Protein AF-A0A812DST3-F1 (afdb_monomer_lite)

pLDDT: mean 74.35, std 17.87, range [22.67, 97.5]

Foldseek 3Di:
DDPDDPPPPPPPPQPFKKKWWAAPVRHTLDMDTAGNPDPDDLVVVVVVQVLSQQAGQDDHRDQTQEIEILDPVVLVNNVVVCPVVVVSNHDYYYDVDPPDPPPPPLFFWAAQPQRRHIHGPVQWDADPQQRWHTHSDPVSLVCLQQQVGPPRPCRRCVNCRVVSSVQSVVQPVQLDAPAPCSCQQLDPSNGLVVQQVLCVVLVNRCAFLNVVVRCPVVPPPVDLDDDDLDPGDQGDPLLVVLVDPDDQAFQPDQDDAPVSVCVSSVHHSHNQCLQLCLVLVLVLCCVPPVCVVVPFDDDDLAFEEEEALDDSVVNSVSSNQWDHRYHYHYHVHGVLPDPDDDGLEYEYEQNLQLVDVSCLSSLVVCLVVQHKYKYWHQGPVSVVSNVVVVVVSVGLKDKDDKDFRSSWRSGFDDDRYTPDRRTSTTMIIIGRDDPDDDDDDDDDDRSRRTD

Sequence (451 aa):
MGMESFSNTADFEVNTQLVTLRDDRGVQLGNFVLDSSTSLQPSQIYELVWESIQKPFKGKSRRPRCLTFDNQRLFECVKSNSELFSEMKITIFYGEKITDFEDMKDLLTYQCNSCSMRGTWNCFNLCPMCKAIRYCSEECREADWKGLLFGGIYHSHQVGCPKIKSYMEAVEPLKDFPFTFTEETSSIDFTLAKYKEFLIQHDVYNFGAWRYEHCSAVNIISEFGDLSMLNFPLVLAEEKELQSTEPIAAPVYPLINWEAYYEWRGFSLNCPLAILLTYPLTLYYIITSCLSVHYSSNFPQSLVIHILGAEKEADMLVYFLIQGNLTFYLHRKLWHKVTTSNPHLAIGFNAGLAAYKSWTQTLKKLEEKEIPAYFTDYCHYSHDWSADHLQLLQLNARLVQPSINPFRSPAAKASLSLFFLSLSSLLFFLFFLSLSSSFLLSFFLLILLFI

Organism: Acanthosepion pharaonis (NCBI:txid158019)

InterPro domains:
  IPR002893 Zinc finger, MYND-type [PS50865] (112-161)
  IPR042989 Zinc finger MYND domain-containing protein 15 [PTHR47085] (35-320)
  IPR046824 Mitochondrial splicing suppressor 51-like, C-terminal domain [PF20179] (326-412)

Structure (mmCIF, N/CA/C/O backbone):
data_AF-A0A812DST3-F1
#
_entry.id   AF-A0A812DST3-F1
#
loop_
_atom_site.group_PDB
_atom_site.id
_atom_site.type_symbol
_atom_site.label_atom_id
_atom_site.label_alt_id
_atom_site.label_comp_id
_atom_site.label_asym_id
_atom_site.label_entity_id
_atom_site.label_seq_id
_atom_site.pdbx_PDB_ins_code
_atom_site.Cartn_x
_atom_site.Cartn_y
_atom_site.Cartn_z
_atom_site.occupancy
_atom_site.B_iso_or_equiv
_atom_site.auth_seq_id
_atom_site.auth_comp_id
_atom_site.auth_asym_id
_atom_site.auth_atom_id
_atom_site.pdbx_PDB_model_num
ATOM 1 N N . MET A 1 1 ? -35.661 37.138 -14.282 1.00 34.31 1 MET A N 1
ATOM 2 C CA . MET A 1 1 ? -34.242 37.542 -14.195 1.00 34.31 1 MET A CA 1
ATOM 3 C C . MET A 1 1 ? -33.644 36.691 -13.085 1.00 34.31 1 MET A C 1
ATOM 5 O O . MET A 1 1 ? -33.818 37.026 -11.930 1.00 34.31 1 MET A O 1
ATOM 9 N N . GLY A 1 2 ? -33.260 35.441 -13.325 1.00 26.73 2 GLY A N 1
ATOM 10 C CA . GLY A 1 2 ? -32.140 35.052 -14.180 1.00 26.73 2 GLY A CA 1
ATOM 11 C C . GLY A 1 2 ? -30.884 34.982 -13.306 1.00 26.73 2 GLY A C 1
ATOM 12 O O . GLY A 1 2 ? -30.043 35.861 -13.414 1.00 26.73 2 GLY A O 1
ATOM 13 N N . MET A 1 3 ? -30.830 34.024 -12.368 1.00 22.75 3 MET A N 1
ATOM 14 C CA . MET A 1 3 ? -29.614 33.731 -11.600 1.00 22.75 3 MET A CA 1
ATOM 15 C C . MET A 1 3 ? -28.698 32.904 -12.497 1.00 22.75 3 MET A C 1
ATOM 17 O O . MET A 1 3 ? -28.994 31.748 -12.789 1.00 22.75 3 MET A O 1
ATOM 21 N N . GLU A 1 4 ? -27.631 33.534 -12.973 1.00 23.14 4 GLU A N 1
ATOM 22 C CA . GLU A 1 4 ? -26.567 32.880 -13.721 1.00 23.14 4 GLU A CA 1
ATOM 23 C C . GLU A 1 4 ? -25.836 31.885 -12.813 1.00 23.14 4 GLU A C 1
ATOM 25 O O . GLU A 1 4 ? -25.282 32.226 -11.767 1.00 23.14 4 GLU A O 1
ATOM 30 N N . SER A 1 5 ? -25.877 30.625 -13.230 1.00 22.67 5 SER A N 1
ATOM 31 C CA . SER A 1 5 ? -25.038 29.542 -12.749 1.00 22.67 5 SER A CA 1
ATOM 32 C C . SER A 1 5 ? -23.575 29.861 -13.050 1.00 22.67 5 SER A C 1
ATOM 34 O O . SER A 1 5 ? -23.177 29.887 -14.214 1.00 22.67 5 SER A O 1
ATOM 36 N N . PHE A 1 6 ? -22.749 30.042 -12.021 1.00 24.00 6 PHE A N 1
ATOM 37 C CA . PHE A 1 6 ? -21.295 29.986 -12.172 1.00 24.00 6 PHE A CA 1
ATOM 38 C C . PHE A 1 6 ? -20.861 28.524 -12.349 1.00 24.00 6 PHE A C 1
ATOM 40 O O . PHE A 1 6 ? -20.332 27.892 -11.439 1.00 24.00 6 PHE A O 1
ATOM 47 N N . SER A 1 7 ? -21.095 27.979 -13.542 1.00 26.08 7 SER A N 1
ATOM 48 C CA . SER A 1 7 ? -20.383 26.811 -14.052 1.00 26.08 7 SER A CA 1
ATOM 49 C C . SER A 1 7 ? -19.006 27.268 -14.538 1.00 26.08 7 SER A C 1
ATOM 51 O O . SER A 1 7 ? -18.794 27.477 -15.728 1.00 26.08 7 SER A O 1
ATOM 53 N N . ASN A 1 8 ? -18.069 27.469 -13.612 1.00 24.36 8 ASN A N 1
ATOM 54 C CA . ASN A 1 8 ? -16.645 27.529 -13.945 1.00 24.36 8 AS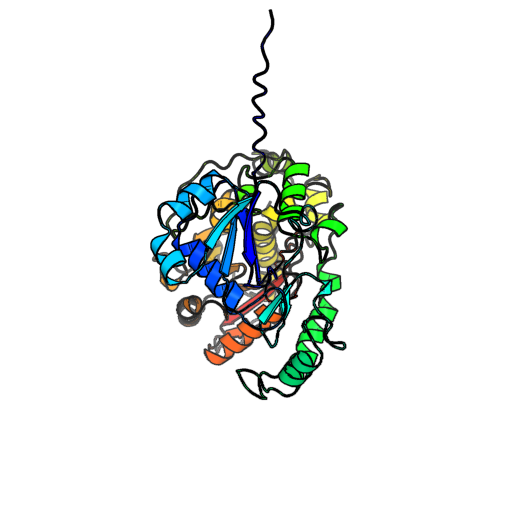N A CA 1
ATOM 55 C C . ASN A 1 8 ? -16.026 26.153 -13.676 1.00 24.36 8 ASN A C 1
ATOM 57 O O . ASN A 1 8 ? -15.123 25.996 -12.859 1.00 24.36 8 ASN A O 1
ATOM 61 N N . THR A 1 9 ? -16.520 25.142 -14.388 1.00 26.62 9 THR A N 1
ATOM 62 C CA . THR A 1 9 ? -15.706 23.984 -14.758 1.00 26.62 9 THR A CA 1
ATOM 63 C C . THR A 1 9 ? -14.748 24.470 -15.840 1.00 26.62 9 THR A C 1
ATOM 65 O O . THR A 1 9 ? -14.985 24.302 -17.032 1.00 26.62 9 THR A O 1
ATOM 68 N N . ALA A 1 10 ? -13.691 25.177 -15.433 1.00 26.09 10 ALA A N 1
ATOM 69 C CA . ALA A 1 10 ? -12.508 25.212 -16.269 1.00 26.09 10 ALA A CA 1
ATOM 70 C C . ALA A 1 10 ? -11.999 23.773 -16.271 1.00 26.09 10 ALA A C 1
ATOM 72 O O . ALA A 1 10 ? -11.509 23.303 -15.243 1.00 26.09 10 ALA A O 1
ATOM 73 N N . ASP A 1 11 ? -12.208 23.073 -17.385 1.00 27.75 11 ASP A N 1
ATOM 74 C CA . ASP A 1 11 ? -11.555 21.810 -17.688 1.00 27.75 11 ASP A CA 1
ATOM 75 C C . ASP A 1 11 ? -10.050 22.014 -17.495 1.00 27.75 11 ASP A C 1
ATOM 77 O O . ASP A 1 11 ? -9.331 22.482 -18.377 1.00 27.75 11 ASP A O 1
ATOM 81 N N . PHE A 1 12 ? -9.553 21.703 -16.300 1.00 31.42 12 PHE A N 1
ATOM 82 C CA . PHE A 1 12 ? -8.143 21.437 -16.101 1.00 31.42 12 PHE A CA 1
ATOM 83 C C . PHE A 1 12 ? -7.901 20.050 -16.688 1.00 31.42 12 PHE A C 1
ATOM 85 O O . PHE A 1 12 ? -7.700 19.074 -15.964 1.00 31.42 12 PHE A O 1
ATOM 92 N N . GLU A 1 13 ? -7.925 19.962 -18.022 1.00 34.75 13 GLU A N 1
ATOM 93 C CA . GLU A 1 13 ? -7.147 18.951 -18.718 1.00 34.75 13 GLU A CA 1
ATOM 94 C C . GLU A 1 13 ? -5.726 19.086 -18.175 1.00 34.75 13 GLU A C 1
ATOM 96 O O . GLU A 1 13 ? -4.994 20.040 -18.457 1.00 34.75 13 GLU A O 1
ATOM 101 N N . VAL A 1 14 ? -5.359 18.158 -17.294 1.00 43.72 14 VAL A N 1
ATOM 102 C CA . VAL A 1 14 ? -3.980 17.979 -16.869 1.00 43.72 14 VAL A CA 1
ATOM 103 C C . VAL A 1 14 ? -3.231 17.579 -18.134 1.00 43.72 14 VAL A C 1
ATOM 105 O O . VAL A 1 14 ? -3.242 16.414 -18.523 1.00 43.72 14 VAL A O 1
ATOM 108 N N . ASN A 1 15 ? -2.647 18.566 -18.809 1.00 51.41 15 ASN A N 1
ATOM 109 C CA . ASN A 1 15 ? -1.826 18.405 -19.997 1.00 51.41 15 ASN A CA 1
ATOM 110 C C . ASN A 1 15 ? -0.577 17.590 -19.635 1.00 51.41 15 ASN A C 1
ATOM 112 O O . ASN A 1 15 ? 0.489 18.131 -19.356 1.00 51.41 15 ASN A O 1
ATOM 116 N N . THR A 1 16 ? -0.691 16.265 -19.609 1.00 52.34 16 THR A N 1
ATOM 117 C CA . THR A 1 16 ? 0.462 15.371 -19.472 1.00 52.34 16 THR A CA 1
ATOM 118 C C . THR A 1 16 ? 1.492 15.731 -20.541 1.00 52.34 16 THR A C 1
ATOM 120 O O . THR A 1 16 ? 1.166 15.708 -21.727 1.00 52.34 16 THR A O 1
ATOM 123 N N . GLN A 1 17 ? 2.703 16.071 -20.123 1.00 63.88 17 GLN A N 1
ATOM 124 C CA . GLN A 1 17 ? 3.819 16.424 -20.991 1.00 63.88 17 GLN A CA 1
ATOM 125 C C . GLN A 1 17 ? 4.695 15.186 -21.195 1.00 63.88 17 GLN A C 1
ATOM 127 O O . GLN A 1 17 ? 4.986 14.465 -20.243 1.00 63.88 17 GLN A O 1
ATOM 132 N N . LEU A 1 18 ? 5.139 14.930 -22.416 1.00 68.06 18 LEU A N 1
ATOM 133 C CA . LEU A 1 18 ? 6.009 13.823 -22.775 1.00 68.06 18 LEU A CA 1
ATOM 134 C C . LEU A 1 18 ? 7.400 14.331 -23.148 1.00 68.06 18 LEU A C 1
ATOM 136 O O . LEU A 1 18 ? 7.596 15.149 -24.050 1.00 68.06 18 LEU A O 1
ATOM 140 N N . VAL A 1 19 ? 8.401 13.741 -22.505 1.00 72.12 19 VAL A N 1
ATOM 141 C CA . VAL A 1 19 ? 9.801 13.900 -22.884 1.00 72.12 19 VAL A CA 1
ATOM 142 C C . VAL A 1 19 ? 10.306 12.579 -23.434 1.00 72.12 19 VAL A C 1
ATOM 144 O O . VAL A 1 19 ? 10.278 11.565 -22.741 1.00 72.12 19 VAL A O 1
ATOM 147 N N . THR A 1 20 ? 10.782 12.575 -24.677 1.00 74.31 20 THR A N 1
ATOM 148 C CA . THR A 1 20 ? 11.317 11.375 -25.336 1.00 74.31 20 THR A CA 1
ATOM 149 C C . THR A 1 20 ? 12.809 11.504 -25.568 1.00 74.31 20 THR A C 1
ATOM 151 O O . THR A 1 20 ? 13.295 12.537 -26.029 1.00 74.31 20 THR A O 1
ATOM 154 N N . LEU A 1 21 ? 13.540 10.423 -25.311 1.00 75.44 21 LEU A N 1
ATOM 155 C CA . LEU A 1 21 ? 14.976 10.360 -25.515 1.00 75.44 21 LEU A CA 1
ATOM 156 C C . LEU A 1 21 ? 15.342 9.371 -26.616 1.00 75.44 21 LEU A C 1
ATOM 158 O O . LEU A 1 21 ? 14.884 8.228 -26.598 1.00 75.44 21 LEU A O 1
ATOM 162 N N . ARG A 1 22 ? 16.198 9.790 -27.553 1.00 74.50 22 ARG A N 1
ATOM 163 C CA . ARG A 1 22 ? 16.612 8.979 -28.708 1.00 74.50 22 ARG A CA 1
ATOM 164 C C . ARG A 1 22 ? 18.133 8.951 -28.893 1.00 74.50 22 ARG A C 1
ATOM 166 O O . ARG A 1 22 ? 18.844 9.893 -28.522 1.00 74.50 22 ARG A O 1
ATOM 173 N N . ASP A 1 23 ? 18.628 7.852 -29.460 1.00 73.56 23 ASP A N 1
ATOM 174 C CA . ASP A 1 23 ? 20.020 7.714 -29.903 1.00 73.56 23 ASP A CA 1
ATOM 175 C C . ASP A 1 23 ? 20.268 8.364 -31.281 1.00 73.56 23 ASP A C 1
ATOM 177 O O . ASP A 1 23 ? 19.385 8.981 -31.877 1.00 73.56 23 ASP A O 1
ATOM 181 N N . ASP A 1 24 ? 21.499 8.241 -31.779 1.00 66.69 24 ASP A N 1
ATOM 182 C CA . ASP A 1 24 ? 21.958 8.747 -33.081 1.00 66.69 24 ASP A CA 1
ATOM 183 C C . ASP A 1 24 ? 21.234 8.142 -34.292 1.00 66.69 24 ASP A C 1
ATOM 185 O O . ASP A 1 24 ? 21.259 8.715 -35.378 1.00 66.69 24 ASP A O 1
ATOM 189 N N . ARG A 1 25 ? 20.572 6.999 -34.111 1.00 67.62 25 ARG A N 1
ATOM 190 C CA . ARG A 1 25 ? 19.817 6.286 -35.148 1.00 67.62 25 ARG A CA 1
ATOM 191 C C . ARG A 1 25 ? 18.315 6.546 -35.031 1.00 67.62 25 ARG A C 1
ATOM 193 O O . ARG A 1 25 ? 17.531 5.905 -35.724 1.00 67.62 25 ARG A O 1
ATOM 200 N N . GLY A 1 26 ? 17.909 7.449 -34.135 1.00 66.56 26 GLY A N 1
ATOM 201 C CA . GLY A 1 26 ? 16.510 7.756 -33.853 1.00 66.56 26 GLY A CA 1
ATOM 202 C C . GLY A 1 26 ? 15.797 6.695 -33.010 1.00 66.56 26 GLY A C 1
ATOM 203 O O . GLY A 1 26 ? 14.580 6.786 -32.847 1.00 66.56 26 GLY A O 1
ATOM 204 N N . VAL A 1 27 ? 16.520 5.712 -32.456 1.00 69.69 27 VAL A N 1
ATOM 205 C CA . VAL A 1 27 ? 15.941 4.667 -31.603 1.00 69.69 27 VAL A CA 1
ATOM 206 C C . VAL A 1 27 ? 15.647 5.249 -30.228 1.00 69.69 27 VAL A C 1
ATOM 208 O O . VAL A 1 27 ? 16.521 5.842 -29.596 1.00 69.69 27 VAL A O 1
ATOM 211 N N . GLN A 1 28 ? 14.423 5.049 -29.747 1.00 71.88 28 GLN A N 1
ATOM 212 C CA . GLN A 1 28 ? 14.004 5.501 -28.426 1.00 71.88 28 GLN A CA 1
ATOM 213 C C . GLN A 1 28 ? 14.729 4.734 -27.313 1.00 71.88 28 GLN A C 1
ATOM 215 O O . GLN A 1 28 ? 14.711 3.504 -27.260 1.00 71.88 28 GLN A O 1
ATOM 220 N N . LEU A 1 29 ? 15.357 5.490 -26.416 1.00 69.19 29 LEU A N 1
ATOM 221 C CA . LEU A 1 29 ? 16.033 5.005 -25.215 1.00 69.19 29 LEU A CA 1
ATOM 222 C C . LEU A 1 29 ? 15.131 5.099 -23.982 1.00 69.19 29 LEU A C 1
ATOM 224 O O . LEU A 1 29 ? 15.311 4.335 -23.040 1.00 69.19 29 LEU A O 1
ATOM 228 N N . GLY A 1 30 ? 14.145 5.993 -23.991 1.00 69.50 30 GLY A N 1
ATOM 229 C CA . GLY A 1 30 ? 13.142 6.102 -22.939 1.00 69.50 30 GLY A CA 1
ATOM 230 C C . GLY A 1 30 ? 12.175 7.250 -23.177 1.00 69.50 30 GLY A C 1
ATOM 231 O O . GLY A 1 30 ? 12.383 8.074 -24.070 1.00 69.50 30 GLY A O 1
ATOM 232 N N . ASN A 1 31 ? 11.120 7.281 -22.375 1.00 67.06 31 ASN A N 1
ATOM 233 C CA . ASN A 1 31 ? 10.146 8.358 -22.334 1.00 67.06 31 ASN A CA 1
ATOM 234 C C . ASN A 1 31 ? 9.732 8.642 -20.892 1.00 67.06 31 ASN A C 1
ATOM 236 O O . ASN A 1 31 ? 9.761 7.753 -20.041 1.00 67.06 31 ASN A O 1
ATOM 240 N N . PHE A 1 32 ? 9.339 9.885 -20.648 1.00 66.50 32 PHE A N 1
ATOM 241 C CA . PHE A 1 32 ? 8.922 10.376 -19.345 1.00 66.50 32 PHE A CA 1
ATOM 242 C C . PHE A 1 32 ? 7.615 11.125 -19.516 1.00 66.50 32 PHE A C 1
ATOM 244 O O . PHE A 1 32 ? 7.565 12.091 -20.275 1.00 66.50 32 PHE A O 1
ATOM 251 N N . VAL A 1 33 ? 6.573 10.653 -18.837 1.00 60.16 33 VAL A N 1
ATOM 252 C CA . VAL A 1 33 ? 5.310 11.379 -18.725 1.00 60.16 33 VAL A CA 1
ATOM 253 C C . VAL A 1 33 ? 5.401 12.243 -17.479 1.00 60.16 33 VAL A C 1
ATOM 255 O O . VAL A 1 33 ? 5.703 11.759 -16.390 1.00 60.16 33 VAL A O 1
ATOM 258 N N . LEU A 1 34 ? 5.185 13.532 -17.665 1.00 59.41 34 LEU A N 1
ATOM 259 C CA . LEU A 1 34 ? 5.315 14.566 -16.662 1.00 59.41 34 LEU A CA 1
ATOM 260 C C . LEU A 1 34 ? 3.958 15.243 -16.505 1.00 59.41 34 LEU A C 1
ATOM 262 O O . LEU A 1 34 ? 3.276 15.535 -17.483 1.00 59.41 34 LEU A O 1
ATOM 266 N N . ASP A 1 35 ? 3.537 15.477 -15.271 1.00 52.91 35 ASP A N 1
ATOM 267 C CA . ASP A 1 35 ? 2.312 16.228 -15.008 1.00 52.91 35 ASP A CA 1
ATOM 268 C C . ASP A 1 35 ? 2.514 17.699 -15.421 1.00 52.91 35 ASP A C 1
ATOM 270 O O . ASP A 1 35 ? 3.509 18.313 -15.044 1.00 52.91 35 ASP A O 1
ATOM 274 N N . SER A 1 36 ? 1.579 18.292 -16.176 1.00 50.97 36 SER A N 1
ATOM 275 C CA . SER A 1 36 ? 1.633 19.716 -16.557 1.00 50.97 36 SER A CA 1
ATOM 276 C C . SER A 1 36 ? 1.819 20.690 -15.402 1.00 50.97 36 SER A C 1
ATOM 278 O O . SER A 1 36 ? 2.241 21.825 -15.629 1.00 50.97 36 SER A O 1
ATOM 280 N N . SER A 1 37 ? 1.409 20.289 -14.202 1.00 45.94 37 SER A N 1
ATOM 281 C CA . SER A 1 37 ? 1.359 21.149 -13.028 1.00 45.94 37 SER A CA 1
ATOM 282 C C . SER A 1 37 ? 2.705 21.291 -12.309 1.00 45.94 37 SER A C 1
ATOM 284 O O . SER A 1 37 ? 2.828 22.152 -11.437 1.00 45.94 37 SER A O 1
ATOM 286 N N . THR A 1 38 ? 3.734 20.516 -12.676 1.00 49.62 38 THR A N 1
ATOM 287 C CA . THR A 1 38 ? 5.074 20.633 -12.085 1.00 49.62 38 THR A CA 1
ATOM 288 C C . THR A 1 38 ? 5.981 21.592 -12.848 1.00 49.62 38 THR A C 1
ATOM 290 O O . THR A 1 38 ? 6.236 21.448 -14.043 1.00 49.62 38 THR A O 1
ATOM 293 N N . SER A 1 39 ? 6.562 22.556 -12.128 1.00 52.41 39 SER A N 1
ATOM 294 C CA . SER A 1 39 ? 7.724 23.309 -12.605 1.00 52.41 39 SER A CA 1
ATOM 295 C C . SER A 1 39 ? 8.969 22.420 -12.535 1.00 52.41 39 SER A C 1
ATOM 297 O O . SER A 1 39 ? 9.745 22.456 -11.577 1.00 52.41 39 SER A O 1
ATOM 299 N N . LEU A 1 40 ? 9.148 21.572 -13.547 1.00 56.41 40 LEU A N 1
ATOM 300 C CA . LEU A 1 40 ? 10.314 20.699 -13.631 1.00 56.41 40 LEU A CA 1
ATOM 301 C C . LEU A 1 40 ? 11.610 21.495 -13.616 1.00 56.41 40 LEU A C 1
ATOM 303 O O . LEU A 1 40 ? 11.841 22.370 -14.451 1.00 56.41 40 LEU A O 1
ATOM 307 N N . GLN A 1 41 ? 12.473 21.143 -12.671 1.00 61.22 41 GLN A N 1
ATOM 308 C CA . GLN A 1 41 ? 13.817 21.686 -12.614 1.00 61.22 41 GLN A CA 1
ATOM 309 C C . GLN A 1 41 ? 14.708 20.940 -13.621 1.00 61.22 41 GLN A C 1
ATOM 311 O O . GLN A 1 41 ? 14.577 19.720 -13.765 1.00 61.22 41 GLN A O 1
ATOM 316 N N . PRO A 1 42 ? 15.663 21.615 -14.287 1.00 62.03 42 PRO A N 1
ATOM 317 C CA . PRO A 1 42 ? 16.604 20.970 -15.210 1.00 62.03 42 PRO A CA 1
ATOM 318 C C . PRO A 1 42 ? 17.339 19.749 -14.623 1.00 62.03 42 PRO A C 1
ATOM 320 O O . PRO A 1 42 ? 17.649 18.806 -15.352 1.00 62.03 42 PRO A O 1
ATOM 323 N N . SER A 1 43 ? 17.567 19.726 -13.304 1.00 65.81 43 SER A N 1
ATOM 324 C CA . SER A 1 43 ? 18.167 18.594 -12.582 1.00 65.81 43 SER A CA 1
ATOM 325 C C . SER A 1 43 ? 17.345 17.305 -12.679 1.00 65.81 43 SER A C 1
ATOM 327 O O . SER A 1 43 ? 17.917 16.232 -12.846 1.00 65.81 43 SER A O 1
ATOM 329 N N . GLN A 1 44 ? 16.014 17.395 -12.650 1.00 69.69 44 GLN A N 1
ATOM 330 C CA . GLN A 1 44 ? 15.135 16.228 -12.768 1.00 69.69 44 GLN A CA 1
ATOM 331 C C . GLN A 1 44 ? 15.239 15.619 -14.168 1.00 69.69 44 GLN A C 1
ATOM 333 O O . GLN A 1 44 ? 15.325 14.408 -14.324 1.00 69.69 44 GLN A O 1
ATOM 338 N N . ILE A 1 45 ? 15.333 16.448 -15.207 1.00 72.25 45 ILE A N 1
ATOM 339 C CA . ILE A 1 45 ? 15.500 15.971 -16.587 1.00 72.25 45 ILE A CA 1
ATOM 340 C C . ILE A 1 45 ? 16.856 15.293 -16.775 1.00 72.25 45 ILE A C 1
ATOM 342 O O . ILE A 1 45 ? 16.956 14.307 -17.503 1.00 72.25 45 ILE A O 1
ATOM 346 N N . TYR A 1 46 ? 17.894 15.767 -16.086 1.00 74.44 46 TYR A N 1
ATOM 347 C CA . TYR A 1 46 ? 19.186 15.091 -16.069 1.00 74.44 46 TYR A CA 1
ATOM 348 C C . TYR A 1 46 ? 19.099 13.687 -15.453 1.00 74.44 46 TYR A C 1
ATOM 350 O O . TYR A 1 46 ? 19.622 12.738 -16.040 1.00 74.44 46 TYR A O 1
ATOM 358 N N . GLU A 1 47 ? 18.412 13.530 -14.318 1.00 74.50 47 GLU A N 1
ATOM 359 C CA . GLU A 1 47 ? 18.178 12.212 -13.712 1.00 74.50 47 GLU A CA 1
ATOM 360 C C . GLU A 1 47 ? 17.446 11.283 -14.682 1.00 74.50 47 GLU A C 1
ATOM 362 O O . GLU A 1 47 ? 17.869 10.148 -14.885 1.00 74.50 47 GLU A O 1
ATOM 367 N N . LEU A 1 48 ? 16.422 11.789 -15.370 1.00 72.56 48 LEU A N 1
ATOM 368 C CA . LEU A 1 48 ? 15.681 11.036 -16.380 1.00 72.56 48 LEU A CA 1
ATOM 369 C C . LEU A 1 48 ? 16.598 10.587 -17.538 1.00 72.56 48 LEU A C 1
ATOM 371 O O . LEU A 1 48 ? 16.630 9.407 -17.908 1.00 72.56 48 LEU A O 1
ATOM 375 N N . VAL A 1 49 ? 17.427 11.492 -18.070 1.00 78.31 49 VAL A N 1
ATOM 376 C CA . VAL A 1 49 ? 18.443 11.165 -19.086 1.00 78.31 49 VAL A CA 1
ATOM 377 C C . VAL A 1 49 ? 19.406 10.095 -18.567 1.00 78.31 49 VAL A C 1
ATOM 379 O O . VAL A 1 49 ? 19.663 9.112 -19.263 1.00 78.31 49 VAL A O 1
ATOM 382 N N . TRP A 1 50 ? 19.908 10.225 -17.344 1.00 79.12 50 TRP A N 1
ATOM 383 C CA . TRP A 1 50 ? 20.798 9.242 -16.733 1.00 79.12 50 TRP A CA 1
ATOM 384 C C . TRP A 1 50 ? 20.137 7.866 -16.585 1.00 79.12 50 TRP A C 1
ATOM 386 O O . TRP A 1 50 ? 20.706 6.848 -16.992 1.00 79.12 50 TRP A O 1
ATOM 396 N N . GLU A 1 51 ? 18.905 7.823 -16.080 1.00 74.69 51 GLU A N 1
ATOM 397 C CA . GLU A 1 51 ? 18.161 6.581 -15.919 1.00 74.69 51 GLU A CA 1
ATOM 398 C C . GLU A 1 51 ? 17.931 5.874 -17.249 1.00 74.69 51 GLU A C 1
ATOM 400 O O . GLU A 1 51 ? 18.028 4.656 -17.320 1.00 74.69 51 GLU A O 1
ATOM 405 N N . SER A 1 52 ? 17.619 6.599 -18.322 1.00 73.69 52 SER A N 1
ATOM 406 C CA . SER A 1 52 ? 17.420 5.982 -19.641 1.00 73.69 52 SER A CA 1
ATOM 407 C C . SER A 1 52 ? 18.696 5.352 -20.217 1.00 73.69 52 SER A C 1
ATOM 409 O O . SER A 1 52 ? 18.617 4.393 -20.980 1.00 73.69 52 SER A O 1
ATOM 411 N N . ILE A 1 53 ? 19.877 5.853 -19.831 1.00 78.38 53 ILE A N 1
ATOM 412 C CA . ILE A 1 53 ? 21.166 5.273 -20.220 1.00 78.38 53 ILE A CA 1
ATOM 413 C C . ILE A 1 53 ? 21.370 3.960 -19.470 1.00 78.38 53 ILE A C 1
ATOM 415 O O . ILE A 1 53 ? 21.713 2.941 -20.074 1.00 78.38 53 ILE A O 1
ATOM 419 N N . GLN A 1 54 ? 21.161 3.979 -18.153 1.00 76.00 54 GLN A N 1
ATOM 420 C CA . GLN A 1 54 ? 21.335 2.797 -17.308 1.00 76.00 54 GLN A CA 1
ATOM 421 C C . GLN A 1 54 ? 20.256 1.735 -17.555 1.00 76.00 54 GLN A C 1
ATOM 423 O O . GLN A 1 54 ? 20.533 0.542 -17.475 1.00 76.00 54 GLN A O 1
ATOM 428 N N . LYS A 1 55 ? 19.034 2.175 -17.862 1.00 76.56 55 LYS A N 1
ATOM 429 C CA . LYS A 1 55 ? 17.801 1.381 -17.922 1.00 76.56 55 LYS A CA 1
ATOM 430 C C . LYS A 1 55 ? 17.013 1.719 -19.198 1.00 76.56 55 LYS A C 1
ATOM 432 O O . LYS A 1 55 ? 15.931 2.321 -19.109 1.00 76.56 55 LYS A O 1
ATOM 437 N N . PRO A 1 56 ? 17.552 1.396 -20.387 1.00 73.19 56 PRO A N 1
ATOM 438 C CA . PRO A 1 56 ? 16.932 1.767 -21.654 1.00 73.19 56 PRO A CA 1
ATOM 439 C C . PRO A 1 56 ? 15.619 1.013 -21.878 1.00 73.19 56 PRO A C 1
ATOM 441 O O . PRO A 1 56 ? 15.458 -0.110 -21.407 1.00 73.19 56 PRO A O 1
ATOM 444 N N . PHE A 1 57 ? 14.706 1.613 -22.642 1.00 68.75 57 PHE A N 1
ATOM 445 C CA . PHE A 1 57 ? 13.443 0.997 -23.070 1.00 68.75 57 PHE A CA 1
ATOM 446 C C . PHE A 1 57 ? 13.637 -0.145 -24.080 1.00 68.75 57 PHE A C 1
ATOM 448 O O . PHE A 1 57 ? 12.780 -1.010 -24.245 1.00 68.75 57 PHE A O 1
ATOM 455 N N . LYS A 1 58 ? 14.754 -0.132 -24.816 1.00 68.31 58 LYS A N 1
ATOM 456 C CA . LYS A 1 58 ? 15.067 -1.164 -25.803 1.00 68.31 58 LYS A CA 1
ATOM 457 C C . LYS A 1 58 ? 16.569 -1.333 -25.983 1.00 68.31 58 LYS A C 1
ATOM 459 O O . LYS A 1 58 ? 17.292 -0.384 -26.284 1.00 68.31 58 LYS A O 1
ATOM 464 N N . GLY A 1 59 ? 17.022 -2.582 -25.912 1.00 68.00 59 GLY A N 1
ATOM 465 C CA . GLY A 1 59 ? 18.402 -2.958 -26.212 1.00 68.00 59 GLY A CA 1
ATOM 466 C C . GLY A 1 59 ? 19.401 -2.568 -25.119 1.00 68.00 59 GLY A C 1
ATOM 467 O O . GLY A 1 59 ? 19.043 -2.339 -23.972 1.00 68.00 59 GLY A O 1
ATOM 468 N N . LYS A 1 60 ? 20.690 -2.555 -25.475 1.00 69.50 60 LYS A N 1
ATOM 469 C CA . LYS A 1 60 ? 21.788 -2.231 -24.549 1.00 69.50 60 LYS A CA 1
ATOM 470 C C . LYS A 1 60 ? 21.840 -0.734 -24.239 1.00 69.50 60 LYS A C 1
ATOM 472 O O . LYS A 1 60 ? 21.443 0.069 -25.082 1.00 69.50 60 LYS A O 1
ATOM 477 N N . SER A 1 61 ? 22.416 -0.386 -23.087 1.00 73.50 61 SER A N 1
ATOM 478 C CA . SER A 1 61 ? 22.747 0.990 -22.702 1.00 73.50 61 SER A CA 1
ATOM 479 C C . SER A 1 61 ? 23.493 1.722 -23.816 1.00 73.50 61 SER A C 1
ATOM 481 O O . SER A 1 61 ? 24.469 1.211 -24.373 1.00 73.50 61 SER A O 1
ATOM 483 N N . ARG A 1 62 ? 23.024 2.925 -24.150 1.00 76.25 62 ARG A N 1
ATOM 484 C CA . ARG A 1 62 ? 23.569 3.784 -25.210 1.00 76.25 62 ARG A CA 1
ATOM 485 C C . ARG A 1 62 ? 23.531 5.235 -24.759 1.00 76.25 62 ARG A C 1
ATOM 487 O O . ARG A 1 62 ? 22.725 5.604 -23.911 1.00 76.25 62 ARG A O 1
ATOM 494 N N . ARG A 1 63 ? 24.394 6.062 -25.353 1.00 79.06 63 ARG A N 1
ATOM 495 C CA . ARG A 1 63 ? 24.409 7.502 -25.092 1.00 79.06 63 ARG A CA 1
ATOM 496 C C . ARG A 1 63 ? 23.286 8.185 -25.885 1.00 79.06 63 ARG A C 1
ATOM 498 O O . ARG A 1 63 ? 23.287 8.070 -27.112 1.00 79.06 63 ARG A O 1
ATOM 505 N N . PRO A 1 64 ? 22.380 8.918 -25.229 1.00 81.06 64 PRO A N 1
ATOM 506 C CA . PRO A 1 64 ? 21.378 9.718 -25.907 1.00 81.06 64 PRO A CA 1
ATOM 507 C C . PRO A 1 64 ? 22.016 10.858 -26.684 1.00 81.06 64 PRO A C 1
ATOM 509 O O . PRO A 1 64 ? 23.057 11.391 -26.296 1.00 81.06 64 PRO A O 1
ATOM 512 N N . ARG A 1 65 ? 21.374 11.221 -27.791 1.00 84.12 65 ARG A N 1
ATOM 513 C CA . ARG A 1 65 ? 21.795 12.322 -28.666 1.00 84.12 65 ARG A CA 1
ATOM 514 C C . ARG A 1 65 ? 20.683 13.319 -28.931 1.00 84.12 65 ARG A C 1
ATOM 516 O O . ARG A 1 65 ? 20.980 14.442 -29.317 1.00 84.12 65 ARG A O 1
ATOM 523 N N . CYS A 1 66 ? 19.436 12.923 -28.710 1.00 83.56 66 CYS A N 1
ATOM 524 C CA . CYS A 1 66 ? 18.265 13.739 -28.967 1.00 83.56 66 CYS A CA 1
ATOM 525 C C . CYS A 1 66 ? 17.301 13.665 -27.778 1.00 83.56 66 CYS A C 1
ATOM 527 O O . CYS A 1 66 ? 16.986 12.569 -27.309 1.00 83.56 66 CYS A O 1
ATOM 529 N N . LEU A 1 67 ? 16.842 14.828 -27.318 1.00 83.81 67 LEU A N 1
ATOM 530 C CA . LEU A 1 67 ? 15.787 15.001 -26.323 1.00 83.81 67 LEU A CA 1
ATOM 531 C C . LEU A 1 67 ? 14.641 15.775 -26.979 1.00 83.81 67 LEU A C 1
ATOM 533 O O . LEU A 1 67 ? 14.842 16.897 -27.432 1.00 83.81 67 LEU A O 1
ATOM 537 N N . THR A 1 68 ? 13.462 15.170 -27.083 1.00 82.69 68 THR A N 1
ATOM 538 C CA . THR A 1 68 ? 12.287 15.780 -27.724 1.00 82.69 68 THR A CA 1
ATOM 539 C C . THR A 1 68 ? 11.213 16.074 -26.688 1.00 82.69 68 THR A C 1
ATOM 541 O O . THR A 1 68 ? 10.899 15.205 -25.876 1.00 82.69 68 THR A O 1
ATOM 544 N N . PHE A 1 69 ? 10.653 17.278 -26.751 1.00 79.88 69 PHE A N 1
ATOM 545 C CA . PHE A 1 69 ? 9.573 17.767 -25.901 1.00 79.88 69 PHE A CA 1
ATOM 546 C C . PHE A 1 69 ? 8.306 17.969 -26.731 1.00 79.88 69 PHE A C 1
ATOM 548 O O . PHE A 1 69 ? 8.373 18.577 -27.801 1.00 79.88 69 PHE A O 1
ATOM 555 N N . ASP A 1 70 ? 7.166 17.512 -26.221 1.00 75.19 70 ASP A N 1
ATOM 556 C CA . ASP A 1 70 ? 5.843 17.824 -26.782 1.00 75.19 70 ASP A CA 1
ATOM 557 C C . ASP A 1 70 ? 5.207 19.084 -26.160 1.00 75.19 70 ASP A C 1
ATOM 559 O O . ASP A 1 70 ? 4.214 19.596 -26.667 1.00 75.19 70 ASP A O 1
ATOM 563 N N . ASN A 1 71 ? 5.799 19.621 -25.086 1.00 76.25 71 ASN A N 1
ATOM 564 C CA . ASN A 1 71 ? 5.336 20.820 -24.398 1.00 76.25 71 ASN A CA 1
ATOM 565 C C . ASN A 1 71 ? 6.283 22.004 -24.627 1.00 76.25 71 ASN A C 1
ATOM 567 O O . ASN A 1 71 ? 7.456 21.972 -24.243 1.00 76.25 71 ASN A O 1
ATOM 571 N N . GLN A 1 72 ? 5.751 23.083 -25.205 1.00 80.25 72 GLN A N 1
ATOM 572 C CA . GLN A 1 72 ? 6.544 24.257 -25.564 1.00 80.25 72 GLN A CA 1
ATOM 573 C C . GLN A 1 72 ? 7.128 24.980 -24.342 1.00 80.25 72 GLN A C 1
ATOM 575 O O . GLN A 1 72 ? 8.290 25.383 -24.367 1.00 80.25 72 GLN A O 1
ATOM 580 N N . ARG A 1 73 ? 6.361 25.115 -23.252 1.00 76.50 73 ARG A N 1
ATOM 581 C CA . ARG A 1 73 ? 6.822 25.820 -22.043 1.00 76.50 73 ARG A CA 1
ATOM 582 C C . ARG A 1 73 ? 7.992 25.090 -21.392 1.00 76.50 73 ARG A C 1
ATOM 584 O O . ARG A 1 73 ? 8.976 25.721 -21.009 1.00 76.50 73 ARG A O 1
ATOM 591 N N . LEU A 1 74 ? 7.904 23.763 -21.294 1.00 74.69 74 LEU A N 1
ATOM 592 C CA . LEU A 1 74 ? 8.987 22.945 -20.756 1.00 74.69 74 LEU A CA 1
ATOM 593 C C . LEU A 1 74 ? 10.215 22.992 -21.666 1.00 74.69 74 LEU A C 1
ATOM 595 O O . LEU A 1 74 ? 11.321 23.212 -21.180 1.00 74.69 74 LEU A O 1
ATOM 599 N N . PHE A 1 75 ? 10.026 22.869 -22.982 1.00 83.25 75 PHE A N 1
ATOM 600 C CA . PHE A 1 75 ? 11.114 23.025 -23.944 1.00 83.25 75 PHE A CA 1
ATOM 601 C C . PHE A 1 75 ? 11.860 24.352 -23.754 1.00 83.25 75 PHE A C 1
ATOM 603 O O . PHE A 1 75 ? 13.087 24.358 -23.682 1.00 83.25 75 PHE A O 1
ATOM 610 N N . GLU A 1 76 ? 11.140 25.467 -23.630 1.00 82.62 76 GLU A N 1
ATOM 611 C CA . GLU A 1 76 ? 11.733 26.792 -23.426 1.00 82.62 76 GLU A CA 1
ATOM 612 C C . GLU A 1 76 ? 12.486 26.898 -22.089 1.00 82.62 76 GLU A C 1
ATOM 614 O O . GLU A 1 76 ? 13.604 27.418 -22.059 1.00 82.62 76 GLU A O 1
ATOM 619 N N . CYS A 1 77 ? 11.928 26.344 -21.006 1.00 78.31 77 CYS A N 1
ATOM 620 C CA . CYS A 1 77 ? 12.558 26.301 -19.680 1.00 78.31 77 CYS A CA 1
ATOM 621 C C . CYS A 1 77 ? 13.876 25.505 -19.666 1.00 78.31 77 CYS A C 1
ATOM 623 O O . CYS A 1 77 ? 14.857 25.890 -19.027 1.00 78.31 77 CYS A O 1
ATOM 625 N N . VAL A 1 78 ? 13.921 24.395 -20.401 1.00 78.25 78 VAL A N 1
ATOM 626 C CA . VAL A 1 78 ? 15.112 23.542 -20.497 1.00 78.25 78 VAL A CA 1
ATOM 627 C C . VAL A 1 78 ? 16.132 24.139 -21.455 1.00 78.25 78 VAL A C 1
ATOM 629 O O . VAL A 1 78 ? 17.333 24.118 -21.188 1.00 78.25 78 VAL A O 1
ATOM 632 N N . LYS A 1 79 ? 15.667 24.721 -22.565 1.00 82.94 79 LYS A N 1
ATOM 633 C CA . LYS A 1 79 ? 16.518 25.384 -23.554 1.00 82.94 79 LYS A CA 1
ATOM 634 C C . LYS A 1 79 ? 17.289 26.553 -22.944 1.00 82.94 79 LYS A C 1
ATOM 636 O O . LYS A 1 79 ? 18.463 26.723 -23.274 1.00 82.94 79 LYS A O 1
ATOM 641 N N . SER A 1 80 ? 16.669 27.322 -22.047 1.00 77.69 80 SER A N 1
ATOM 642 C CA . SER A 1 80 ? 17.335 28.423 -21.338 1.00 77.69 80 SER A CA 1
ATOM 643 C C . SER A 1 80 ? 18.421 27.958 -20.355 1.00 77.69 80 SER A C 1
ATOM 645 O O . SER A 1 80 ? 19.270 28.761 -19.991 1.00 77.69 80 SER A O 1
ATOM 647 N N . ASN A 1 81 ? 18.461 26.665 -20.007 1.00 74.44 81 ASN A N 1
ATOM 648 C CA . ASN A 1 81 ? 19.461 26.032 -19.137 1.00 74.44 81 ASN A CA 1
ATOM 649 C C . ASN A 1 81 ? 20.189 24.870 -19.853 1.00 74.44 81 ASN A C 1
ATOM 651 O O . ASN A 1 81 ? 20.393 23.794 -19.289 1.00 74.44 81 ASN A O 1
ATOM 655 N N . SER A 1 82 ? 20.548 25.055 -21.131 1.00 73.38 82 SER A N 1
ATOM 656 C CA . SER A 1 82 ? 20.998 23.966 -22.018 1.00 73.38 82 SER A CA 1
ATOM 657 C C . SER A 1 82 ? 22.508 23.693 -22.064 1.00 73.38 82 SER A C 1
ATOM 659 O O . SER A 1 82 ? 22.948 22.828 -22.829 1.00 73.38 82 SER A O 1
ATOM 661 N N . GLU A 1 83 ? 23.311 24.379 -21.246 1.00 79.25 83 GLU A N 1
ATOM 662 C CA . GLU A 1 83 ? 24.777 24.231 -21.226 1.00 79.25 83 GLU A CA 1
ATOM 663 C C . GLU A 1 83 ? 25.198 22.777 -20.959 1.00 79.25 83 GLU A C 1
ATOM 665 O O . GLU A 1 83 ? 25.945 22.190 -21.743 1.00 79.25 83 GLU A O 1
ATOM 670 N N . LEU A 1 84 ? 24.603 22.138 -19.949 1.00 74.25 84 LEU A N 1
ATOM 671 C CA . LEU A 1 84 ? 24.856 20.734 -19.601 1.00 74.25 84 LEU A CA 1
ATOM 672 C C . LEU A 1 84 ? 24.472 19.758 -20.725 1.00 74.25 84 LEU A C 1
ATOM 674 O O . LEU A 1 84 ? 25.221 18.831 -21.035 1.00 74.25 84 LEU A O 1
ATOM 678 N N . PHE A 1 85 ? 23.329 19.962 -21.390 1.00 81.00 85 PHE A N 1
ATOM 679 C CA . PHE A 1 85 ? 22.934 19.112 -22.523 1.00 81.00 85 PHE A CA 1
ATOM 680 C C . PHE A 1 85 ? 23.898 19.272 -23.704 1.00 81.00 85 PHE A C 1
ATOM 682 O O . PHE A 1 85 ? 24.230 18.289 -24.373 1.00 81.00 85 PHE A O 1
ATOM 689 N N . SER A 1 86 ? 24.418 20.484 -23.909 1.00 81.50 86 SER A N 1
ATOM 690 C CA . SER A 1 86 ? 25.429 20.782 -24.925 1.00 81.50 86 SER A CA 1
ATOM 691 C C . SER A 1 86 ? 26.766 20.094 -24.617 1.00 81.50 86 SER A C 1
ATOM 693 O O . SER A 1 86 ? 27.329 19.444 -25.501 1.00 81.50 86 SER A O 1
ATOM 695 N N . GLU A 1 87 ? 27.234 20.118 -23.363 1.00 82.69 87 GLU A N 1
ATOM 696 C CA . GLU A 1 87 ? 28.409 19.353 -22.902 1.00 82.69 87 GLU A CA 1
ATOM 697 C C . GLU A 1 87 ? 28.221 17.840 -23.100 1.00 82.69 87 GLU A C 1
ATOM 699 O O . GLU A 1 87 ? 29.106 17.118 -23.580 1.00 82.69 87 GLU A O 1
ATOM 704 N N . MET A 1 88 ? 27.014 17.349 -22.813 1.00 78.88 88 MET A N 1
ATOM 705 C CA . MET A 1 88 ? 26.620 15.964 -23.053 1.00 78.88 88 MET A CA 1
ATOM 706 C C . MET A 1 88 ? 26.408 15.644 -24.539 1.00 78.88 88 MET A C 1
ATOM 708 O O . MET A 1 88 ? 26.239 14.463 -24.874 1.00 78.88 88 MET A O 1
ATOM 712 N N . LYS A 1 89 ? 26.514 16.623 -25.445 1.00 86.69 89 LYS A N 1
ATOM 713 C CA . LYS A 1 89 ? 26.268 16.474 -26.888 1.00 86.69 89 LYS A CA 1
ATOM 714 C C . LYS A 1 89 ? 24.886 15.863 -27.162 1.00 86.69 89 LYS A C 1
ATOM 716 O O . LYS A 1 89 ? 24.777 14.915 -27.947 1.00 86.69 89 LYS A O 1
ATOM 721 N N . ILE A 1 90 ? 23.878 16.366 -26.450 1.00 85.88 90 ILE A N 1
ATOM 722 C CA . ILE A 1 90 ? 22.458 16.053 -26.608 1.00 85.88 90 ILE A CA 1
ATOM 723 C C . ILE A 1 90 ? 21.790 17.276 -27.231 1.00 85.88 90 ILE A C 1
ATOM 725 O O . ILE A 1 90 ? 21.813 18.366 -26.668 1.00 85.88 90 ILE A O 1
ATOM 729 N N . THR A 1 91 ? 21.190 17.093 -28.400 1.00 86.56 91 THR A N 1
ATOM 730 C CA . THR A 1 91 ? 20.402 18.125 -29.069 1.00 86.56 91 THR A CA 1
ATOM 731 C C . THR A 1 91 ? 18.963 18.078 -28.574 1.00 86.56 91 THR A C 1
ATOM 733 O O . THR A 1 91 ? 18.394 17.000 -28.400 1.00 86.56 91 THR A O 1
ATOM 736 N N . ILE A 1 9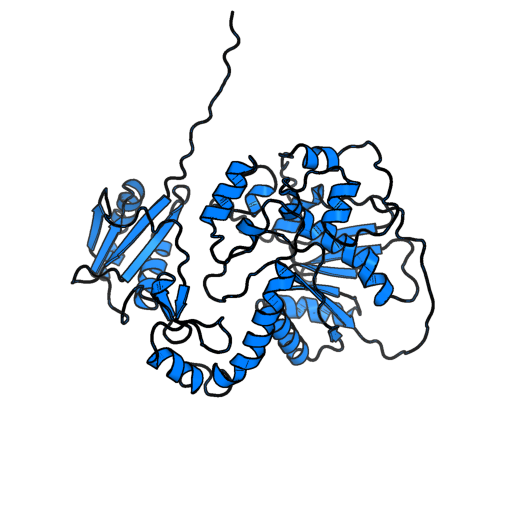2 ? 18.377 19.251 -28.349 1.00 85.94 92 ILE A N 1
ATOM 737 C CA . ILE A 1 92 ? 17.029 19.391 -27.808 1.00 85.94 92 ILE A CA 1
ATOM 738 C C . ILE A 1 92 ? 16.071 19.855 -28.905 1.00 85.94 92 ILE A C 1
ATOM 740 O O . ILE A 1 92 ? 16.384 20.798 -29.631 1.00 85.94 92 ILE A O 1
ATOM 744 N N . PHE A 1 93 ? 14.905 19.225 -29.001 1.00 84.81 93 PHE A N 1
ATOM 745 C CA . PHE A 1 93 ? 13.887 19.504 -30.010 1.00 84.81 93 PHE A CA 1
ATOM 746 C C . PHE A 1 93 ? 12.519 19.727 -29.365 1.00 84.81 93 PHE A C 1
ATOM 748 O O . PHE A 1 93 ? 12.182 19.085 -28.371 1.00 84.81 93 PHE A O 1
ATOM 755 N N . TYR A 1 94 ? 11.723 20.602 -29.973 1.00 83.25 94 TYR A N 1
ATOM 756 C CA . TYR A 1 94 ? 10.284 20.690 -29.744 1.00 83.25 94 TYR A CA 1
ATOM 757 C C . TYR A 1 94 ? 9.558 20.033 -30.921 1.00 83.25 94 TYR A C 1
ATOM 759 O O . TYR A 1 94 ? 9.934 20.273 -32.071 1.00 83.25 94 TYR A O 1
ATOM 767 N N . GLY A 1 95 ? 8.552 19.202 -30.649 1.00 75.06 95 GLY A N 1
ATOM 768 C CA . GLY A 1 95 ? 7.756 18.535 -31.677 1.00 75.06 95 GLY A CA 1
ATOM 769 C C . GLY A 1 95 ? 6.314 18.314 -31.228 1.00 75.06 95 GLY A C 1
ATOM 770 O O . GLY A 1 95 ? 6.068 17.502 -30.346 1.00 75.06 95 GLY A O 1
ATOM 771 N N . GLU A 1 96 ? 5.370 18.996 -31.884 1.00 58.31 96 GLU A N 1
ATOM 772 C CA . GLU A 1 96 ? 3.929 19.016 -31.549 1.00 58.31 96 GLU A CA 1
ATOM 773 C C . GLU A 1 96 ? 3.229 17.654 -31.652 1.00 58.31 96 GLU A C 1
ATOM 775 O O . GLU A 1 96 ? 2.160 17.452 -31.085 1.00 58.31 96 GLU A O 1
ATOM 780 N N . LYS A 1 97 ? 3.829 16.703 -32.370 1.00 56.50 97 LYS A N 1
ATOM 781 C CA . LYS A 1 97 ? 3.397 15.308 -32.404 1.00 56.50 97 LYS A CA 1
ATOM 782 C C . LYS A 1 97 ? 4.623 14.419 -32.331 1.00 56.50 97 LYS A C 1
ATOM 784 O O . LYS A 1 97 ? 5.243 14.113 -33.349 1.00 56.50 97 LYS A O 1
ATOM 789 N N . ILE A 1 98 ? 4.966 13.980 -31.125 1.00 58.59 98 ILE A N 1
ATOM 790 C CA . ILE A 1 98 ? 5.769 12.769 -30.950 1.00 58.59 98 ILE A CA 1
ATOM 791 C C . ILE A 1 98 ? 4.850 11.613 -31.388 1.00 58.59 98 ILE A C 1
ATOM 793 O O . ILE A 1 98 ? 4.143 11.021 -30.581 1.00 58.59 98 ILE A O 1
ATOM 797 N N . THR A 1 99 ? 4.744 11.405 -32.703 1.00 50.47 99 THR A N 1
ATOM 798 C CA . THR A 1 99 ? 3.829 10.440 -33.323 1.00 50.47 99 THR A CA 1
ATOM 799 C C . THR A 1 99 ? 4.150 9.015 -32.868 1.00 50.47 99 THR A C 1
ATOM 801 O O . THR A 1 99 ? 5.327 8.677 -32.731 1.00 50.47 99 THR A O 1
ATOM 804 N N . ASP A 1 100 ? 3.077 8.234 -32.669 1.00 48.19 100 ASP A N 1
ATOM 805 C CA . ASP A 1 100 ? 2.971 6.800 -32.313 1.00 48.19 100 ASP A CA 1
ATOM 806 C C . ASP A 1 100 ? 2.542 6.470 -30.861 1.00 48.19 100 ASP A C 1
ATOM 808 O O . ASP A 1 100 ? 2.623 5.312 -30.463 1.00 48.19 100 ASP A O 1
ATOM 812 N N . PHE A 1 101 ? 2.093 7.441 -30.048 1.00 50.38 101 PHE A N 1
ATOM 813 C CA . PHE A 1 101 ? 2.047 7.265 -28.579 1.00 50.38 101 PHE A CA 1
ATOM 814 C C . PHE A 1 101 ? 0.733 7.579 -27.838 1.00 50.38 101 PHE A C 1
ATOM 816 O O . PHE A 1 101 ? 0.744 7.503 -26.608 1.00 50.38 101 PHE A O 1
ATOM 823 N N . GLU A 1 102 ? -0.389 7.888 -28.502 1.00 44.78 102 GLU A N 1
ATOM 824 C CA . GLU A 1 102 ? -1.673 8.068 -27.781 1.00 44.78 102 GLU A CA 1
ATOM 825 C C . GLU A 1 102 ? -2.039 6.830 -26.926 1.00 44.78 102 GLU A C 1
ATOM 827 O O . GLU A 1 102 ? -2.577 6.998 -25.839 1.00 44.78 102 GLU A O 1
ATOM 832 N N . ASP A 1 103 ? -1.577 5.629 -27.304 1.00 48.59 103 ASP A N 1
ATOM 833 C CA . ASP A 1 103 ? -1.773 4.364 -26.568 1.00 48.59 103 ASP A CA 1
ATOM 834 C C . ASP A 1 103 ? -0.791 4.096 -25.400 1.00 48.59 103 ASP A C 1
ATOM 836 O O . ASP A 1 103 ? -0.939 3.109 -24.683 1.00 48.59 103 ASP A O 1
ATOM 840 N N . MET A 1 104 ? 0.256 4.909 -25.199 1.00 50.69 104 MET A N 1
ATOM 841 C CA . MET A 1 104 ? 1.333 4.625 -24.224 1.00 50.69 104 MET A CA 1
ATOM 842 C C . MET A 1 104 ? 1.268 5.471 -22.945 1.00 50.69 104 MET A C 1
ATOM 844 O O . MET A 1 104 ? 2.035 5.202 -22.016 1.00 50.69 104 MET A O 1
ATOM 848 N N . LYS A 1 105 ? 0.389 6.481 -22.872 1.00 49.62 105 LYS A N 1
ATOM 849 C CA . LYS A 1 105 ? 0.225 7.326 -21.670 1.00 49.62 105 LYS A CA 1
ATOM 850 C C . LYS A 1 105 ? -0.247 6.522 -20.451 1.00 49.62 105 LYS A C 1
ATOM 852 O O . LYS A 1 105 ? 0.129 6.857 -19.329 1.00 49.62 105 LYS A O 1
ATOM 857 N N . ASP A 1 106 ? -0.930 5.407 -20.701 1.00 53.62 106 ASP A N 1
ATOM 858 C CA . ASP A 1 106 ? -1.518 4.548 -19.671 1.00 53.62 106 ASP A CA 1
ATOM 859 C C . ASP A 1 106 ? -0.785 3.215 -19.491 1.00 53.62 106 ASP A C 1
ATOM 861 O O . ASP A 1 106 ? -1.244 2.350 -18.746 1.00 53.62 106 ASP A O 1
ATOM 865 N N . LEU A 1 107 ? 0.362 3.016 -20.152 1.00 59.50 107 LEU A N 1
ATOM 866 C CA . LEU A 1 107 ? 1.082 1.747 -20.083 1.00 59.50 107 LEU A CA 1
ATOM 867 C C . LEU A 1 107 ? 2.063 1.719 -18.911 1.00 59.50 107 LEU A C 1
ATOM 869 O O . LEU A 1 107 ? 3.009 2.506 -18.821 1.00 59.50 107 LEU A O 1
ATOM 873 N N . LEU A 1 108 ? 1.870 0.734 -18.031 1.00 65.50 108 LEU A N 1
ATOM 874 C CA . LEU A 1 108 ? 2.834 0.406 -16.988 1.00 65.50 108 LEU A CA 1
ATOM 875 C C . LEU A 1 108 ? 4.198 0.122 -17.623 1.00 65.50 108 LEU A C 1
ATOM 877 O O . LEU A 1 108 ? 4.341 -0.710 -18.525 1.00 65.50 108 LEU A O 1
ATOM 881 N N . THR A 1 109 ? 5.214 0.820 -17.124 1.00 71.50 109 THR A N 1
ATOM 882 C CA . THR A 1 109 ? 6.601 0.527 -17.465 1.00 71.50 109 THR A CA 1
ATOM 883 C C . THR A 1 109 ? 7.130 -0.502 -16.481 1.00 71.50 109 THR A C 1
ATOM 885 O O . THR A 1 109 ? 7.176 -0.256 -15.278 1.00 71.50 109 THR A O 1
ATOM 888 N N . TYR A 1 110 ? 7.556 -1.647 -16.997 1.00 77.31 110 TYR A N 1
ATOM 889 C CA . TYR A 1 110 ? 8.161 -2.712 -16.207 1.00 77.31 110 TYR A CA 1
ATOM 890 C C . TYR A 1 110 ? 9.670 -2.722 -16.388 1.00 77.31 110 TYR A C 1
ATOM 892 O O . TYR A 1 110 ? 10.211 -2.075 -17.286 1.00 77.31 110 TYR A O 1
ATOM 900 N N . GLN A 1 111 ? 10.343 -3.500 -15.546 1.00 82.06 111 GLN A N 1
ATOM 901 C CA . GLN A 1 111 ? 11.786 -3.641 -15.554 1.00 82.06 111 GLN A CA 1
ATOM 902 C C . GLN A 1 111 ? 12.207 -5.117 -15.606 1.00 82.06 111 GLN A C 1
ATOM 904 O O . GLN A 1 111 ? 11.635 -5.965 -14.920 1.00 82.06 111 GLN A O 1
ATOM 909 N N . CYS A 1 112 ? 13.237 -5.426 -16.399 1.00 86.56 112 CYS A N 1
ATOM 910 C CA . CYS A 1 112 ? 13.918 -6.720 -16.357 1.00 86.56 112 CYS A CA 1
ATOM 911 C C . CYS A 1 112 ? 14.660 -6.873 -15.025 1.00 86.56 112 CYS A C 1
ATOM 913 O O . CYS A 1 112 ? 15.493 -6.026 -14.695 1.00 86.56 112 CYS A O 1
ATOM 915 N N . ASN A 1 113 ? 14.436 -7.983 -14.319 1.00 87.00 113 ASN A N 1
ATOM 916 C CA . ASN A 1 113 ? 15.078 -8.248 -13.029 1.00 87.00 113 ASN A CA 1
ATOM 917 C C . ASN A 1 113 ? 16.611 -8.333 -13.126 1.00 87.00 113 ASN A C 1
ATOM 919 O O . ASN A 1 113 ? 17.313 -7.995 -12.181 1.00 87.00 113 ASN A O 1
ATOM 923 N N . SER A 1 114 ? 17.137 -8.736 -14.287 1.00 89.25 114 SER A N 1
ATOM 924 C CA . SER A 1 114 ? 18.575 -8.967 -14.467 1.00 89.25 114 SER A CA 1
ATOM 925 C C . SER A 1 114 ? 19.332 -7.746 -14.966 1.00 89.25 114 SER A C 1
ATOM 927 O O . SER A 1 114 ? 20.342 -7.352 -14.393 1.00 89.25 114 SER A O 1
ATOM 929 N N . CYS A 1 115 ? 18.874 -7.156 -16.072 1.00 85.44 115 CYS A N 1
ATOM 930 C CA . CYS A 1 115 ? 19.603 -6.089 -16.762 1.00 85.44 115 CYS A CA 1
ATOM 931 C C . CYS A 1 115 ? 18.992 -4.707 -16.549 1.00 85.44 115 CYS A C 1
ATOM 933 O O . CYS A 1 115 ? 19.495 -3.730 -17.096 1.00 85.44 115 CYS A O 1
ATOM 935 N N . SER A 1 116 ? 17.894 -4.616 -15.794 1.00 84.38 116 SER A N 1
ATOM 936 C CA . SER A 1 116 ? 17.217 -3.357 -15.514 1.00 84.38 116 SER A CA 1
ATOM 937 C C . SER A 1 116 ? 16.631 -2.627 -16.738 1.00 84.38 116 SER A C 1
ATOM 939 O O . SER A 1 116 ? 16.153 -1.505 -16.577 1.00 84.38 116 SER A O 1
ATOM 941 N N . MET A 1 117 ? 16.611 -3.249 -17.928 1.00 82.88 117 MET A N 1
ATOM 942 C CA . MET A 1 117 ? 15.942 -2.726 -19.130 1.00 82.88 117 MET A CA 1
ATOM 943 C C . MET A 1 117 ? 14.461 -2.473 -18.839 1.00 82.88 117 MET A C 1
ATOM 945 O O . MET A 1 117 ? 13.807 -3.324 -18.234 1.00 82.88 117 MET A O 1
ATOM 949 N N . ARG A 1 118 ? 13.950 -1.319 -19.272 1.00 79.25 118 ARG A N 1
ATOM 950 C CA . ARG A 1 118 ? 12.547 -0.921 -19.122 1.00 79.25 118 ARG A CA 1
ATOM 951 C C . ARG A 1 118 ? 11.739 -1.257 -20.374 1.00 79.25 118 ARG A C 1
ATOM 953 O O . ARG A 1 118 ? 12.322 -1.502 -21.422 1.00 79.25 118 ARG A O 1
ATOM 960 N N . GLY A 1 119 ? 10.418 -1.303 -20.274 1.00 75.44 119 GLY A N 1
ATOM 961 C CA . GLY A 1 119 ? 9.547 -1.551 -21.424 1.00 75.44 119 GLY A CA 1
ATOM 962 C C . GLY A 1 119 ? 8.089 -1.748 -21.030 1.00 75.44 119 GLY A C 1
ATOM 963 O O . GLY A 1 119 ? 7.758 -1.766 -19.844 1.00 75.44 119 GLY A O 1
ATOM 964 N N . THR A 1 120 ? 7.222 -1.924 -22.022 1.00 76.81 120 THR A N 1
ATOM 965 C CA . THR A 1 120 ? 5.822 -2.315 -21.801 1.00 76.81 120 THR A CA 1
ATOM 966 C C . THR A 1 120 ? 5.714 -3.822 -21.572 1.00 76.81 120 THR A C 1
ATOM 968 O O . THR A 1 120 ? 6.703 -4.550 -21.687 1.00 76.81 120 THR A O 1
ATOM 971 N N . TRP A 1 121 ? 4.514 -4.312 -21.246 1.00 77.25 121 TRP A N 1
ATOM 972 C CA . TRP A 1 121 ? 4.268 -5.726 -20.938 1.00 77.25 121 TRP A CA 1
ATOM 973 C C . TRP A 1 121 ? 4.881 -6.694 -21.963 1.00 77.25 121 TRP A C 1
ATOM 975 O O . TRP A 1 121 ? 5.591 -7.631 -21.600 1.00 77.25 121 TRP A O 1
ATOM 985 N N . ASN A 1 122 ? 4.694 -6.402 -23.253 1.00 81.44 122 ASN A N 1
ATOM 986 C CA . ASN A 1 122 ? 5.140 -7.248 -24.364 1.00 81.44 122 ASN A CA 1
ATOM 987 C C . ASN A 1 122 ? 6.669 -7.328 -24.513 1.00 81.44 122 ASN A C 1
ATOM 989 O O . ASN A 1 122 ? 7.172 -8.143 -25.284 1.00 81.44 122 ASN A O 1
ATOM 993 N N . CYS A 1 123 ? 7.428 -6.491 -23.799 1.00 82.25 123 CYS A N 1
ATOM 994 C CA . CYS A 1 123 ? 8.888 -6.531 -23.806 1.00 82.25 123 CYS A CA 1
ATOM 995 C C . CYS A 1 123 ? 9.472 -7.618 -22.892 1.00 82.25 123 CYS A C 1
ATOM 997 O O . CYS A 1 123 ? 10.691 -7.810 -22.897 1.00 82.25 123 CYS A O 1
ATOM 999 N N . PHE A 1 124 ? 8.649 -8.304 -22.092 1.00 86.94 124 PHE A N 1
ATOM 1000 C CA . PHE A 1 124 ? 9.132 -9.200 -21.049 1.00 86.94 124 PHE A CA 1
ATOM 1001 C C . PHE A 1 124 ? 8.432 -10.553 -21.044 1.00 86.94 124 PHE A C 1
ATOM 1003 O O . PHE A 1 124 ? 7.231 -10.667 -21.261 1.00 86.94 124 PHE A O 1
ATOM 1010 N N . ASN A 1 125 ? 9.196 -11.579 -20.681 1.00 89.62 125 ASN A N 1
ATOM 1011 C CA . ASN A 1 125 ? 8.688 -12.900 -20.352 1.00 89.62 125 ASN A CA 1
ATOM 1012 C C . ASN A 1 125 ? 8.720 -13.099 -18.837 1.00 89.62 125 ASN A C 1
ATOM 1014 O O . ASN A 1 125 ? 9.705 -12.762 -18.174 1.00 89.62 125 ASN A O 1
ATOM 1018 N N . LEU A 1 126 ? 7.652 -13.674 -18.291 1.00 90.62 126 LEU A N 1
ATOM 1019 C CA . LEU A 1 126 ? 7.599 -14.063 -16.886 1.00 90.62 126 LEU A CA 1
ATOM 1020 C C . LEU A 1 126 ? 8.377 -15.358 -16.650 1.00 90.62 126 LEU A C 1
ATOM 1022 O O . LEU A 1 126 ? 8.379 -16.262 -17.488 1.00 90.62 126 LEU A O 1
ATOM 1026 N N . CYS A 1 127 ? 8.967 -15.489 -15.462 1.00 92.38 127 CYS A N 1
ATOM 1027 C CA . CYS A 1 127 ? 9.475 -16.765 -14.983 1.00 92.38 127 CYS A CA 1
ATOM 1028 C C . CYS A 1 127 ? 8.362 -17.822 -15.077 1.00 92.38 127 CYS A C 1
ATOM 1030 O O . CYS A 1 127 ? 7.280 -17.615 -14.515 1.00 92.38 127 CYS A O 1
ATOM 1032 N N . PRO A 1 128 ? 8.603 -18.971 -15.733 1.00 92.31 128 PRO A N 1
ATOM 1033 C CA . PRO A 1 128 ? 7.554 -19.948 -15.986 1.00 92.31 128 PRO A CA 1
ATOM 1034 C C . PRO A 1 128 ? 6.998 -20.583 -14.708 1.00 92.31 128 PRO A C 1
ATOM 1036 O O . PRO A 1 128 ? 5.862 -21.050 -14.749 1.00 92.31 128 PRO A O 1
ATOM 1039 N N . MET A 1 129 ? 7.755 -20.573 -13.605 1.00 92.50 129 MET A N 1
ATOM 1040 C CA . MET A 1 129 ? 7.358 -21.186 -12.334 1.00 92.50 129 MET A CA 1
ATOM 1041 C C . MET A 1 129 ? 6.627 -20.217 -11.409 1.00 92.50 129 MET A C 1
ATOM 1043 O O . MET A 1 129 ? 5.482 -20.476 -11.060 1.00 92.50 129 MET A O 1
ATOM 1047 N N . CYS A 1 130 ? 7.269 -19.114 -11.006 1.00 90.81 130 CYS A N 1
ATOM 1048 C CA . CYS A 1 130 ? 6.655 -18.191 -10.049 1.00 90.81 130 CYS A CA 1
ATOM 1049 C C . CYS A 1 130 ? 5.667 -17.215 -10.690 1.00 90.81 130 CYS A C 1
ATOM 1051 O O . CYS A 1 130 ? 4.867 -16.641 -9.971 1.00 90.81 130 CYS A O 1
ATOM 1053 N N . LYS A 1 131 ? 5.728 -16.988 -12.012 1.00 88.00 131 LYS A N 1
ATOM 1054 C CA . LYS A 1 131 ? 4.881 -16.022 -12.739 1.00 88.00 131 LYS A CA 1
ATOM 1055 C C . LYS A 1 131 ? 4.947 -14.568 -12.231 1.00 88.00 131 LYS A C 1
ATOM 1057 O O . LYS A 1 131 ? 4.101 -13.768 -12.610 1.00 88.00 131 LYS A O 1
ATOM 1062 N N . ALA A 1 132 ? 5.955 -14.208 -11.432 1.00 84.31 132 ALA A N 1
ATOM 1063 C CA . ALA A 1 132 ? 6.126 -12.852 -10.894 1.00 84.31 132 ALA A CA 1
ATOM 1064 C C . ALA A 1 132 ? 7.313 -12.096 -11.513 1.00 84.31 132 ALA A C 1
ATOM 1066 O O . ALA A 1 132 ? 7.185 -10.939 -11.909 1.00 84.31 132 ALA A O 1
ATOM 1067 N N . ILE A 1 133 ? 8.478 -12.746 -11.604 1.00 87.56 133 ILE A N 1
ATOM 1068 C CA . ILE A 1 133 ? 9.718 -12.101 -12.057 1.00 87.56 133 ILE A CA 1
ATOM 1069 C C . ILE A 1 133 ? 9.776 -12.038 -13.584 1.00 87.56 133 ILE A C 1
ATOM 1071 O O . ILE A 1 133 ? 9.437 -13.012 -14.257 1.00 87.56 133 ILE A O 1
ATOM 1075 N N . ARG A 1 134 ? 10.211 -10.892 -14.125 1.00 88.50 134 ARG A N 1
ATOM 1076 C CA . ARG A 1 134 ? 10.249 -10.588 -15.562 1.00 88.50 134 ARG A CA 1
ATOM 1077 C C . ARG A 1 134 ? 11.666 -10.514 -16.108 1.00 88.50 134 ARG A C 1
ATOM 1079 O O . ARG A 1 134 ? 12.557 -9.933 -15.487 1.00 88.50 134 ARG A O 1
ATOM 1086 N N . TYR A 1 135 ? 11.826 -11.004 -17.332 1.00 90.94 135 TYR A N 1
ATOM 1087 C CA . TYR A 1 135 ? 13.082 -10.973 -18.069 1.00 90.94 135 TYR A CA 1
ATOM 1088 C C . TYR A 1 135 ? 12.860 -10.503 -19.500 1.00 90.94 135 TYR A C 1
ATOM 1090 O O . TYR A 1 135 ? 11.920 -10.933 -20.165 1.00 90.94 135 TYR A O 1
ATOM 1098 N N . CYS A 1 136 ? 13.744 -9.639 -19.997 1.00 89.50 136 CYS A N 1
ATOM 1099 C CA . CYS A 1 136 ? 13.703 -9.200 -21.395 1.00 89.50 136 CYS A CA 1
ATOM 1100 C C . CYS A 1 136 ? 14.180 -10.279 -22.376 1.00 89.50 136 CYS A C 1
ATOM 1102 O O . CYS A 1 136 ? 13.952 -10.167 -23.576 1.00 89.50 136 CYS A O 1
ATOM 1104 N N . SER A 1 137 ? 14.893 -11.295 -21.883 1.00 91.50 137 SER A N 1
ATOM 1105 C CA . SER A 1 137 ? 15.439 -12.379 -22.691 1.00 91.50 137 SER A CA 1
ATOM 1106 C C . SER A 1 137 ? 15.744 -13.613 -21.838 1.00 91.50 137 SER A C 1
ATOM 1108 O O . SER A 1 137 ? 15.822 -13.527 -20.607 1.00 91.50 137 SER A O 1
ATOM 1110 N N . GLU A 1 138 ? 15.935 -14.756 -22.494 1.00 94.12 138 GLU A N 1
ATOM 1111 C CA . GLU A 1 138 ? 16.300 -16.007 -21.824 1.00 94.12 138 GLU A CA 1
ATOM 1112 C C . GLU A 1 138 ? 17.689 -15.914 -21.178 1.00 94.12 138 GLU A C 1
ATOM 1114 O O . GLU A 1 138 ? 17.880 -16.374 -20.058 1.00 94.12 138 GLU A O 1
ATOM 1119 N N . GLU A 1 139 ? 18.634 -15.206 -21.801 1.00 93.88 139 GLU A N 1
ATOM 1120 C CA . GLU A 1 139 ? 19.971 -14.992 -21.238 1.00 93.88 139 GLU A CA 1
ATOM 1121 C C . GLU A 1 139 ? 19.906 -14.231 -19.908 1.00 93.88 139 GLU A C 1
ATOM 1123 O O . GLU A 1 139 ? 20.626 -14.558 -18.964 1.00 93.88 139 GLU A O 1
ATOM 1128 N N . CYS A 1 140 ? 19.015 -13.237 -19.802 1.00 92.88 140 CYS A N 1
ATOM 1129 C CA . CYS A 1 140 ? 18.789 -12.526 -18.545 1.00 92.88 140 CYS A CA 1
ATOM 1130 C C . CYS A 1 140 ? 18.208 -13.457 -17.476 1.00 92.88 140 CYS A C 1
ATOM 1132 O O . CYS A 1 140 ? 18.657 -13.409 -16.328 1.00 92.88 140 CYS A O 1
ATOM 1134 N N . ARG A 1 141 ? 17.249 -14.315 -17.846 1.00 93.94 141 ARG A N 1
ATOM 1135 C CA . ARG A 1 141 ? 16.660 -15.298 -16.930 1.00 93.94 141 ARG A CA 1
ATOM 1136 C C . ARG A 1 141 ? 17.706 -16.281 -16.423 1.00 93.94 141 ARG A C 1
ATOM 1138 O O . ARG A 1 141 ? 17.784 -16.504 -15.221 1.00 93.94 141 ARG A O 1
ATOM 1145 N N . GLU A 1 142 ? 18.526 -16.842 -17.307 1.00 94.62 142 GLU A N 1
ATOM 1146 C CA . GLU A 1 142 ? 19.577 -17.782 -16.921 1.00 94.62 142 GLU A CA 1
ATOM 1147 C C . GLU A 1 142 ? 20.651 -17.142 -16.041 1.00 94.62 142 GLU A C 1
ATOM 1149 O O . GLU A 1 142 ? 21.124 -17.779 -15.099 1.00 94.62 142 GLU A O 1
ATOM 1154 N N . ALA A 1 143 ? 21.040 -15.898 -16.333 1.00 93.00 143 ALA A N 1
ATOM 1155 C CA . ALA A 1 143 ? 22.025 -15.179 -15.534 1.00 93.00 143 ALA A CA 1
ATOM 1156 C C . ALA A 1 143 ? 21.537 -14.965 -14.094 1.00 93.00 143 ALA A C 1
ATOM 1158 O O . ALA A 1 143 ? 22.290 -15.199 -13.150 1.00 93.00 143 ALA A O 1
ATOM 1159 N N . ASP A 1 144 ? 20.271 -14.582 -13.924 1.00 93.25 144 ASP A N 1
ATOM 1160 C CA . ASP A 1 144 ? 19.638 -14.443 -12.610 1.00 93.25 144 ASP A CA 1
ATOM 1161 C C . ASP A 1 144 ? 19.462 -15.798 -11.911 1.00 93.25 144 ASP A C 1
ATOM 1163 O O . ASP A 1 144 ? 19.812 -15.968 -10.743 1.00 93.25 144 ASP A O 1
ATOM 1167 N N . TRP A 1 145 ? 19.005 -16.809 -12.656 1.00 94.00 145 TRP A N 1
ATOM 1168 C CA . TRP A 1 145 ? 18.825 -18.170 -12.155 1.00 94.00 145 TRP A CA 1
ATOM 1169 C C . TRP A 1 145 ? 20.123 -18.759 -11.595 1.00 94.00 145 TRP A C 1
ATOM 1171 O O . TRP A 1 145 ? 20.117 -19.348 -10.521 1.00 94.00 145 TRP A O 1
ATOM 1181 N N . LYS A 1 146 ? 21.245 -18.561 -12.297 1.00 92.19 146 LYS A N 1
ATOM 1182 C CA . LYS A 1 146 ? 22.578 -19.046 -11.904 1.00 92.19 146 LYS A CA 1
ATOM 1183 C C . LYS A 1 146 ? 23.268 -18.143 -10.867 1.00 92.19 146 LYS A C 1
ATOM 1185 O O . LYS A 1 146 ? 24.373 -18.464 -10.437 1.00 92.19 146 LYS A O 1
ATOM 1190 N N . GLY A 1 147 ? 22.657 -17.018 -10.479 1.00 89.25 147 GLY A N 1
ATOM 1191 C CA . GLY A 1 147 ? 23.243 -16.065 -9.532 1.00 89.25 147 GLY A CA 1
ATOM 1192 C C . GLY A 1 147 ? 24.477 -15.343 -10.069 1.00 89.25 147 GLY A C 1
ATOM 1193 O O . GLY A 1 147 ? 25.402 -15.062 -9.314 1.00 89.25 147 GLY A O 1
ATOM 1194 N N . LEU A 1 148 ? 24.512 -15.061 -11.374 1.00 88.50 148 LEU A N 1
ATOM 1195 C CA . LEU A 1 148 ? 25.587 -14.297 -12.024 1.00 88.50 148 LEU A CA 1
ATOM 1196 C C . LEU A 1 148 ? 25.423 -12.777 -11.850 1.00 88.50 148 LEU A C 1
ATOM 1198 O O . LEU A 1 148 ? 26.236 -12.002 -12.351 1.00 88.50 148 LEU A O 1
ATOM 1202 N N . LEU A 1 149 ? 24.355 -12.353 -11.174 1.00 84.00 149 LEU A N 1
ATOM 1203 C CA . LEU A 1 149 ? 24.055 -10.960 -10.869 1.00 84.00 149 LEU A CA 1
ATOM 1204 C C . LEU A 1 149 ? 24.684 -10.523 -9.541 1.00 84.00 149 LEU A C 1
ATOM 1206 O O . LEU A 1 149 ? 25.260 -11.313 -8.789 1.00 84.00 149 LEU A O 1
ATOM 1210 N N . PHE A 1 150 ? 24.551 -9.232 -9.243 1.00 70.75 150 PHE A N 1
ATOM 1211 C CA . PHE A 1 150 ? 24.971 -8.669 -7.967 1.00 70.75 150 PHE A CA 1
ATOM 1212 C C . PHE A 1 150 ? 24.258 -9.379 -6.800 1.00 70.75 150 PHE A C 1
ATOM 1214 O O . PHE A 1 150 ? 23.041 -9.533 -6.818 1.00 70.75 150 PHE A O 1
ATOM 1221 N N . GLY A 1 151 ? 25.024 -9.829 -5.801 1.00 70.25 151 GLY A N 1
ATOM 1222 C CA . GLY A 1 151 ? 24.543 -10.685 -4.705 1.00 70.25 151 GLY A CA 1
ATOM 1223 C C . GLY A 1 151 ? 24.921 -12.168 -4.851 1.00 70.25 151 GLY A C 1
ATOM 1224 O O . GLY A 1 151 ? 24.954 -12.895 -3.860 1.00 70.25 151 GLY A O 1
ATOM 1225 N N . GLY A 1 152 ? 25.308 -12.618 -6.047 1.00 81.44 152 GLY A N 1
ATOM 1226 C CA . GLY A 1 152 ? 25.808 -13.977 -6.257 1.00 81.44 152 GLY A CA 1
ATOM 1227 C C . GLY A 1 152 ? 24.745 -15.067 -6.068 1.00 81.44 152 GLY A C 1
ATOM 1228 O O . GLY A 1 152 ? 23.541 -14.816 -6.073 1.00 81.44 152 GLY A O 1
ATOM 1229 N N . ILE A 1 153 ? 25.197 -16.309 -5.875 1.00 81.31 153 ILE A N 1
ATOM 1230 C CA . ILE A 1 153 ? 24.333 -17.503 -5.848 1.00 81.31 153 ILE A CA 1
ATOM 1231 C C . ILE A 1 153 ? 23.249 -17.477 -4.757 1.00 81.31 153 ILE A C 1
ATOM 1233 O O . ILE A 1 153 ? 22.149 -17.981 -4.978 1.00 81.31 153 ILE A O 1
ATOM 1237 N N . TYR A 1 154 ? 23.517 -16.843 -3.612 1.00 80.62 154 TYR A N 1
ATOM 1238 C CA . TYR A 1 154 ? 22.579 -16.764 -2.483 1.00 80.62 154 TYR A CA 1
ATOM 1239 C C . TYR A 1 154 ? 21.381 -15.849 -2.750 1.00 80.62 154 TYR A C 1
ATOM 1241 O O . TYR A 1 154 ? 20.326 -16.033 -2.153 1.00 80.62 154 TYR A O 1
ATOM 1249 N N . HIS A 1 155 ? 21.536 -14.899 -3.672 1.00 80.56 155 HIS A N 1
ATOM 1250 C CA . HIS A 1 155 ? 20.474 -13.999 -4.117 1.00 80.56 155 HIS A CA 1
ATOM 1251 C C . HIS A 1 155 ? 19.943 -14.366 -5.508 1.00 80.56 155 HIS A C 1
ATOM 1253 O O . HIS A 1 155 ? 19.188 -13.599 -6.098 1.00 80.56 155 HIS A O 1
ATOM 1259 N N . SER A 1 156 ? 20.324 -15.536 -6.035 1.00 89.50 156 SER A N 1
ATOM 1260 C CA . SER A 1 156 ? 19.821 -16.019 -7.318 1.00 89.50 156 SER A CA 1
ATOM 1261 C C . SER A 1 156 ? 18.310 -16.230 -7.280 1.00 89.50 156 SER A C 1
ATOM 1263 O O 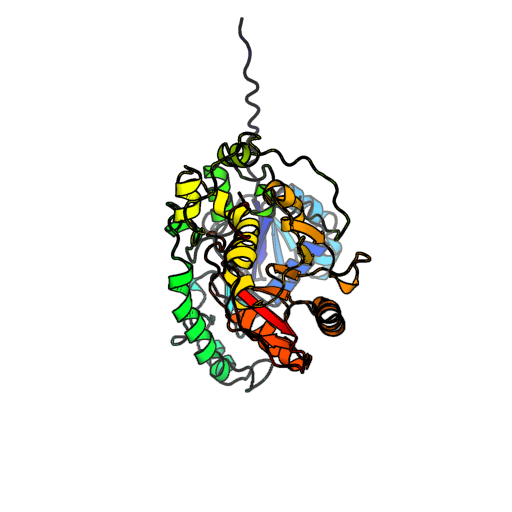. SER A 1 156 ? 17.743 -16.673 -6.271 1.00 89.50 156 SER A O 1
ATOM 1265 N N . HIS A 1 157 ? 17.647 -16.007 -8.417 1.00 91.75 157 HIS A N 1
ATOM 1266 C CA . HIS A 1 157 ? 16.228 -16.331 -8.521 1.00 91.75 157 HIS A CA 1
ATOM 1267 C C . HIS A 1 157 ? 15.953 -17.811 -8.236 1.00 91.75 157 HIS A C 1
ATOM 1269 O O . HIS A 1 157 ? 14.893 -18.123 -7.708 1.00 91.75 157 HIS A O 1
ATOM 1275 N N . GLN A 1 158 ? 16.895 -18.724 -8.497 1.00 93.50 158 GLN A N 1
ATOM 1276 C CA . GLN A 1 158 ? 16.735 -20.142 -8.165 1.00 93.50 158 GLN A CA 1
ATOM 1277 C C . GLN A 1 158 ? 16.411 -20.368 -6.682 1.00 93.50 158 GLN A C 1
ATOM 1279 O O . GLN A 1 158 ? 15.542 -21.181 -6.366 1.00 93.50 158 GLN A O 1
ATOM 1284 N N . VAL A 1 159 ? 17.065 -19.624 -5.787 1.00 90.62 159 VAL A N 1
ATOM 1285 C CA . VAL A 1 159 ? 16.835 -19.707 -4.338 1.00 90.62 159 VAL A CA 1
ATOM 1286 C C . VAL A 1 159 ? 15.505 -19.049 -3.956 1.00 90.62 159 VAL A C 1
ATOM 1288 O O . VAL A 1 159 ? 14.735 -19.615 -3.183 1.00 90.62 159 VAL A O 1
ATOM 1291 N N . GLY A 1 160 ? 15.202 -17.874 -4.517 1.00 88.69 160 GLY A N 1
ATOM 1292 C CA . GLY A 1 160 ? 13.997 -17.108 -4.169 1.00 88.69 160 GLY A CA 1
ATOM 1293 C C . GLY A 1 160 ? 12.697 -17.575 -4.841 1.00 88.69 160 GLY A C 1
ATOM 1294 O O . GLY A 1 160 ? 11.609 -17.289 -4.340 1.00 88.69 160 GLY A O 1
ATOM 1295 N N . CYS A 1 161 ? 12.773 -18.289 -5.969 1.00 92.06 161 CYS A N 1
ATOM 1296 C CA . CYS A 1 161 ? 11.623 -18.622 -6.817 1.00 92.06 161 CYS A CA 1
ATOM 1297 C C . CYS A 1 161 ? 10.504 -19.377 -6.079 1.00 92.06 161 CYS A C 1
ATOM 1299 O O . CYS A 1 161 ? 9.351 -18.966 -6.229 1.00 92.06 161 CYS A O 1
ATOM 1301 N N . PRO A 1 162 ? 10.783 -20.415 -5.258 1.00 93.19 162 PRO A N 1
ATOM 1302 C CA . PRO A 1 162 ? 9.730 -21.135 -4.538 1.00 93.19 162 PRO A CA 1
ATOM 1303 C C . PRO A 1 162 ? 8.934 -20.237 -3.583 1.00 93.19 162 PRO A C 1
ATOM 1305 O O . PRO A 1 162 ? 7.710 -20.308 -3.551 1.00 93.19 162 PRO A O 1
ATOM 1308 N N . LYS A 1 163 ? 9.622 -19.342 -2.863 1.00 87.56 163 LYS A N 1
ATOM 1309 C CA . LYS A 1 163 ? 9.011 -18.400 -1.913 1.00 87.56 163 LYS A CA 1
ATOM 1310 C C . LYS A 1 163 ? 8.161 -17.347 -2.639 1.00 87.56 163 LYS A C 1
ATOM 1312 O O . LYS A 1 163 ? 7.034 -17.061 -2.251 1.00 87.56 163 LYS A O 1
ATOM 1317 N N . ILE A 1 164 ? 8.652 -16.842 -3.772 1.00 87.19 164 ILE A N 1
ATOM 1318 C CA . ILE A 1 164 ? 7.883 -15.929 -4.634 1.00 87.19 164 ILE A CA 1
ATOM 1319 C C . ILE A 1 164 ? 6.637 -16.622 -5.201 1.00 87.19 164 ILE A C 1
ATOM 1321 O O . ILE A 1 164 ? 5.571 -16.014 -5.268 1.00 87.19 164 ILE A O 1
ATOM 1325 N N . LYS A 1 165 ? 6.749 -17.899 -5.584 1.00 90.12 165 LYS A N 1
ATOM 1326 C CA . LYS A 1 165 ? 5.615 -18.687 -6.072 1.00 90.12 165 LYS A CA 1
ATOM 1327 C C . LYS A 1 165 ? 4.516 -18.808 -5.010 1.00 90.12 165 LYS A C 1
ATOM 1329 O O . LYS A 1 165 ? 3.362 -18.565 -5.345 1.00 90.12 165 LYS A O 1
ATOM 1334 N N . SER A 1 166 ? 4.858 -19.094 -3.750 1.00 87.81 166 SER A N 1
ATOM 1335 C CA . SER A 1 166 ? 3.850 -19.165 -2.679 1.00 87.81 166 SER A CA 1
ATOM 1336 C C . SER A 1 166 ? 3.132 -17.835 -2.455 1.00 87.81 166 SER A C 1
ATOM 1338 O O . SER A 1 166 ? 1.941 -17.823 -2.165 1.00 87.81 166 SER A O 1
ATOM 1340 N N . TYR A 1 167 ? 3.812 -16.699 -2.648 1.00 85.00 167 TYR A N 1
ATOM 1341 C CA . TYR A 1 167 ? 3.139 -15.399 -2.582 1.00 85.00 167 TYR A CA 1
ATOM 1342 C C . TYR A 1 167 ? 2.134 -15.216 -3.712 1.00 85.00 167 TYR A C 1
ATOM 1344 O O . TYR A 1 167 ? 1.054 -14.689 -3.473 1.00 85.00 167 TYR A O 1
ATOM 1352 N N . MET A 1 168 ? 2.476 -15.655 -4.927 1.00 82.81 168 MET A N 1
ATOM 1353 C CA . MET A 1 168 ? 1.587 -15.565 -6.087 1.00 82.81 168 MET A CA 1
ATOM 1354 C C . MET A 1 168 ? 0.356 -16.460 -5.947 1.00 82.81 168 MET A C 1
ATOM 1356 O O . MET A 1 168 ? -0.733 -16.057 -6.340 1.00 82.81 168 MET A O 1
ATOM 1360 N N . GLU A 1 169 ? 0.507 -17.634 -5.334 1.00 85.06 169 GLU A N 1
ATOM 1361 C CA . GLU A 1 169 ? -0.613 -18.521 -4.990 1.00 85.06 169 GLU A CA 1
ATOM 1362 C C . GLU A 1 169 ? -1.560 -17.879 -3.954 1.00 85.06 169 GLU A C 1
ATOM 1364 O O . GLU A 1 169 ? -2.755 -18.162 -3.955 1.00 85.06 169 GLU A O 1
ATOM 1369 N N . ALA A 1 170 ? -1.058 -16.955 -3.126 1.00 80.19 170 ALA A N 1
ATOM 1370 C CA . ALA A 1 170 ? -1.839 -16.220 -2.132 1.00 80.19 170 ALA A CA 1
ATOM 1371 C C . ALA A 1 170 ? -2.464 -14.909 -2.651 1.00 80.19 170 ALA A C 1
ATOM 1373 O O . ALA A 1 170 ? -3.114 -14.216 -1.873 1.00 80.19 170 ALA A O 1
ATOM 1374 N N . VAL A 1 171 ? -2.280 -14.534 -3.927 1.00 78.94 171 VAL A N 1
ATOM 1375 C CA . VAL A 1 171 ? -2.796 -13.257 -4.467 1.00 78.94 171 VAL A CA 1
ATOM 1376 C C . VAL A 1 171 ? -4.309 -13.271 -4.652 1.00 78.94 171 VAL A C 1
ATOM 1378 O O . VAL A 1 171 ? -4.952 -12.258 -4.396 1.00 78.94 171 VAL A O 1
ATOM 1381 N N . GLU A 1 172 ? -4.889 -14.383 -5.099 1.00 81.75 172 GLU A N 1
ATOM 1382 C CA . GLU A 1 172 ? -6.305 -14.404 -5.482 1.00 81.75 172 GLU A CA 1
ATOM 1383 C C . GLU A 1 172 ? -7.257 -14.129 -4.305 1.00 81.75 172 GLU A C 1
ATOM 1385 O O . GLU A 1 172 ? -8.101 -13.244 -4.436 1.00 81.75 172 GLU A O 1
ATOM 1390 N N . PRO A 1 173 ? -7.066 -14.727 -3.109 1.00 82.19 173 PRO A N 1
ATOM 1391 C CA . PRO A 1 173 ? -7.856 -14.362 -1.931 1.00 82.19 173 PRO A CA 1
ATOM 1392 C C . PRO A 1 173 ? -7.722 -12.888 -1.523 1.00 82.19 173 PRO A C 1
ATOM 1394 O O . PRO A 1 173 ? -8.596 -12.351 -0.851 1.00 82.19 173 PRO A O 1
ATOM 1397 N N . LEU A 1 174 ? -6.643 -12.198 -1.919 1.00 80.81 174 LEU A N 1
ATOM 1398 C CA . LEU A 1 174 ? -6.479 -10.773 -1.620 1.00 80.81 174 LEU A CA 1
ATOM 1399 C C . LEU A 1 174 ? -7.397 -9.889 -2.464 1.00 80.81 174 LEU A C 1
ATOM 1401 O O . LEU A 1 174 ? -7.632 -8.751 -2.064 1.00 80.81 174 LEU A O 1
ATOM 1405 N N . LYS A 1 175 ? -7.935 -10.386 -3.578 1.00 84.44 175 LYS A N 1
ATOM 1406 C CA . LYS A 1 175 ? -8.878 -9.652 -4.434 1.00 84.44 175 LYS A CA 1
ATOM 1407 C C . LYS A 1 175 ? -10.340 -9.870 -4.052 1.00 84.44 175 LYS A C 1
ATOM 1409 O O . LYS A 1 175 ? -11.213 -9.273 -4.666 1.00 84.44 175 LYS A O 1
ATOM 1414 N N . ASP A 1 176 ? -10.599 -10.700 -3.045 1.00 88.81 176 ASP A N 1
ATOM 1415 C CA . ASP A 1 176 ? -11.951 -10.994 -2.582 1.00 88.81 176 ASP A CA 1
ATOM 1416 C C . ASP A 1 176 ? -12.527 -9.795 -1.811 1.00 88.81 176 ASP A C 1
ATOM 1418 O O . ASP A 1 176 ? -12.201 -9.569 -0.636 1.00 88.81 176 ASP A O 1
ATOM 1422 N N . PHE A 1 177 ? -13.310 -8.979 -2.517 1.00 92.88 177 PHE A N 1
ATOM 1423 C CA . PHE A 1 177 ? -13.996 -7.798 -2.006 1.00 92.88 177 PHE A CA 1
ATOM 1424 C C . PHE A 1 177 ? -15.445 -7.765 -2.512 1.00 92.88 177 PHE A C 1
ATOM 1426 O O . PHE A 1 177 ? -15.709 -8.181 -3.640 1.00 92.88 177 PHE A O 1
ATOM 1433 N N . PRO A 1 178 ? -16.383 -7.203 -1.731 1.00 96.25 178 PRO A N 1
ATOM 1434 C CA . PRO A 1 178 ? -17.797 -7.159 -2.103 1.00 96.25 178 PRO A CA 1
ATOM 1435 C C . PRO A 1 178 ? -18.149 -6.007 -3.062 1.00 96.25 178 PRO A C 1
ATOM 1437 O O . PRO A 1 178 ? -19.316 -5.808 -3.378 1.00 96.25 178 PRO A O 1
ATOM 1440 N N . PHE A 1 179 ? -17.181 -5.194 -3.493 1.00 97.38 179 PHE A N 1
ATOM 1441 C CA . PHE A 1 179 ? -17.467 -3.959 -4.226 1.00 97.38 179 PHE A CA 1
ATOM 1442 C C . PHE A 1 179 ? -17.736 -4.202 -5.710 1.00 97.38 179 PHE A C 1
ATOM 1444 O O . PHE A 1 179 ? -17.108 -5.059 -6.335 1.00 97.38 179 PHE A O 1
ATOM 1451 N N . THR A 1 180 ? -18.599 -3.381 -6.307 1.00 97.00 180 THR A N 1
ATOM 1452 C CA . THR A 1 180 ? -18.887 -3.414 -7.755 1.00 97.00 180 THR A CA 1
ATOM 1453 C C . THR A 1 180 ? -17.666 -3.065 -8.607 1.00 97.00 180 THR A C 1
ATOM 1455 O O . THR A 1 180 ? -17.550 -3.536 -9.733 1.00 97.00 180 THR A O 1
ATOM 1458 N N . PHE A 1 181 ? -16.731 -2.285 -8.061 1.00 95.25 181 PHE A N 1
ATOM 1459 C CA . PHE A 1 181 ? -15.496 -1.868 -8.729 1.00 95.25 181 PHE A CA 1
ATOM 1460 C C . PHE A 1 181 ? -14.315 -2.832 -8.520 1.00 95.25 181 PHE A C 1
ATOM 1462 O O . PHE A 1 181 ? -13.213 -2.573 -9.000 1.00 95.25 181 PHE A O 1
ATOM 1469 N N . THR A 1 182 ? -14.516 -3.951 -7.817 1.00 93.12 182 THR A N 1
ATOM 1470 C CA . THR A 1 182 ? -13.432 -4.871 -7.428 1.00 93.12 182 THR A CA 1
ATOM 1471 C C . THR A 1 182 ? -12.647 -5.408 -8.624 1.00 93.12 182 THR A C 1
ATOM 1473 O O . THR A 1 182 ? -11.418 -5.476 -8.571 1.00 93.12 182 THR A O 1
ATOM 1476 N N . GLU A 1 183 ? -13.329 -5.786 -9.709 1.00 91.69 183 GLU A N 1
ATOM 1477 C CA . GLU A 1 183 ? -12.680 -6.316 -10.915 1.00 91.69 183 GLU A CA 1
ATOM 1478 C C . GLU A 1 183 ? -11.720 -5.291 -11.540 1.00 91.69 183 GLU A C 1
ATOM 1480 O O . GLU A 1 183 ? -10.606 -5.636 -11.937 1.00 91.69 183 GLU A O 1
ATOM 1485 N N . GLU A 1 184 ? -12.118 -4.018 -11.560 1.00 91.56 184 GLU A N 1
ATOM 1486 C CA . GLU A 1 184 ? -11.312 -2.922 -12.089 1.00 91.56 184 GLU A CA 1
ATOM 1487 C C . GLU A 1 184 ? -10.124 -2.608 -11.171 1.00 91.56 184 GLU A C 1
ATOM 1489 O O . GLU A 1 184 ? -8.969 -2.657 -11.604 1.00 91.56 184 GLU A O 1
ATOM 1494 N N . THR A 1 185 ? -10.390 -2.322 -9.892 1.00 88.62 185 THR A N 1
ATOM 1495 C CA . THR A 1 185 ? -9.389 -1.776 -8.962 1.00 88.62 185 THR A CA 1
ATOM 1496 C C . THR A 1 185 ? -8.385 -2.810 -8.462 1.00 88.62 185 THR A C 1
ATOM 1498 O O . THR A 1 185 ? -7.328 -2.443 -7.946 1.00 88.62 185 THR A O 1
ATOM 1501 N N . SER A 1 186 ? -8.687 -4.102 -8.609 1.00 85.25 186 SER A N 1
ATOM 1502 C CA . SER A 1 186 ? -7.771 -5.207 -8.295 1.00 85.25 186 SER A CA 1
ATOM 1503 C C . SER A 1 186 ? -7.079 -5.798 -9.531 1.00 85.25 186 SER A C 1
ATOM 1505 O O . SER A 1 186 ? -6.311 -6.765 -9.426 1.00 85.25 186 SER A O 1
ATOM 1507 N N . SER A 1 187 ? -7.318 -5.216 -10.709 1.00 82.44 187 SER A N 1
ATOM 1508 C CA . SER A 1 187 ? -6.692 -5.656 -11.949 1.00 82.44 187 SER A CA 1
ATOM 1509 C C . SER A 1 187 ? -5.180 -5.423 -11.939 1.00 82.44 187 SER A C 1
ATOM 1511 O O . SER A 1 187 ? -4.664 -4.431 -11.425 1.00 82.44 187 SER A O 1
ATOM 1513 N N . ILE A 1 188 ? -4.454 -6.336 -12.584 1.00 74.75 188 ILE A N 1
ATOM 1514 C CA . ILE A 1 188 ? -3.017 -6.207 -12.862 1.00 74.75 188 ILE A CA 1
ATOM 1515 C C . ILE A 1 188 ? -2.680 -4.940 -13.660 1.00 74.75 188 ILE A C 1
ATOM 1517 O O . ILE A 1 188 ? -1.589 -4.387 -13.513 1.00 74.75 188 ILE A O 1
ATOM 1521 N N . ASP A 1 189 ? -3.633 -4.483 -14.468 1.00 75.31 189 ASP A N 1
ATOM 1522 C CA . ASP A 1 189 ? -3.491 -3.325 -15.338 1.00 75.31 189 ASP A CA 1
ATOM 1523 C C . ASP A 1 189 ? -4.141 -2.075 -14.730 1.00 75.31 189 ASP A C 1
ATOM 1525 O O . ASP A 1 189 ? -4.409 -1.123 -15.464 1.00 75.31 189 ASP A O 1
ATOM 1529 N N . PHE A 1 190 ? -4.438 -2.069 -13.423 1.00 81.00 190 PHE A N 1
ATOM 1530 C CA . PHE A 1 190 ? -4.936 -0.893 -12.710 1.00 81.00 190 PHE A CA 1
ATOM 1531 C C . PHE A 1 190 ? -3.789 0.102 -12.489 1.00 81.00 190 PHE A C 1
ATOM 1533 O O . PHE A 1 190 ? -3.010 0.020 -11.536 1.00 81.00 190 PHE A O 1
ATOM 1540 N N . THR A 1 191 ? -3.614 0.994 -13.462 1.00 77.00 191 THR A N 1
ATOM 1541 C CA . THR A 1 191 ? -2.509 1.957 -13.508 1.00 77.00 191 THR A CA 1
ATOM 1542 C C . THR A 1 191 ? -2.820 3.200 -12.683 1.00 77.00 191 THR A C 1
ATOM 1544 O O . THR A 1 191 ? -3.957 3.424 -12.282 1.00 77.00 191 THR A O 1
ATOM 1547 N N . LEU A 1 192 ? -1.820 4.059 -12.455 1.00 75.75 192 LEU A N 1
ATOM 1548 C CA . LEU A 1 192 ? -2.059 5.354 -11.809 1.00 75.75 192 LEU A CA 1
ATOM 1549 C C . LEU A 1 192 ? -3.061 6.214 -12.607 1.00 75.75 192 LEU A C 1
ATOM 1551 O O . LEU A 1 192 ? -3.879 6.904 -12.005 1.00 75.75 192 LEU A O 1
ATOM 1555 N N . ALA A 1 193 ? -3.036 6.122 -13.941 1.00 75.81 193 ALA A N 1
ATOM 1556 C CA . ALA A 1 193 ? -3.986 6.804 -14.815 1.00 75.81 193 ALA A CA 1
ATOM 1557 C C . ALA A 1 193 ? -5.407 6.240 -14.671 1.00 75.81 193 ALA A C 1
ATOM 1559 O O . ALA A 1 193 ? -6.333 7.009 -14.432 1.00 75.81 193 ALA A O 1
ATOM 1560 N N . LYS A 1 194 ? -5.574 4.910 -14.675 1.00 83.31 194 LYS A N 1
ATOM 1561 C CA . LYS A 1 194 ? -6.882 4.292 -14.393 1.00 83.31 194 LYS A CA 1
ATOM 1562 C C . LYS A 1 194 ? -7.376 4.614 -12.990 1.00 83.31 194 LYS A C 1
ATOM 1564 O O . LYS A 1 194 ? -8.554 4.874 -12.800 1.00 83.31 194 LYS A O 1
ATOM 1569 N N . TYR A 1 195 ? -6.478 4.674 -12.006 1.00 86.00 195 TYR A N 1
ATOM 1570 C CA . TYR A 1 195 ? -6.862 5.070 -10.657 1.00 86.00 195 TYR A CA 1
ATOM 1571 C C . TYR A 1 195 ? -7.345 6.526 -10.612 1.00 86.00 195 TYR A C 1
ATOM 1573 O O . TYR A 1 195 ? -8.331 6.832 -9.949 1.00 86.00 195 TYR A O 1
ATOM 1581 N N . LYS A 1 196 ? -6.713 7.431 -11.369 1.00 84.25 196 LYS A N 1
ATOM 1582 C CA . LYS A 1 196 ? -7.221 8.794 -11.567 1.00 84.25 196 LYS A CA 1
ATOM 1583 C C . LYS A 1 196 ? -8.603 8.803 -12.212 1.00 84.25 196 LYS A C 1
ATOM 1585 O O . LYS A 1 196 ? -9.478 9.494 -11.704 1.00 84.25 196 LYS A O 1
ATOM 1590 N N . GLU A 1 197 ? -8.794 8.075 -13.308 1.00 87.56 197 GLU A N 1
ATOM 1591 C CA . GLU A 1 197 ? -10.085 7.986 -14.002 1.00 87.56 197 GLU A CA 1
ATOM 1592 C C . GLU A 1 197 ? -11.177 7.462 -13.075 1.00 87.56 197 GLU A C 1
ATOM 1594 O O . GLU A 1 197 ? -12.231 8.082 -12.971 1.00 87.56 197 GLU A O 1
ATOM 1599 N N . PHE A 1 198 ? -10.887 6.404 -12.320 1.00 92.75 198 PHE A N 1
ATOM 1600 C CA . PHE A 1 198 ? -11.760 5.862 -11.287 1.00 92.75 198 PHE A CA 1
ATOM 1601 C C . PHE A 1 198 ? -12.178 6.938 -10.271 1.00 92.75 198 PHE A C 1
ATOM 1603 O O . PHE A 1 198 ? -13.366 7.118 -10.003 1.00 92.75 198 PHE A O 1
ATOM 1610 N N . LEU A 1 199 ? -11.224 7.714 -9.744 1.00 91.50 199 LEU A N 1
ATOM 1611 C CA . LEU A 1 199 ? -11.514 8.800 -8.799 1.00 91.50 199 LEU A CA 1
ATOM 1612 C C . LEU A 1 199 ? -12.329 9.941 -9.435 1.00 91.50 199 LEU A C 1
ATOM 1614 O O . LEU A 1 199 ? -13.117 10.579 -8.738 1.00 91.50 199 LEU A O 1
ATOM 1618 N N . ILE A 1 200 ? -12.138 10.222 -10.730 1.00 89.25 200 ILE A N 1
ATOM 1619 C CA . ILE A 1 200 ? -12.929 11.215 -11.476 1.00 89.25 200 ILE A CA 1
ATOM 1620 C C . ILE A 1 200 ? -14.363 10.714 -11.654 1.00 89.25 200 ILE A C 1
ATOM 1622 O O . ILE A 1 200 ? -15.294 11.461 -11.390 1.00 89.25 200 ILE A O 1
ATOM 1626 N N . GLN A 1 201 ? -14.545 9.450 -12.041 1.00 94.19 201 GLN A N 1
ATOM 1627 C CA . GLN A 1 201 ? -15.864 8.831 -12.226 1.00 94.19 201 GLN A CA 1
ATOM 1628 C C . GLN A 1 201 ? -16.700 8.799 -10.940 1.00 94.19 201 GLN A C 1
ATOM 1630 O O . GLN A 1 201 ? -17.923 8.726 -11.009 1.00 94.19 201 GLN A O 1
ATOM 1635 N N . HIS A 1 202 ? -16.043 8.852 -9.780 1.00 94.19 202 HIS A N 1
ATOM 1636 C CA . HIS A 1 202 ? -16.684 8.900 -8.468 1.00 94.19 202 HIS A CA 1
ATOM 1637 C C . HIS A 1 202 ? -16.729 10.318 -7.871 1.00 94.19 202 HIS A C 1
ATOM 1639 O O . HIS A 1 202 ? -17.024 10.461 -6.688 1.00 94.19 202 HIS A O 1
ATOM 1645 N N . ASP A 1 203 ? -16.412 11.359 -8.652 1.00 90.50 203 ASP A N 1
ATOM 1646 C CA . ASP A 1 203 ? -16.448 12.775 -8.251 1.00 90.50 203 ASP A CA 1
ATOM 1647 C C . ASP A 1 203 ? -15.576 13.129 -7.026 1.00 90.50 203 ASP A C 1
ATOM 1649 O O . ASP A 1 203 ? -15.833 14.094 -6.304 1.00 90.50 203 ASP A O 1
ATOM 1653 N N . VAL A 1 204 ? -14.503 12.368 -6.785 1.00 89.12 204 VAL A N 1
ATOM 1654 C CA . VAL A 1 204 ? -13.622 12.532 -5.611 1.00 89.12 204 VAL A CA 1
ATOM 1655 C C . VAL A 1 204 ? -12.199 12.967 -5.957 1.00 89.12 204 VAL A C 1
ATOM 1657 O O . VAL A 1 204 ? -11.425 13.341 -5.072 1.00 89.12 204 VAL A O 1
ATOM 1660 N N . TYR A 1 205 ? -11.826 12.961 -7.238 1.00 86.44 205 TYR A N 1
ATOM 1661 C CA . TYR A 1 205 ? -10.463 13.260 -7.674 1.00 86.44 205 TYR A CA 1
ATOM 1662 C C . TYR A 1 205 ? -9.942 14.617 -7.170 1.00 86.44 205 TYR A C 1
ATOM 1664 O O . TYR A 1 205 ? -10.453 15.674 -7.525 1.00 86.44 205 TYR A O 1
ATOM 1672 N N . ASN A 1 206 ? -8.862 14.583 -6.379 1.00 77.06 206 ASN A N 1
ATOM 1673 C CA . ASN A 1 206 ? -8.180 15.758 -5.817 1.00 77.06 206 ASN A CA 1
ATOM 1674 C C . ASN A 1 206 ? -9.032 16.626 -4.857 1.00 77.06 206 ASN A C 1
ATOM 1676 O O . ASN A 1 206 ? -8.648 17.747 -4.506 1.00 77.06 206 ASN A O 1
ATOM 1680 N N . PHE A 1 207 ? -10.151 16.097 -4.360 1.00 78.81 207 PHE A N 1
ATOM 1681 C CA . PHE A 1 207 ? -10.977 16.730 -3.330 1.00 78.81 207 PHE A CA 1
ATOM 1682 C C . PHE A 1 207 ? -10.714 16.123 -1.947 1.00 78.81 207 PHE A C 1
ATOM 1684 O O . PHE A 1 207 ? -10.244 14.996 -1.836 1.00 78.81 207 PHE A O 1
ATOM 1691 N N . GLY A 1 208 ? -10.980 16.879 -0.874 1.00 80.00 208 GLY A N 1
ATOM 1692 C CA . GLY A 1 208 ? -10.898 16.369 0.504 1.00 80.00 208 GLY A CA 1
ATOM 1693 C C . GLY A 1 208 ? -9.611 15.591 0.807 1.00 80.00 208 GLY A C 1
ATOM 1694 O O . GLY A 1 208 ? -8.525 15.993 0.376 1.00 80.00 208 GLY A O 1
ATOM 1695 N N . ALA A 1 209 ? -9.746 14.462 1.506 1.00 80.62 209 ALA A N 1
ATOM 1696 C CA . ALA A 1 209 ? -8.658 13.514 1.752 1.00 80.62 209 ALA A CA 1
ATOM 1697 C C . ALA A 1 209 ? -8.305 12.635 0.531 1.00 80.62 209 ALA A C 1
ATOM 1699 O O . ALA A 1 209 ? -7.217 12.063 0.474 1.00 80.62 209 ALA A O 1
ATOM 1700 N N . TRP A 1 210 ? -9.165 12.569 -0.488 1.00 84.38 210 TRP A N 1
ATOM 1701 C CA . TRP A 1 210 ? -8.938 11.789 -1.713 1.00 84.38 210 TRP A CA 1
ATOM 1702 C C . TRP A 1 210 ? -7.747 12.274 -2.545 1.00 84.38 210 TRP A C 1
ATOM 1704 O O . TRP A 1 210 ? -7.175 11.514 -3.326 1.00 84.38 210 TRP A O 1
ATOM 1714 N N . ARG A 1 211 ? -7.289 13.513 -2.331 1.00 78.44 211 ARG A N 1
ATOM 1715 C CA . ARG A 1 211 ? -6.043 14.039 -2.922 1.00 78.44 211 ARG A CA 1
ATOM 1716 C C . ARG A 1 211 ? -4.792 13.207 -2.614 1.00 78.44 211 ARG A C 1
ATOM 1718 O O . ARG A 1 211 ? -3.812 13.316 -3.344 1.00 78.44 211 ARG A O 1
ATOM 1725 N N . TYR A 1 212 ? -4.809 12.397 -1.552 1.00 76.81 212 TYR A N 1
ATOM 1726 C CA . TYR A 1 212 ? -3.693 11.514 -1.198 1.00 76.81 212 TYR A CA 1
ATOM 1727 C C . TYR A 1 212 ? -3.668 10.203 -1.993 1.00 76.81 212 TYR A C 1
ATOM 1729 O O . TYR A 1 212 ? -2.661 9.495 -1.963 1.00 76.81 212 TYR A O 1
ATOM 1737 N N . GLU A 1 213 ? -4.753 9.857 -2.690 1.00 80.12 213 GLU A N 1
ATOM 1738 C CA . GLU A 1 213 ? -4.832 8.620 -3.475 1.00 80.12 213 GLU A CA 1
ATOM 1739 C C . GLU A 1 213 ? -4.173 8.753 -4.848 1.00 80.12 213 GLU A C 1
ATOM 1741 O O . GLU A 1 213 ? -3.559 7.802 -5.330 1.00 80.12 213 GLU A O 1
ATOM 1746 N N . HIS A 1 214 ? -4.207 9.952 -5.431 1.00 73.12 214 HIS A N 1
ATOM 1747 C CA . HIS A 1 214 ? -3.517 10.258 -6.676 1.00 73.12 214 HIS A CA 1
ATOM 1748 C C . HIS A 1 214 ? -2.542 11.420 -6.471 1.00 73.12 214 HIS A C 1
ATOM 1750 O O . HIS A 1 214 ? -2.914 12.597 -6.494 1.00 73.12 214 HIS A O 1
ATOM 1756 N N . CYS A 1 215 ? -1.274 11.066 -6.254 1.00 54.72 215 CYS A N 1
ATOM 1757 C CA . CYS A 1 215 ? -0.186 11.999 -5.990 1.00 54.72 215 CYS A CA 1
ATOM 1758 C C . CYS A 1 215 ? 0.110 12.840 -7.244 1.00 54.72 215 CYS A C 1
ATOM 1760 O O . CYS A 1 215 ? 0.965 12.502 -8.059 1.00 54.72 215 CYS A O 1
ATOM 1762 N N . SER A 1 216 ? -0.614 13.945 -7.409 1.00 47.94 216 SER A N 1
ATOM 1763 C CA . SER A 1 216 ? -0.195 15.019 -8.309 1.00 47.94 216 SER A CA 1
ATOM 1764 C C . SER A 1 216 ? 0.979 15.7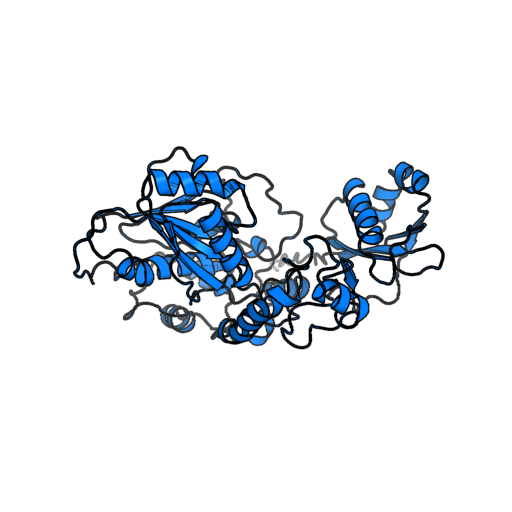00 -7.610 1.00 47.94 216 SER A C 1
ATOM 1766 O O . SER A 1 216 ? 0.854 16.083 -6.445 1.00 47.94 216 SER A O 1
ATOM 1768 N N . ALA A 1 217 ? 2.128 15.834 -8.269 1.00 39.66 217 ALA A N 1
ATOM 1769 C CA . ALA A 1 217 ? 3.381 16.300 -7.657 1.00 39.66 217 ALA A CA 1
ATOM 1770 C C . ALA A 1 217 ? 3.326 17.722 -7.034 1.00 39.66 217 ALA A C 1
ATOM 1772 O O . ALA A 1 217 ? 4.284 18.166 -6.408 1.00 39.66 217 ALA A O 1
ATOM 1773 N N . VAL A 1 218 ? 2.181 18.399 -7.133 1.00 40.41 218 VAL A N 1
ATOM 1774 C CA . VAL A 1 218 ? 1.820 19.641 -6.433 1.00 40.41 218 VAL A CA 1
ATOM 1775 C C . VAL A 1 218 ? 1.603 19.446 -4.920 1.00 40.41 218 VAL A C 1
ATOM 1777 O O . VAL A 1 218 ? 1.757 20.397 -4.164 1.00 40.41 218 VAL A O 1
ATOM 1780 N N . ASN A 1 219 ? 1.287 18.232 -4.453 1.00 41.53 219 ASN A N 1
ATOM 1781 C CA . ASN A 1 219 ? 0.908 17.972 -3.054 1.00 41.53 219 ASN A CA 1
ATOM 1782 C C . ASN A 1 219 ? 1.965 17.200 -2.246 1.00 41.53 219 ASN A C 1
ATOM 1784 O O . ASN A 1 219 ? 1.636 16.611 -1.215 1.00 41.53 219 ASN A O 1
ATOM 1788 N N . ILE A 1 220 ? 3.234 17.196 -2.676 1.00 43.66 220 ILE A N 1
ATOM 1789 C CA . ILE A 1 220 ? 4.325 16.682 -1.838 1.00 43.66 220 ILE A CA 1
ATOM 1790 C C . ILE A 1 220 ? 4.498 17.659 -0.668 1.00 43.66 220 ILE A C 1
ATOM 1792 O O . ILE A 1 220 ? 5.304 18.584 -0.725 1.00 43.66 220 ILE A O 1
ATOM 1796 N N . ILE A 1 221 ? 3.733 17.466 0.407 1.00 45.09 221 ILE A N 1
ATOM 1797 C CA . ILE A 1 221 ? 4.060 18.039 1.711 1.00 45.09 221 ILE A CA 1
ATOM 1798 C C . ILE A 1 221 ? 5.319 17.290 2.158 1.00 45.09 221 ILE A C 1
ATOM 1800 O O . ILE A 1 221 ? 5.257 16.222 2.758 1.00 45.09 221 ILE A O 1
ATOM 1804 N N . SER A 1 222 ? 6.479 17.810 1.756 1.00 37.78 222 SER A N 1
ATOM 1805 C CA . SER A 1 222 ? 7.796 17.188 1.924 1.00 37.78 222 SER A CA 1
ATOM 1806 C C . SER A 1 222 ? 8.323 17.235 3.358 1.00 37.78 222 SER A C 1
ATOM 1808 O O . SER A 1 222 ? 9.460 16.840 3.608 1.00 37.78 222 SER A O 1
ATOM 1810 N N . GLU A 1 223 ? 7.536 17.727 4.310 1.00 38.34 223 GLU A N 1
ATOM 1811 C CA . GLU A 1 223 ? 7.973 17.881 5.688 1.00 38.34 223 GLU A CA 1
ATOM 1812 C C . GLU A 1 223 ? 7.218 16.926 6.610 1.00 38.34 223 GLU A C 1
ATOM 1814 O O . GLU A 1 223 ? 6.017 17.050 6.847 1.00 38.34 223 GLU A O 1
ATOM 1819 N N . PHE A 1 224 ? 7.971 15.980 7.177 1.00 38.38 224 PHE A N 1
ATOM 1820 C CA . PHE A 1 224 ? 7.608 15.223 8.373 1.00 38.38 224 PHE A CA 1
ATOM 1821 C C . PHE A 1 224 ? 7.470 16.197 9.566 1.00 38.38 224 PHE A C 1
ATOM 1823 O O . PHE A 1 224 ? 8.358 16.295 10.415 1.00 38.38 224 PHE A O 1
ATOM 1830 N N . GLY A 1 225 ? 6.383 16.970 9.591 1.00 38.41 225 GLY A N 1
ATOM 1831 C CA . GLY A 1 225 ? 6.121 18.072 10.523 1.00 38.41 225 GLY A CA 1
ATOM 1832 C C . GLY A 1 225 ? 4.870 17.870 11.379 1.00 38.41 225 GLY A C 1
ATOM 1833 O O . GLY A 1 225 ? 4.219 16.831 11.305 1.00 38.41 225 GLY A O 1
ATOM 1834 N N . ASP A 1 226 ? 4.568 18.843 12.240 1.00 35.12 226 ASP A N 1
ATOM 1835 C CA . ASP A 1 226 ? 3.403 18.809 13.132 1.00 35.12 226 ASP A CA 1
ATOM 1836 C C . ASP A 1 226 ? 2.113 19.197 12.382 1.00 35.12 226 ASP A C 1
ATOM 1838 O O . ASP A 1 226 ? 2.140 19.970 11.426 1.00 35.12 226 ASP A O 1
ATOM 1842 N N . LEU A 1 227 ? 0.983 18.616 12.804 1.00 39.62 227 LEU A N 1
ATOM 1843 C CA . LEU A 1 227 ? -0.338 18.787 12.190 1.00 39.62 227 LEU A CA 1
ATOM 1844 C C . LEU A 1 227 ? -0.705 20.275 12.062 1.00 39.62 227 LEU A C 1
ATOM 1846 O O . LEU A 1 227 ? -0.809 20.978 13.066 1.00 39.62 227 LEU A O 1
ATOM 1850 N N . SER A 1 228 ? -1.006 20.727 10.844 1.00 43.00 228 SER A N 1
ATOM 1851 C CA . SER A 1 228 ? -1.925 21.850 10.663 1.00 43.00 228 SER A CA 1
ATOM 1852 C C . SER A 1 228 ? -3.277 21.263 10.278 1.00 43.00 228 SER A C 1
ATOM 1854 O O . SER A 1 228 ? -3.348 20.465 9.345 1.00 43.00 228 SER A O 1
ATOM 1856 N N . MET A 1 229 ? -4.328 21.608 11.023 1.00 43.69 229 MET A N 1
ATOM 1857 C CA . MET A 1 229 ? -5.712 21.267 10.688 1.00 43.69 229 MET A CA 1
ATOM 1858 C C . MET A 1 229 ? -6.090 22.005 9.398 1.00 43.69 229 MET A C 1
ATOM 1860 O O . MET A 1 229 ? -6.683 23.082 9.433 1.00 43.69 229 MET A O 1
ATOM 1864 N N . LEU A 1 230 ? -5.691 21.473 8.247 1.00 53.41 230 LEU A N 1
ATOM 1865 C CA . LEU A 1 230 ? -6.286 21.870 6.983 1.00 53.41 230 LEU A CA 1
ATOM 1866 C C . LEU A 1 230 ? -7.724 21.348 7.003 1.00 53.41 230 LEU A C 1
ATOM 1868 O O . LEU A 1 230 ? -7.958 20.166 7.248 1.00 53.41 230 LEU A O 1
ATOM 1872 N N . ASN A 1 231 ? -8.696 22.233 6.787 1.00 55.06 231 ASN A N 1
ATOM 1873 C CA . ASN A 1 231 ? -10.088 21.827 6.631 1.00 55.06 231 ASN A CA 1
ATOM 1874 C C . ASN A 1 231 ? -10.198 20.994 5.349 1.00 55.06 231 ASN A C 1
ATOM 1876 O O . ASN A 1 231 ? -10.255 21.550 4.251 1.00 55.06 231 ASN A O 1
ATOM 1880 N N . PHE A 1 232 ? -10.203 19.669 5.480 1.00 65.50 232 PHE A N 1
ATOM 1881 C CA . PHE A 1 232 ? -10.499 18.771 4.373 1.00 65.50 232 PHE A CA 1
ATOM 1882 C C . PHE A 1 232 ? -12.020 18.686 4.215 1.00 65.50 232 PHE A C 1
ATOM 1884 O O . PHE A 1 232 ? -12.690 18.176 5.115 1.00 65.50 232 PHE A O 1
ATOM 1891 N N . PRO A 1 233 ? -12.598 19.207 3.118 1.00 72.75 233 PRO A N 1
ATOM 1892 C CA . PRO A 1 233 ? -14.030 19.088 2.897 1.00 72.75 233 PRO A CA 1
ATOM 1893 C C . PRO A 1 233 ? -14.404 17.618 2.679 1.00 72.75 233 PRO A C 1
ATOM 1895 O O . PRO A 1 233 ? -13.729 16.914 1.928 1.00 72.75 233 PRO A O 1
ATOM 1898 N N . LEU A 1 234 ? -15.496 17.188 3.312 1.00 83.06 234 LEU A N 1
ATOM 1899 C CA . LEU A 1 234 ? -16.128 15.895 3.051 1.00 83.06 234 LEU A CA 1
ATOM 1900 C C . LEU A 1 234 ? -16.790 15.943 1.678 1.00 83.06 234 LEU A C 1
ATOM 1902 O O . LEU A 1 234 ? -17.595 16.845 1.410 1.00 83.06 234 LEU A O 1
ATOM 1906 N N . VAL A 1 235 ? -16.443 14.993 0.818 1.00 86.88 235 VAL A N 1
ATOM 1907 C CA . VAL A 1 235 ? -16.848 15.019 -0.589 1.00 86.88 235 VAL A CA 1
ATOM 1908 C C . VAL A 1 235 ? -18.142 14.235 -0.766 1.00 86.88 235 VAL A C 1
ATOM 1910 O O . VAL A 1 235 ? -19.176 14.815 -1.115 1.00 86.88 235 VAL A O 1
ATOM 1913 N N . LEU A 1 236 ? -18.103 12.947 -0.428 1.00 90.50 236 LEU A N 1
ATOM 1914 C CA . LEU A 1 236 ? -19.233 12.032 -0.562 1.00 90.50 236 LEU A CA 1
ATOM 1915 C C . LEU A 1 236 ? -20.323 12.295 0.489 1.00 90.50 236 LEU A C 1
ATOM 1917 O O . LEU A 1 236 ? -20.079 12.883 1.548 1.00 90.50 236 LEU A O 1
ATOM 1921 N N . ALA A 1 237 ? -21.549 11.851 0.204 1.00 90.94 237 ALA A N 1
ATOM 1922 C CA . ALA A 1 237 ? -22.644 11.902 1.174 1.00 90.94 237 ALA A CA 1
ATOM 1923 C C . ALA A 1 237 ? -22.337 11.003 2.381 1.00 90.94 237 ALA A C 1
ATOM 1925 O O . ALA A 1 237 ? -22.469 11.429 3.524 1.00 90.94 237 ALA A O 1
ATOM 1926 N N . GLU A 1 238 ? -21.796 9.820 2.119 1.00 91.19 238 GLU A N 1
ATOM 1927 C CA . GLU A 1 238 ? -21.383 8.826 3.104 1.00 91.19 238 GLU A CA 1
ATOM 1928 C C . GLU A 1 238 ? -20.283 9.367 4.031 1.00 91.19 238 GLU A C 1
ATOM 1930 O O . GLU A 1 238 ? -20.290 9.102 5.231 1.00 91.19 238 GLU A O 1
ATOM 1935 N N . GLU A 1 239 ? -19.374 10.206 3.516 1.00 88.00 239 GLU A N 1
ATOM 1936 C CA . GLU A 1 239 ? -18.389 10.908 4.350 1.00 88.00 239 GLU A CA 1
ATOM 1937 C C . GLU A 1 239 ? -19.054 11.876 5.334 1.00 88.00 239 GLU A C 1
ATOM 1939 O O . GLU A 1 239 ? -18.629 11.986 6.483 1.00 88.00 239 GLU A O 1
ATOM 1944 N N . LYS A 1 240 ? -20.106 12.578 4.902 1.00 86.81 240 LYS A N 1
ATOM 1945 C CA . LYS A 1 240 ? -20.871 13.496 5.760 1.00 86.81 240 LYS A CA 1
ATOM 1946 C C . LYS A 1 240 ? -21.664 12.727 6.808 1.00 86.81 240 LYS A C 1
ATOM 1948 O O . LYS A 1 240 ? -21.725 13.164 7.953 1.00 86.81 240 LYS A O 1
ATOM 1953 N N . GLU A 1 241 ? -22.197 11.562 6.450 1.00 85.81 241 GLU A N 1
ATOM 1954 C CA . GLU A 1 241 ? -22.870 10.663 7.390 1.00 85.81 241 GLU A CA 1
ATOM 1955 C C . GLU A 1 241 ? -21.924 10.117 8.465 1.00 85.81 241 GLU A C 1
ATOM 1957 O O . GLU A 1 241 ? -22.346 9.931 9.604 1.00 85.81 241 GLU A O 1
ATOM 1962 N N . LEU A 1 242 ? -20.633 9.910 8.163 1.00 83.31 242 LEU A N 1
ATOM 1963 C CA . LEU A 1 242 ? -19.630 9.578 9.188 1.00 83.31 242 LEU A CA 1
ATOM 1964 C C . LEU A 1 242 ? -19.504 10.667 10.261 1.00 83.31 242 LEU A C 1
ATOM 1966 O O . LEU A 1 242 ? -19.210 10.343 11.405 1.00 83.31 242 LEU A O 1
ATOM 1970 N N . GLN A 1 243 ? -19.748 11.931 9.914 1.00 76.81 243 GLN A N 1
ATOM 1971 C CA . GLN A 1 243 ? -19.691 13.059 10.846 1.00 76.81 243 GLN A CA 1
ATOM 1972 C C . GLN A 1 243 ? -21.038 13.446 11.458 1.00 76.81 243 GLN A C 1
ATOM 1974 O O . GLN A 1 243 ? -21.116 14.442 12.183 1.00 76.81 243 GLN A O 1
ATOM 1979 N N . SER A 1 244 ? -22.103 12.693 11.178 1.00 74.12 244 SER A N 1
ATOM 1980 C CA . SER A 1 244 ? -23.398 12.971 11.786 1.00 74.12 244 SER A CA 1
ATOM 1981 C C . SER A 1 244 ? -23.298 12.896 13.311 1.00 74.12 244 SER A C 1
ATOM 1983 O O . SER A 1 244 ? -22.721 11.969 13.874 1.00 74.12 244 SER A O 1
ATOM 1985 N N . THR A 1 245 ? -23.887 13.877 13.995 1.00 68.81 245 THR A N 1
ATOM 1986 C CA . THR A 1 245 ? -24.029 13.855 15.457 1.00 68.81 245 THR A CA 1
ATOM 1987 C C . THR A 1 245 ? -25.145 12.919 15.917 1.00 68.81 245 THR A C 1
ATOM 1989 O O . THR A 1 245 ? -25.317 12.721 17.119 1.00 68.81 245 THR A O 1
ATOM 1992 N N . GLU A 1 246 ? -25.941 12.387 14.985 1.00 71.81 246 GLU A N 1
ATOM 1993 C CA . GLU A 1 246 ? -26.980 11.415 15.303 1.00 71.81 246 GLU A CA 1
ATOM 1994 C C . GLU A 1 246 ? -26.343 10.052 15.614 1.00 71.81 246 GLU A C 1
ATOM 1996 O O . GLU A 1 246 ? -25.595 9.520 14.791 1.00 71.81 246 GLU A O 1
ATOM 2001 N N . PRO A 1 247 ? -26.611 9.473 16.797 1.00 66.56 247 PRO A N 1
ATOM 2002 C CA . PRO A 1 247 ? -26.023 8.200 17.181 1.00 66.56 247 PRO A CA 1
ATOM 2003 C C . PRO A 1 247 ? -26.572 7.076 16.297 1.00 66.56 247 PRO A C 1
ATOM 2005 O O . PRO A 1 247 ? -27.774 6.803 16.295 1.00 66.56 247 PRO A O 1
ATOM 2008 N N . ILE A 1 248 ? -25.683 6.394 15.575 1.00 71.31 248 ILE A N 1
ATOM 2009 C CA . ILE A 1 248 ? -26.017 5.158 14.863 1.00 71.31 248 ILE A CA 1
ATOM 2010 C C . ILE A 1 248 ? -26.016 4.013 15.881 1.00 71.31 248 ILE A C 1
ATOM 2012 O O . ILE A 1 248 ? -25.167 3.954 16.772 1.00 71.31 248 ILE A O 1
ATOM 2016 N N . ALA A 1 249 ? -26.976 3.092 15.772 1.00 77.75 249 ALA A N 1
ATOM 2017 C CA . ALA A 1 249 ? -26.994 1.907 16.620 1.00 77.75 249 ALA A CA 1
ATOM 2018 C C . ALA A 1 249 ? -25.715 1.076 16.415 1.00 77.75 249 ALA A C 1
ATOM 2020 O O . ALA A 1 249 ? -25.311 0.817 15.278 1.00 77.75 249 ALA A O 1
ATOM 2021 N N . ALA A 1 250 ? -25.108 0.633 17.520 1.00 77.00 250 ALA A N 1
ATOM 2022 C CA . ALA A 1 250 ? -23.977 -0.292 17.498 1.00 77.00 250 ALA A CA 1
ATOM 2023 C C . ALA A 1 250 ? -24.333 -1.571 16.709 1.00 77.00 250 ALA A C 1
ATOM 2025 O O . ALA A 1 250 ? -25.508 -1.960 16.658 1.00 77.00 250 ALA A O 1
ATOM 2026 N N . PRO A 1 251 ? -23.350 -2.251 16.098 1.00 80.25 251 PRO A N 1
ATOM 2027 C CA . PRO A 1 251 ? -23.626 -3.389 15.252 1.00 80.25 251 PRO A CA 1
ATOM 2028 C C . PRO A 1 251 ? -23.994 -4.568 16.164 1.00 80.25 251 PRO A C 1
ATOM 2030 O O . PRO A 1 251 ? -23.455 -4.732 17.262 1.00 80.25 251 PRO A O 1
ATOM 2033 N N . VAL A 1 252 ? -24.914 -5.421 15.722 1.00 78.44 252 VAL A N 1
ATOM 2034 C CA . VAL A 1 252 ? -25.348 -6.567 16.543 1.00 78.44 252 VAL A CA 1
ATOM 2035 C C . VAL A 1 252 ? -24.201 -7.568 16.755 1.00 78.44 252 VAL A C 1
ATOM 2037 O O . VAL A 1 252 ? -24.109 -8.200 17.807 1.00 78.44 252 VAL A O 1
ATOM 2040 N N . TYR A 1 253 ? -23.299 -7.674 15.777 1.00 78.44 253 TYR A N 1
ATOM 2041 C CA . TYR A 1 253 ? -22.124 -8.540 15.798 1.00 78.44 253 TYR A CA 1
ATOM 2042 C C . TYR A 1 253 ? -20.857 -7.743 15.457 1.00 78.44 253 TYR A C 1
ATOM 2044 O O . TYR A 1 253 ? -20.955 -6.724 14.769 1.00 78.44 253 TYR A O 1
ATOM 2052 N N . PRO A 1 254 ? -19.664 -8.189 15.900 1.00 83.19 254 PRO A N 1
ATOM 2053 C CA . PRO A 1 254 ? -18.404 -7.603 15.456 1.00 83.19 254 PRO A CA 1
ATOM 2054 C C . PRO A 1 254 ? -18.309 -7.584 13.930 1.00 83.19 254 PRO A C 1
ATOM 2056 O O . PRO A 1 254 ? -18.653 -8.563 13.268 1.00 83.19 254 PRO A O 1
ATOM 2059 N N . LEU A 1 255 ? -17.827 -6.475 13.378 1.00 88.56 255 LEU A N 1
ATOM 2060 C CA . LEU A 1 255 ? -17.683 -6.313 11.938 1.00 88.56 255 LEU A CA 1
ATOM 2061 C C . LEU A 1 255 ? -16.449 -7.090 11.471 1.00 88.56 255 LEU A C 1
ATOM 2063 O O . LEU A 1 255 ? -15.333 -6.815 11.911 1.00 88.56 255 LEU A O 1
ATOM 2067 N N . ILE A 1 256 ? -16.653 -8.066 10.588 1.00 89.25 256 ILE A N 1
ATOM 2068 C CA . ILE A 1 256 ? -15.603 -9.013 10.180 1.00 89.25 256 ILE A CA 1
ATOM 2069 C C . ILE A 1 256 ? -15.085 -8.799 8.756 1.00 89.25 256 ILE A C 1
ATOM 2071 O O . ILE A 1 256 ? -14.083 -9.406 8.388 1.00 89.25 256 ILE A O 1
ATOM 2075 N N . ASN A 1 257 ? -15.757 -7.980 7.945 1.00 92.44 257 ASN A N 1
ATOM 2076 C CA . ASN A 1 257 ? -15.392 -7.690 6.559 1.00 92.44 257 ASN A CA 1
ATOM 2077 C C . ASN A 1 257 ? -16.072 -6.399 6.061 1.00 92.44 257 ASN A C 1
ATOM 2079 O O . ASN A 1 257 ? -16.899 -5.800 6.755 1.00 92.44 257 ASN A O 1
ATOM 2083 N N . TRP A 1 258 ? -15.718 -5.977 4.844 1.00 94.94 258 TRP A N 1
ATOM 2084 C CA . TRP A 1 258 ? -16.293 -4.796 4.199 1.00 94.94 258 TRP A CA 1
ATOM 2085 C C . TRP A 1 258 ? -17.806 -4.883 3.974 1.00 94.94 258 TRP A C 1
ATOM 2087 O O . TRP A 1 258 ? -18.484 -3.875 4.140 1.00 94.94 258 TRP A O 1
ATOM 2097 N N . GLU A 1 259 ? -18.334 -6.060 3.636 1.00 95.94 259 GLU A N 1
ATOM 2098 C CA . GLU A 1 259 ? -19.762 -6.257 3.358 1.00 95.94 259 GLU A CA 1
ATOM 2099 C C . GLU A 1 259 ? -20.603 -5.946 4.599 1.00 95.94 259 GLU A C 1
ATOM 2101 O O . GLU A 1 259 ? -21.487 -5.095 4.544 1.00 95.94 259 GLU A O 1
ATOM 2106 N N . ALA A 1 260 ? -20.235 -6.524 5.746 1.00 93.88 260 ALA A N 1
ATOM 2107 C CA . ALA A 1 260 ? -20.897 -6.278 7.022 1.00 93.88 260 ALA A CA 1
ATOM 2108 C C . ALA A 1 260 ? -20.827 -4.801 7.442 1.00 93.88 260 ALA A C 1
ATOM 2110 O O . ALA A 1 260 ? -21.783 -4.274 8.006 1.00 93.88 260 ALA A O 1
ATOM 2111 N N . TYR A 1 261 ? -19.706 -4.118 7.172 1.00 93.25 261 TYR A N 1
ATOM 2112 C CA . TYR A 1 261 ? -19.586 -2.686 7.456 1.00 93.25 261 TYR A CA 1
ATOM 2113 C C . TYR A 1 261 ? -20.529 -1.858 6.579 1.00 93.25 261 TYR A C 1
ATOM 2115 O O . TYR A 1 261 ? -21.254 -1.017 7.100 1.00 93.25 261 TYR A O 1
ATOM 2123 N N . TYR A 1 262 ? -20.543 -2.096 5.267 1.00 94.56 262 TYR A N 1
ATOM 2124 C CA . TYR A 1 262 ? -21.381 -1.340 4.334 1.00 94.56 262 TYR A CA 1
ATOM 2125 C C . TYR A 1 262 ? -22.869 -1.593 4.577 1.00 94.56 262 TYR A C 1
ATOM 2127 O O . TYR A 1 262 ? -23.642 -0.638 4.599 1.00 94.56 262 TYR A O 1
ATOM 2135 N N . GLU A 1 263 ? -23.258 -2.841 4.847 1.00 94.00 263 GLU A N 1
ATOM 2136 C CA . GLU A 1 263 ? -24.629 -3.203 5.214 1.00 94.00 263 GLU A CA 1
ATOM 2137 C C . GLU A 1 263 ? -25.071 -2.482 6.492 1.00 94.00 263 GLU A C 1
ATOM 2139 O O . GLU A 1 263 ? -26.115 -1.832 6.504 1.00 94.00 263 GLU A O 1
ATOM 2144 N N . TRP A 1 264 ? -24.252 -2.529 7.548 1.00 91.75 264 TRP A N 1
ATOM 2145 C CA . TRP A 1 264 ? -24.554 -1.853 8.810 1.00 91.75 264 TRP A CA 1
ATOM 2146 C C . TRP A 1 264 ? -24.677 -0.329 8.644 1.00 91.75 264 TRP A C 1
ATOM 2148 O O . TRP A 1 264 ? -25.544 0.291 9.260 1.00 91.75 264 TRP A O 1
ATOM 2158 N N . ARG A 1 265 ? -23.848 0.278 7.786 1.00 90.38 265 ARG A N 1
ATOM 2159 C CA . ARG A 1 265 ? -23.912 1.713 7.472 1.00 90.38 265 ARG A CA 1
ATOM 2160 C C . ARG A 1 265 ? -25.045 2.097 6.524 1.00 90.38 265 ARG A C 1
ATOM 2162 O O . ARG A 1 265 ? -25.349 3.279 6.428 1.00 90.38 265 ARG A O 1
ATOM 2169 N N . GLY A 1 266 ? -25.628 1.142 5.803 1.00 92.56 266 GLY A N 1
ATOM 2170 C CA . GLY A 1 266 ? -26.528 1.425 4.686 1.00 92.56 266 GLY A CA 1
ATOM 2171 C C . GLY A 1 266 ? -25.820 2.023 3.462 1.00 92.56 266 GLY A C 1
ATOM 2172 O O . GLY A 1 266 ? -26.463 2.672 2.640 1.00 92.56 266 GLY A O 1
ATOM 2173 N N . PHE A 1 267 ? -24.506 1.825 3.330 1.00 94.94 267 PHE A N 1
ATOM 2174 C CA . PHE A 1 267 ? -23.726 2.326 2.198 1.00 94.94 267 PHE A CA 1
ATOM 2175 C C . PHE A 1 267 ? -23.837 1.396 0.987 1.00 94.94 267 PHE A C 1
ATOM 2177 O O . PHE A 1 267 ? -23.858 0.172 1.109 1.00 94.94 267 PHE A O 1
ATOM 2184 N N . SER A 1 268 ? -23.844 1.980 -0.213 1.00 96.81 268 SER A N 1
ATOM 2185 C CA . SER A 1 268 ? -23.803 1.215 -1.463 1.00 96.81 268 SER A CA 1
ATOM 2186 C C . SER A 1 268 ? -22.430 0.574 -1.680 1.00 96.81 268 SER A C 1
ATOM 2188 O O . SER A 1 268 ? -21.408 1.228 -1.495 1.00 96.81 268 SER A O 1
ATOM 2190 N N . LEU A 1 269 ? -22.390 -0.665 -2.183 1.00 97.50 269 LEU A N 1
ATOM 2191 C CA . LEU A 1 269 ? -21.147 -1.350 -2.581 1.00 97.50 269 LEU A CA 1
ATOM 2192 C C . LEU A 1 269 ? -20.459 -0.727 -3.815 1.00 97.50 269 LEU A C 1
ATOM 2194 O O . LEU A 1 269 ? -19.371 -1.160 -4.188 1.00 97.50 269 LEU A O 1
ATOM 2198 N N . ASN A 1 270 ? -21.070 0.290 -4.434 1.00 96.50 270 ASN A N 1
ATOM 2199 C CA . ASN A 1 270 ? -20.432 1.144 -5.441 1.00 96.50 270 ASN A CA 1
ATOM 2200 C C . ASN A 1 270 ? -19.732 2.373 -4.835 1.00 96.50 270 ASN A C 1
ATOM 2202 O O . ASN A 1 270 ? -19.027 3.090 -5.536 1.00 96.50 270 ASN A O 1
ATOM 2206 N N . CYS A 1 271 ? -19.932 2.656 -3.546 1.00 96.06 271 CYS A N 1
ATOM 2207 C CA . CYS A 1 271 ? -19.265 3.765 -2.877 1.00 96.06 271 CYS A CA 1
ATOM 2208 C C . CYS A 1 271 ? -17.781 3.410 -2.638 1.00 96.06 271 CYS A C 1
ATOM 2210 O O . CYS A 1 271 ? -17.490 2.364 -2.054 1.00 96.06 271 CYS A O 1
ATOM 2212 N N . PRO A 1 272 ? -16.817 4.260 -3.039 1.00 95.81 272 PRO A N 1
ATOM 2213 C CA . PRO A 1 272 ? -15.395 3.923 -3.006 1.00 95.81 272 PRO A CA 1
ATOM 2214 C C . PRO A 1 272 ? -14.771 4.137 -1.620 1.00 95.81 272 PRO A C 1
ATOM 2216 O O . PRO A 1 272 ? -13.566 3.949 -1.439 1.00 95.81 272 PRO A O 1
ATOM 2219 N N . LEU A 1 273 ? -15.565 4.554 -0.628 1.00 93.31 273 LEU A N 1
ATOM 2220 C CA . LEU A 1 273 ? -15.133 5.058 0.679 1.00 93.31 273 LEU A CA 1
ATOM 2221 C C . LEU A 1 273 ? -14.230 4.087 1.465 1.00 93.31 273 LEU A C 1
ATOM 2223 O O . LEU A 1 273 ? -13.440 4.509 2.308 1.00 93.31 273 LEU A O 1
ATOM 2227 N N . ALA A 1 274 ? -14.272 2.793 1.141 1.00 92.81 274 ALA A N 1
ATOM 2228 C CA . ALA A 1 274 ? -13.393 1.761 1.690 1.00 92.81 274 ALA A CA 1
ATOM 2229 C C . ALA A 1 274 ? -11.900 2.069 1.479 1.00 92.81 274 ALA A C 1
ATOM 2231 O O . ALA A 1 274 ? -11.065 1.692 2.302 1.00 92.81 274 ALA A O 1
ATOM 2232 N N . ILE A 1 275 ? -11.564 2.800 0.413 1.00 90.94 275 ILE A N 1
ATOM 2233 C CA . ILE A 1 275 ? -10.203 3.260 0.119 1.00 90.94 275 ILE A CA 1
ATOM 2234 C C . ILE A 1 275 ? -9.672 4.174 1.234 1.00 90.94 275 ILE A C 1
ATOM 2236 O O . ILE A 1 275 ? -8.543 3.985 1.689 1.00 90.94 275 ILE A O 1
ATOM 2240 N N . LEU A 1 276 ? -10.483 5.123 1.719 1.00 88.06 276 LEU A N 1
ATOM 2241 C CA . LEU A 1 276 ? -10.106 6.011 2.827 1.00 88.06 276 LEU A CA 1
ATOM 2242 C C . LEU A 1 276 ? -10.244 5.322 4.191 1.00 88.06 276 LEU A C 1
ATOM 2244 O O . LEU A 1 276 ? -9.419 5.523 5.083 1.00 88.06 276 LEU A O 1
ATOM 2248 N N . LEU A 1 277 ? -11.264 4.474 4.348 1.00 89.69 277 LEU A N 1
ATOM 2249 C CA . LEU A 1 277 ? -11.579 3.806 5.612 1.00 89.69 277 LEU A CA 1
ATOM 2250 C C . LEU A 1 277 ? -10.682 2.610 5.941 1.00 89.69 277 LEU A C 1
ATOM 2252 O O . LEU A 1 277 ? -10.801 2.056 7.035 1.00 89.69 277 LEU A O 1
ATOM 2256 N N . THR A 1 278 ? -9.767 2.218 5.048 1.00 88.69 278 THR A N 1
ATOM 2257 C CA . THR A 1 278 ? -8.882 1.075 5.293 1.00 88.69 278 THR A CA 1
ATOM 2258 C C . THR A 1 278 ? -8.122 1.211 6.614 1.00 88.69 278 THR A C 1
ATOM 2260 O O . THR A 1 278 ? -8.127 0.277 7.408 1.00 88.69 278 THR A O 1
ATOM 2263 N N . TYR A 1 279 ? -7.549 2.375 6.939 1.00 86.38 279 TYR A N 1
ATOM 2264 C CA . TYR A 1 279 ? -6.770 2.537 8.173 1.00 86.38 279 TYR A CA 1
ATOM 2265 C C . TYR A 1 279 ? -7.636 2.590 9.439 1.00 86.38 279 TYR A C 1
ATOM 2267 O O . TYR A 1 279 ? -7.334 1.835 10.371 1.00 86.38 279 TYR A O 1
ATOM 2275 N N . PRO A 1 280 ? -8.725 3.389 9.495 1.00 86.69 280 PRO A N 1
ATOM 2276 C CA . PRO A 1 280 ? -9.658 3.344 10.618 1.00 86.69 280 PRO A CA 1
ATOM 2277 C C . PRO A 1 280 ? -10.228 1.947 10.886 1.00 86.69 280 PRO A C 1
ATOM 2279 O O . PRO A 1 280 ? -10.243 1.504 12.034 1.00 86.69 280 PRO A O 1
ATOM 2282 N N . LEU A 1 281 ? -10.644 1.205 9.853 1.00 88.94 281 LEU A N 1
ATOM 2283 C CA . LEU A 1 281 ? -11.220 -0.126 10.068 1.00 88.94 281 LEU A CA 1
ATOM 2284 C C . LEU A 1 281 ? -10.171 -1.212 10.317 1.00 88.94 281 LEU A C 1
ATOM 2286 O O . LEU A 1 281 ? -10.448 -2.181 11.021 1.00 88.94 281 LEU A O 1
ATOM 2290 N N . THR A 1 282 ? -8.935 -1.025 9.852 1.00 88.38 282 THR A N 1
ATOM 2291 C CA . THR A 1 282 ? -7.807 -1.854 10.304 1.00 88.38 282 THR A CA 1
ATOM 2292 C C . THR A 1 282 ? -7.561 -1.654 11.796 1.00 88.38 282 THR A C 1
ATOM 2294 O O . THR A 1 282 ? -7.368 -2.628 12.521 1.00 88.38 282 THR A O 1
ATOM 2297 N N . LEU A 1 283 ? -7.597 -0.404 12.276 1.00 85.94 283 LEU A N 1
ATOM 2298 C CA . LEU A 1 283 ? -7.483 -0.100 13.702 1.00 85.94 283 LEU A CA 1
ATOM 2299 C C . LEU A 1 283 ? -8.620 -0.755 14.497 1.00 85.94 283 LEU A C 1
ATOM 2301 O O . LEU A 1 283 ? -8.352 -1.415 15.501 1.00 85.94 283 LEU A O 1
ATOM 2305 N N . TYR A 1 284 ? -9.863 -0.632 14.025 1.00 84.81 284 TYR A N 1
ATOM 2306 C CA . TYR A 1 284 ? -11.014 -1.324 14.607 1.00 84.81 284 TYR A CA 1
ATOM 2307 C C . TYR A 1 284 ? -10.778 -2.837 14.689 1.00 84.81 284 TYR A C 1
ATOM 2309 O O . TYR A 1 284 ? -10.944 -3.429 15.753 1.00 84.81 284 TYR A O 1
ATOM 2317 N N . TYR A 1 285 ? -10.336 -3.471 13.603 1.00 85.19 285 TYR A N 1
ATOM 2318 C CA . TYR A 1 285 ? -10.083 -4.911 13.573 1.00 85.19 285 TYR A CA 1
ATOM 2319 C C . TYR A 1 285 ? -8.977 -5.333 14.546 1.00 85.19 285 TYR A C 1
ATOM 2321 O O . TYR A 1 285 ? -9.154 -6.291 15.302 1.00 85.19 285 TYR A O 1
ATOM 2329 N N . ILE A 1 286 ? -7.876 -4.574 14.609 1.00 84.06 286 ILE A N 1
ATOM 2330 C CA . ILE A 1 286 ? -6.812 -4.797 15.594 1.00 84.06 286 ILE A CA 1
ATOM 2331 C C . ILE A 1 286 ? -7.398 -4.779 17.006 1.00 84.06 286 ILE A C 1
ATOM 2333 O O . ILE A 1 286 ? -7.145 -5.695 17.788 1.00 84.06 286 ILE A O 1
ATOM 2337 N N . ILE A 1 287 ? -8.193 -3.760 17.332 1.00 80.50 287 ILE A N 1
ATOM 2338 C CA . ILE A 1 287 ? -8.722 -3.570 18.684 1.00 80.50 287 ILE A CA 1
ATOM 2339 C C . ILE A 1 287 ? -9.739 -4.650 19.052 1.00 80.50 287 ILE A C 1
ATOM 2341 O O . ILE A 1 287 ? -9.706 -5.187 20.157 1.00 80.50 287 ILE A O 1
ATOM 2345 N N . THR A 1 288 ? -10.648 -4.970 18.138 1.00 77.88 288 THR A N 1
ATOM 2346 C CA . THR A 1 288 ? -11.797 -5.834 18.429 1.00 77.88 288 THR A CA 1
ATOM 2347 C C . THR A 1 288 ? -11.483 -7.319 18.303 1.00 77.88 288 THR A C 1
ATOM 2349 O O . THR A 1 288 ? -12.016 -8.126 19.064 1.00 77.88 288 THR A O 1
ATOM 2352 N N . SER A 1 289 ? -10.606 -7.681 17.366 1.00 79.06 289 SER A N 1
ATOM 2353 C CA . SER A 1 289 ? -10.403 -9.072 16.952 1.00 79.06 289 SER A CA 1
ATOM 2354 C C . SER A 1 289 ? -8.994 -9.582 17.234 1.00 79.06 289 SER A C 1
ATOM 2356 O O . SER A 1 289 ? -8.828 -10.763 17.524 1.00 79.06 289 SER A O 1
ATOM 2358 N N . CYS A 1 290 ? -7.971 -8.723 17.183 1.00 79.94 290 CYS A N 1
ATOM 2359 C CA . CYS A 1 290 ? -6.590 -9.158 17.410 1.00 79.94 290 CYS A CA 1
ATOM 2360 C C . CYS A 1 290 ? -6.142 -8.972 18.862 1.00 79.94 290 CYS A C 1
ATOM 2362 O O . CYS A 1 290 ? -5.511 -9.860 19.436 1.00 79.94 290 CYS A O 1
ATOM 2364 N N . LEU A 1 291 ? -6.462 -7.829 19.477 1.00 77.62 291 LEU A N 1
ATOM 2365 C CA . LEU A 1 291 ? -6.016 -7.524 20.834 1.00 77.62 291 LEU A CA 1
ATOM 2366 C C . LEU A 1 291 ? -6.506 -8.562 21.835 1.00 77.62 291 LEU A C 1
ATOM 2368 O O . LEU A 1 291 ? -5.699 -9.032 22.618 1.00 77.62 291 LEU A O 1
ATOM 2372 N N . SER A 1 292 ? -7.765 -8.990 21.779 1.00 69.69 292 SER A N 1
ATOM 2373 C CA . SER A 1 292 ? -8.307 -10.002 22.701 1.00 69.69 292 SER A CA 1
ATOM 2374 C C . SER A 1 292 ? -7.594 -11.360 22.616 1.00 69.69 292 SER A C 1
ATOM 2376 O O . SER A 1 292 ? -7.485 -12.064 23.620 1.00 69.69 292 SER A O 1
ATOM 2378 N N . VAL A 1 293 ? -7.064 -11.713 21.441 1.00 70.00 293 VAL A N 1
ATOM 2379 C CA . VAL A 1 293 ? -6.291 -12.945 21.223 1.00 70.00 293 VAL A CA 1
ATOM 2380 C C . VAL A 1 293 ? -4.896 -12.833 21.836 1.00 70.00 293 VAL A C 1
ATOM 2382 O O . VAL A 1 293 ? -4.383 -13.800 22.395 1.00 70.00 293 VAL A O 1
ATOM 2385 N N . HIS A 1 294 ? -4.280 -11.654 21.749 1.00 67.62 294 HIS A N 1
ATOM 2386 C CA . HIS A 1 294 ? -2.891 -11.434 22.156 1.00 67.62 294 HIS A CA 1
ATOM 2387 C C . HIS A 1 294 ? -2.729 -10.834 23.566 1.00 67.62 294 HIS A C 1
ATOM 2389 O O . HIS A 1 294 ? -1.649 -10.916 24.144 1.00 67.62 294 HIS A O 1
ATOM 2395 N N . TYR A 1 295 ? -3.795 -10.257 24.124 1.00 65.94 295 TYR A N 1
ATOM 2396 C CA . TYR A 1 295 ? -3.867 -9.614 25.436 1.00 65.94 295 TYR A CA 1
ATOM 2397 C C . TYR A 1 295 ? -4.965 -10.269 26.275 1.00 65.94 295 TYR A C 1
ATOM 2399 O O . TYR A 1 295 ? -6.122 -9.854 26.260 1.00 65.94 295 TYR A O 1
ATOM 2407 N N . SER A 1 296 ? -4.598 -11.317 27.014 1.00 53.22 296 SER A N 1
ATOM 2408 C CA . SER A 1 296 ? -5.556 -12.140 27.764 1.00 53.22 296 SER A CA 1
ATOM 2409 C C . SER A 1 296 ? -5.860 -11.646 29.186 1.00 53.22 296 SER A C 1
ATOM 2411 O O . SER A 1 296 ? -6.742 -12.211 29.829 1.00 53.22 296 SER A O 1
ATOM 2413 N N . SER A 1 297 ? -5.171 -10.619 29.700 1.00 52.84 297 SER A N 1
ATOM 2414 C CA . SER A 1 297 ? -5.349 -10.156 31.087 1.00 52.84 297 SER A CA 1
ATOM 2415 C C . SER A 1 297 ? -5.110 -8.650 31.262 1.00 52.84 297 SER A C 1
ATOM 2417 O O . SER A 1 297 ? -4.036 -8.153 30.939 1.00 52.84 297 SER A O 1
ATOM 2419 N N . ASN A 1 298 ? -6.109 -7.971 31.840 1.00 54.34 298 ASN A N 1
ATOM 2420 C CA . ASN A 1 298 ? -6.119 -6.580 32.319 1.00 54.34 298 ASN A CA 1
ATOM 2421 C C . ASN A 1 298 ? -5.761 -5.499 31.289 1.00 54.34 298 ASN A C 1
ATOM 2423 O O . ASN A 1 298 ? -4.666 -4.940 31.303 1.00 54.34 298 ASN A O 1
ATOM 2427 N N . PHE A 1 299 ? -6.743 -5.110 30.472 1.00 59.53 299 PHE A N 1
ATOM 2428 C CA . PHE A 1 299 ? -6.685 -3.798 29.835 1.00 59.53 299 PHE A CA 1
ATOM 2429 C C . PHE A 1 299 ? -6.920 -2.690 30.872 1.00 59.53 299 PHE A C 1
ATOM 2431 O O . PHE A 1 299 ? -7.791 -2.839 31.737 1.00 59.53 299 PHE A O 1
ATOM 2438 N N . PRO A 1 300 ? -6.179 -1.572 30.799 1.00 62.75 300 PRO A N 1
ATOM 2439 C CA . PRO A 1 300 ? -6.512 -0.385 31.570 1.00 62.75 300 PRO A CA 1
ATOM 2440 C C . PRO A 1 300 ? -7.925 0.102 31.221 1.00 62.75 300 PRO A C 1
ATOM 2442 O O . PRO A 1 300 ? -8.411 -0.089 30.107 1.00 62.75 300 PRO A O 1
ATOM 2445 N N . GLN A 1 301 ? -8.571 0.776 32.177 1.00 65.06 301 GLN A N 1
ATOM 2446 C CA . GLN A 1 301 ? -9.899 1.372 31.986 1.00 65.06 301 GLN A CA 1
ATOM 2447 C C . GLN A 1 301 ? -9.934 2.356 30.803 1.00 65.06 301 GLN A C 1
ATOM 2449 O O . GLN A 1 301 ? -10.992 2.537 30.198 1.00 65.06 301 GLN A O 1
ATOM 2454 N N . SER A 1 302 ? -8.784 2.953 30.468 1.00 73.31 302 SER A N 1
ATOM 2455 C CA . SER A 1 302 ? -8.548 3.700 29.236 1.00 73.31 302 SER A CA 1
ATOM 2456 C C . SER A 1 302 ? -7.325 3.174 28.483 1.00 73.31 302 SER A C 1
ATOM 2458 O O . SER A 1 302 ? -6.244 3.010 29.050 1.00 73.31 302 SER A O 1
ATOM 2460 N N . LEU A 1 303 ? -7.475 2.924 27.182 1.00 77.38 303 LEU A N 1
ATOM 2461 C CA . LEU A 1 303 ? -6.375 2.467 26.331 1.00 77.38 303 LEU A CA 1
ATOM 2462 C C . LEU A 1 303 ? -5.754 3.661 25.602 1.00 77.38 303 LEU A C 1
ATOM 2464 O O . LEU A 1 303 ? -6.468 4.489 25.046 1.00 77.38 303 LEU A O 1
ATOM 2468 N N . VAL A 1 304 ? -4.420 3.728 25.589 1.00 84.06 304 VAL A N 1
ATOM 2469 C CA . VAL A 1 304 ? -3.656 4.802 24.941 1.00 84.06 304 VAL A CA 1
ATOM 2470 C C . VAL A 1 304 ? -2.937 4.197 23.748 1.00 84.06 304 VAL A C 1
ATOM 2472 O O . VAL A 1 304 ? -2.020 3.397 23.929 1.00 84.06 304 VAL A O 1
ATOM 2475 N N . ILE A 1 305 ? -3.364 4.545 22.541 1.00 85.50 305 ILE A N 1
ATOM 2476 C CA . ILE A 1 305 ? -2.854 3.960 21.298 1.00 85.50 305 ILE A CA 1
ATOM 2477 C C . ILE A 1 305 ? -2.016 4.997 20.563 1.00 85.50 305 ILE A C 1
ATOM 2479 O O . ILE A 1 305 ? -2.478 6.105 20.317 1.00 85.50 305 ILE A O 1
ATOM 2483 N N . HIS A 1 306 ? -0.784 4.662 20.193 1.00 89.31 306 HIS A N 1
ATOM 2484 C CA . HIS A 1 306 ? 0.039 5.526 19.350 1.00 89.31 306 HIS A CA 1
ATOM 2485 C C . HIS A 1 306 ? 0.146 4.947 17.944 1.00 89.31 306 HIS A C 1
ATOM 2487 O O . HIS A 1 306 ? 0.681 3.856 17.763 1.00 89.31 306 HIS A O 1
ATOM 2493 N N . ILE A 1 307 ? -0.303 5.708 16.949 1.00 88.44 307 ILE A N 1
ATOM 2494 C CA . ILE A 1 307 ? -0.081 5.401 15.534 1.00 88.44 307 ILE A CA 1
ATOM 2495 C C . ILE A 1 307 ? 1.220 6.097 15.126 1.00 88.44 307 ILE A C 1
ATOM 2497 O O . ILE A 1 307 ? 1.347 7.312 15.268 1.00 88.44 307 ILE A O 1
ATOM 2501 N N . LEU A 1 308 ? 2.211 5.324 14.696 1.00 89.19 308 LEU A N 1
ATOM 2502 C CA . LEU A 1 308 ? 3.595 5.750 14.504 1.00 89.19 308 LEU A CA 1
ATOM 2503 C C . LEU A 1 308 ? 3.947 5.839 13.023 1.00 89.19 308 LEU A C 1
ATOM 2505 O O . LEU A 1 308 ? 3.621 4.933 12.260 1.00 89.19 308 LEU A O 1
ATOM 2509 N N . GLY A 1 309 ? 4.695 6.880 12.646 1.00 82.69 309 GLY A N 1
ATOM 2510 C CA . GLY A 1 309 ? 5.150 7.059 11.264 1.00 82.69 309 GLY A CA 1
ATOM 2511 C C . GLY A 1 309 ? 4.002 7.250 10.273 1.00 82.69 309 GLY A C 1
ATOM 2512 O O . GLY A 1 309 ? 4.148 6.894 9.113 1.00 82.69 309 GLY A O 1
ATOM 2513 N N . ALA A 1 310 ? 2.865 7.765 10.741 1.00 76.94 310 ALA A N 1
ATOM 2514 C CA . ALA A 1 310 ? 1.704 8.013 9.902 1.00 76.94 310 ALA A CA 1
ATOM 2515 C C . ALA A 1 310 ? 1.998 9.133 8.896 1.00 76.94 310 ALA A C 1
ATOM 2517 O O . ALA A 1 310 ? 2.469 10.204 9.267 1.00 76.94 310 ALA A O 1
ATOM 2518 N N . GLU A 1 311 ? 1.694 8.919 7.626 1.00 74.50 311 GLU A N 1
ATOM 2519 C CA . GLU A 1 311 ? 1.910 9.913 6.581 1.00 74.50 311 GLU A CA 1
ATOM 2520 C C . GLU A 1 311 ? 0.580 10.582 6.249 1.00 74.50 311 GLU A C 1
ATOM 2522 O O . GLU A 1 311 ? 0.172 11.530 6.924 1.00 74.50 311 GLU A O 1
ATOM 2527 N N . LYS A 1 312 ? -0.135 10.067 5.247 1.00 72.06 312 LYS A N 1
ATOM 2528 C CA . LYS A 1 312 ? -1.474 10.551 4.890 1.00 72.06 312 LYS A CA 1
ATOM 2529 C C . LYS A 1 312 ? -2.524 10.180 5.936 1.00 72.06 312 LYS A C 1
ATOM 2531 O O . LYS A 1 312 ? -3.505 10.896 6.094 1.00 72.06 312 LYS A O 1
ATOM 2536 N N . GLU A 1 313 ? -2.301 9.100 6.689 1.00 74.56 313 GLU A N 1
ATOM 2537 C CA . GLU A 1 313 ? -3.211 8.630 7.738 1.00 74.56 313 GLU A CA 1
ATOM 2538 C C . GLU A 1 313 ? -3.413 9.709 8.812 1.00 74.56 313 GLU A C 1
ATOM 2540 O O . GLU A 1 313 ? -4.476 9.788 9.422 1.00 74.56 313 GLU A O 1
ATOM 2545 N N . ALA A 1 314 ? -2.419 10.586 8.995 1.00 70.81 314 ALA A N 1
ATOM 2546 C CA . ALA A 1 314 ? -2.478 11.727 9.900 1.00 70.81 314 ALA A CA 1
ATOM 2547 C C . ALA A 1 314 ? -3.562 12.744 9.568 1.00 70.81 314 ALA A C 1
ATOM 2549 O O . ALA A 1 314 ? -4.205 13.279 10.469 1.00 70.81 314 ALA A O 1
ATOM 2550 N N . ASP A 1 315 ? -3.779 12.975 8.280 1.00 70.81 315 ASP A N 1
ATOM 2551 C CA . ASP A 1 315 ? -4.785 13.911 7.785 1.00 70.81 315 ASP A CA 1
ATOM 2552 C C . ASP A 1 315 ? -6.166 13.264 7.676 1.00 70.81 315 ASP A C 1
ATOM 2554 O O . ASP A 1 315 ? -7.176 13.945 7.527 1.00 70.81 315 ASP A O 1
ATOM 2558 N N . MET A 1 316 ? -6.220 11.939 7.806 1.00 74.31 316 MET A N 1
ATOM 2559 C CA . MET A 1 316 ? -7.448 11.155 7.814 1.00 74.31 316 MET A CA 1
ATOM 2560 C C . MET A 1 316 ? -8.063 11.048 9.213 1.00 74.31 316 MET A C 1
ATOM 2562 O O . MET A 1 316 ? -9.013 10.290 9.381 1.00 74.31 316 MET A O 1
ATOM 2566 N N . LEU A 1 317 ? -7.571 11.814 10.204 1.00 72.00 317 LEU A N 1
ATOM 2567 C CA . LEU A 1 317 ? -8.066 11.828 11.591 1.00 72.00 317 LEU A CA 1
ATOM 2568 C C . LEU A 1 317 ? -9.595 11.919 11.669 1.00 72.00 317 LEU A C 1
ATOM 2570 O O . LEU A 1 317 ? -10.221 11.271 12.497 1.00 72.00 317 LEU A O 1
ATOM 2574 N N . VAL A 1 318 ? -10.186 12.685 10.758 1.00 71.81 318 VAL A N 1
ATOM 2575 C CA . VAL A 1 318 ? -11.629 12.891 10.639 1.00 71.81 318 VAL A CA 1
ATOM 2576 C C . VAL A 1 318 ? -12.435 11.606 10.392 1.00 71.81 318 VAL A C 1
ATOM 2578 O O . VAL A 1 318 ? -13.604 11.536 10.756 1.00 71.81 318 VAL A O 1
ATOM 2581 N N . TYR A 1 319 ? -11.811 10.578 9.815 1.00 77.69 319 TYR A N 1
ATOM 2582 C CA . TYR A 1 319 ? -12.413 9.264 9.581 1.00 77.69 319 TYR A CA 1
ATOM 2583 C C . TYR A 1 319 ? -12.095 8.259 10.693 1.00 77.69 319 TYR A C 1
ATOM 2585 O O . TYR A 1 319 ? -12.676 7.174 10.728 1.00 77.69 319 TYR A O 1
ATOM 2593 N N . PHE A 1 320 ? -11.186 8.598 11.614 1.00 72.50 320 PHE A N 1
ATOM 2594 C CA . PHE A 1 320 ? -10.994 7.841 12.847 1.00 72.50 320 PHE A CA 1
ATOM 2595 C C . PHE A 1 320 ? -12.122 8.213 13.813 1.00 72.50 320 PHE A C 1
ATOM 2597 O O . PHE A 1 320 ? -11.965 9.032 14.716 1.00 72.50 320 PHE A O 1
ATOM 2604 N N . LEU A 1 321 ? -13.290 7.614 13.586 1.00 62.12 321 LEU A N 1
ATOM 2605 C CA . LEU A 1 321 ? -14.423 7.698 14.497 1.00 62.12 321 LEU A CA 1
ATOM 2606 C C . LEU A 1 321 ? -14.078 6.936 15.774 1.00 62.12 321 LEU A C 1
ATOM 2608 O O . LEU A 1 321 ? -13.902 5.719 15.747 1.00 62.12 321 LEU A O 1
ATOM 2612 N N . ILE A 1 322 ? -13.950 7.646 16.894 1.00 52.03 322 ILE A N 1
ATOM 2613 C CA . ILE A 1 322 ? -13.826 7.012 18.204 1.00 52.03 322 ILE A CA 1
ATOM 2614 C C . ILE A 1 322 ? -14.737 7.741 19.188 1.00 52.03 322 ILE A C 1
ATOM 2616 O O . ILE A 1 322 ? -14.436 8.843 19.642 1.00 52.03 322 ILE A O 1
ATOM 2620 N N . GLN A 1 323 ? -15.829 7.077 19.561 1.00 48.97 323 GLN A N 1
ATOM 2621 C CA . GLN A 1 323 ? -16.535 7.316 20.817 1.00 48.97 323 GLN A CA 1
ATOM 2622 C C . GLN A 1 323 ? -16.153 6.187 21.794 1.00 48.97 323 GLN A C 1
ATOM 2624 O O . GLN A 1 323 ? -16.185 5.019 21.420 1.00 48.97 323 GLN A O 1
ATOM 2629 N N . GLY A 1 324 ? -15.721 6.519 23.021 1.00 56.22 324 GLY A N 1
ATOM 2630 C CA . GLY A 1 324 ? -15.389 5.543 24.078 1.00 56.22 324 GLY A CA 1
ATOM 2631 C C . GLY A 1 324 ? -14.119 5.861 24.889 1.00 56.22 324 GLY A C 1
ATOM 2632 O O . GLY A 1 324 ? -13.503 6.909 24.718 1.00 56.22 324 GLY A O 1
ATOM 2633 N N . ASN A 1 325 ? -13.696 4.944 25.774 1.00 61.12 325 ASN A N 1
ATOM 2634 C CA . ASN A 1 325 ? -12.520 5.097 26.661 1.00 61.12 325 ASN A CA 1
ATOM 2635 C C . ASN A 1 325 ? -11.162 4.865 25.953 1.00 61.12 325 ASN A C 1
ATOM 2637 O O . ASN A 1 325 ? -10.217 4.343 26.550 1.00 61.12 325 ASN A O 1
ATOM 2641 N N . LEU A 1 326 ? -11.046 5.207 24.671 1.00 69.31 326 LEU A N 1
ATOM 2642 C CA . LEU A 1 326 ? -9.789 5.117 23.929 1.00 69.31 326 LEU A CA 1
ATOM 2643 C C . LEU A 1 326 ? -9.228 6.518 23.738 1.00 69.31 326 LEU A C 1
ATOM 2645 O O . LEU A 1 326 ? -9.916 7.429 23.288 1.00 69.31 326 LEU A O 1
ATOM 2649 N N . THR A 1 327 ? -7.953 6.682 24.046 1.00 75.88 327 THR A N 1
ATOM 2650 C CA . THR A 1 327 ? -7.189 7.862 23.666 1.00 75.88 327 THR A CA 1
ATOM 2651 C C . THR A 1 327 ? -6.186 7.425 22.624 1.00 75.88 327 THR A C 1
ATOM 2653 O O . THR A 1 327 ? -5.427 6.484 22.840 1.00 75.88 327 THR A O 1
ATOM 2656 N N . PHE A 1 328 ? -6.162 8.091 21.483 1.00 77.94 328 PHE A N 1
ATOM 2657 C CA . PHE A 1 328 ? -5.212 7.775 20.435 1.00 77.94 328 PHE A CA 1
ATOM 2658 C C . PHE A 1 328 ? -4.411 9.014 20.071 1.00 77.94 328 PHE A C 1
ATOM 2660 O O . PHE A 1 328 ? -4.918 10.133 20.054 1.00 77.94 328 PHE A O 1
ATOM 2667 N N . TYR A 1 329 ? -3.131 8.794 19.810 1.00 80.06 329 TYR A N 1
ATOM 2668 C CA . TYR A 1 329 ? -2.197 9.816 19.386 1.00 80.06 329 TYR A CA 1
ATOM 2669 C C . TYR A 1 329 ? -1.631 9.402 18.045 1.00 80.06 329 TYR A C 1
ATOM 2671 O O . TYR A 1 329 ? -1.047 8.325 17.903 1.00 80.06 329 TYR A O 1
ATOM 2679 N N . LEU A 1 330 ? -1.803 10.270 17.061 1.00 81.25 330 LEU A N 1
ATOM 2680 C CA . LEU A 1 330 ? -1.302 10.038 15.728 1.00 81.25 330 LEU A CA 1
ATOM 2681 C C . LEU A 1 330 ? -0.015 10.837 15.533 1.00 81.25 330 LEU A C 1
ATOM 2683 O O . LEU A 1 330 ? -0.003 12.064 15.622 1.00 81.25 330 LEU A O 1
ATOM 2687 N N . HIS A 1 331 ? 1.075 10.121 15.266 1.00 82.06 331 HIS A N 1
ATOM 2688 C CA . HIS A 1 331 ? 2.409 10.683 15.116 1.00 82.06 331 HIS A CA 1
ATOM 2689 C C . HIS A 1 331 ? 2.898 10.534 13.680 1.00 82.06 331 HIS A C 1
ATOM 2691 O O . HIS A 1 331 ? 3.179 9.425 13.222 1.00 82.06 331 HIS A O 1
ATOM 2697 N N . ARG A 1 332 ? 3.129 11.667 13.006 1.00 76.25 332 ARG A N 1
ATOM 2698 C CA . ARG A 1 332 ? 3.876 11.698 11.733 1.00 76.25 332 ARG A CA 1
ATOM 2699 C C . ARG A 1 332 ? 5.335 11.280 11.878 1.00 76.25 332 ARG A C 1
ATOM 2701 O O . ARG A 1 332 ? 6.007 10.902 10.924 1.00 76.25 332 ARG A O 1
ATOM 2708 N N . LYS A 1 333 ? 5.839 11.361 13.107 1.00 82.06 333 LYS A N 1
ATOM 2709 C CA . LYS A 1 333 ? 7.203 11.010 13.480 1.00 82.06 333 LYS A CA 1
ATOM 2710 C C . LYS A 1 333 ? 7.244 9.578 14.007 1.00 82.06 333 LYS A C 1
ATOM 2712 O O . LYS A 1 333 ? 6.303 9.069 14.612 1.00 82.06 333 LYS A O 1
ATOM 2717 N N . LEU A 1 334 ? 8.395 8.946 13.829 1.00 86.31 334 LEU A N 1
ATOM 2718 C CA . LEU A 1 334 ? 8.719 7.681 14.477 1.00 86.31 334 LEU A CA 1
ATOM 2719 C C . LEU A 1 334 ? 8.878 7.879 15.993 1.00 86.31 334 LEU A C 1
ATOM 2721 O O . LEU A 1 334 ? 9.405 8.902 16.430 1.00 86.31 334 LEU A O 1
ATOM 2725 N N . TRP A 1 335 ? 8.471 6.898 16.805 1.00 87.12 335 TRP A N 1
ATOM 2726 C CA . TRP A 1 335 ? 8.321 7.073 18.261 1.00 87.12 335 TRP A CA 1
ATOM 2727 C C . TRP A 1 335 ? 9.600 7.461 19.017 1.00 87.12 335 TRP A C 1
ATOM 2729 O O . TRP A 1 335 ? 9.542 8.129 20.052 1.00 87.12 335 TRP A O 1
ATOM 2739 N N . HIS A 1 336 ? 10.780 7.091 18.514 1.00 86.88 336 HIS A N 1
ATOM 2740 C CA . HIS A 1 336 ? 12.053 7.527 19.101 1.00 86.88 336 HIS A CA 1
ATOM 2741 C C . HIS A 1 336 ? 12.280 9.047 19.005 1.00 86.88 336 HIS A C 1
ATOM 2743 O O . HIS A 1 336 ? 13.088 9.580 19.758 1.00 86.88 336 HIS A O 1
ATOM 2749 N N . LYS A 1 337 ? 11.544 9.751 18.135 1.00 85.38 337 LYS A N 1
ATOM 2750 C CA . LYS A 1 337 ? 11.567 11.217 17.988 1.00 85.38 337 LYS A CA 1
ATOM 2751 C C . LYS A 1 337 ? 10.403 11.923 18.688 1.00 85.38 337 LYS A C 1
ATOM 2753 O O . LYS A 1 337 ? 10.291 13.141 18.595 1.00 85.38 337 LYS A O 1
ATOM 2758 N N . VAL A 1 338 ? 9.520 11.173 19.343 1.00 81.88 338 VAL A N 1
ATOM 2759 C CA . VAL A 1 338 ? 8.326 11.702 20.006 1.00 81.88 338 VAL A CA 1
ATOM 2760 C C . VAL A 1 338 ? 8.594 11.834 21.511 1.00 81.88 338 VAL A C 1
ATOM 2762 O O . VAL A 1 338 ? 9.130 10.912 22.131 1.00 81.88 338 VAL A O 1
ATOM 2765 N N . THR A 1 339 ? 8.209 12.972 22.096 1.00 75.62 339 THR A N 1
ATOM 2766 C CA . THR A 1 339 ? 8.404 13.331 23.519 1.00 75.62 339 THR A CA 1
ATOM 2767 C C . THR A 1 339 ? 7.163 13.104 24.395 1.00 75.62 339 THR A C 1
ATOM 2769 O O . THR A 1 339 ? 7.058 13.653 25.488 1.00 75.62 339 THR A O 1
ATOM 2772 N N . THR A 1 340 ? 6.205 12.303 23.932 1.00 79.25 340 THR A N 1
ATOM 2773 C CA . THR A 1 340 ? 4.956 12.001 24.650 1.00 79.25 340 THR A CA 1
ATOM 2774 C C . THR A 1 340 ? 5.125 10.875 25.670 1.00 79.25 340 THR A C 1
ATOM 2776 O O . THR A 1 340 ? 6.148 10.188 25.694 1.00 79.25 340 THR A O 1
ATOM 2779 N N . SER A 1 341 ? 4.081 10.637 26.472 1.00 85.19 341 SER A N 1
ATOM 2780 C CA . SER A 1 341 ? 3.968 9.462 27.341 1.00 85.19 341 SER A CA 1
ATOM 2781 C C . SER A 1 341 ? 4.075 8.146 26.564 1.00 85.19 341 SER A C 1
ATOM 2783 O O . SER A 1 341 ? 3.970 8.106 25.333 1.00 85.19 341 SER A O 1
ATOM 2785 N N . ASN A 1 342 ? 4.289 7.053 27.295 1.00 86.75 342 ASN A N 1
ATOM 2786 C CA . ASN A 1 342 ? 4.277 5.724 26.702 1.00 86.75 342 ASN A CA 1
ATOM 2787 C C . ASN A 1 342 ? 2.847 5.349 26.284 1.00 86.75 342 ASN A C 1
ATOM 2789 O O . ASN A 1 342 ? 1.924 5.542 27.081 1.00 86.75 342 ASN A O 1
ATOM 2793 N N . PRO A 1 343 ? 2.650 4.809 25.069 1.00 88.06 343 PRO A N 1
ATOM 2794 C CA . PRO A 1 343 ? 1.392 4.172 24.724 1.00 88.06 343 PRO A CA 1
ATOM 2795 C C . PRO A 1 343 ? 1.213 2.869 25.498 1.00 88.06 343 PRO A C 1
ATOM 2797 O O . PRO A 1 343 ? 2.184 2.219 25.867 1.00 88.06 343 PRO A O 1
ATOM 2800 N N . HIS A 1 344 ? -0.037 2.448 25.645 1.00 83.62 344 HIS A N 1
ATOM 2801 C CA . HIS A 1 344 ? -0.379 1.067 25.971 1.00 83.62 344 HIS A CA 1
ATOM 2802 C C . HIS A 1 344 ? -0.246 0.150 24.740 1.00 83.62 344 HIS A C 1
ATOM 2804 O O . HIS A 1 344 ? 0.014 -1.039 24.885 1.00 83.62 344 HIS A O 1
ATOM 2810 N N . LEU A 1 345 ? -0.421 0.699 23.530 1.00 86.50 345 LEU A N 1
ATOM 2811 C CA . LEU A 1 345 ? -0.283 -0.017 22.262 1.00 86.50 345 LEU A CA 1
ATOM 2812 C C . LEU A 1 345 ? 0.303 0.877 21.165 1.00 86.50 345 LEU A C 1
ATOM 2814 O O . LEU A 1 345 ? -0.160 2.001 20.973 1.00 86.50 345 LEU A O 1
ATOM 2818 N N . ALA A 1 346 ? 1.270 0.367 20.404 1.00 90.50 346 ALA A N 1
ATOM 2819 C CA . ALA A 1 346 ? 1.780 1.026 19.206 1.00 90.50 346 ALA A CA 1
ATOM 2820 C C . ALA A 1 346 ? 1.240 0.380 17.918 1.00 90.50 346 ALA A C 1
ATOM 2822 O O . ALA A 1 346 ? 1.022 -0.829 17.851 1.00 90.50 346 ALA A O 1
ATOM 2823 N N . ILE A 1 347 ? 1.032 1.184 16.876 1.00 90.00 347 ILE A N 1
ATOM 2824 C CA . ILE A 1 347 ? 0.600 0.714 15.555 1.00 90.00 347 ILE A CA 1
ATOM 2825 C C . ILE A 1 347 ? 1.429 1.413 14.480 1.00 90.00 347 ILE A C 1
ATOM 2827 O O . ILE A 1 347 ? 1.569 2.631 14.519 1.00 90.00 347 ILE A O 1
ATOM 2831 N N . GLY A 1 348 ? 1.974 0.667 13.521 1.00 90.31 348 GLY A N 1
ATOM 2832 C CA . GLY A 1 348 ? 2.646 1.218 12.341 1.00 90.31 348 GLY A CA 1
ATOM 2833 C C . GLY A 1 348 ? 2.015 0.702 11.052 1.00 90.31 348 GLY A C 1
ATOM 2834 O O . GLY A 1 348 ? 2.195 -0.462 10.698 1.00 90.31 348 GLY A O 1
ATOM 2835 N N . PHE A 1 349 ? 1.285 1.553 10.336 1.00 87.19 349 PHE A N 1
ATOM 2836 C CA . PHE A 1 349 ? 0.697 1.167 9.054 1.00 87.19 349 PHE A CA 1
ATOM 2837 C C . PHE A 1 349 ? 1.742 1.193 7.942 1.00 87.19 349 PHE A C 1
ATOM 2839 O O . PHE A 1 349 ? 2.485 2.161 7.824 1.00 87.19 349 PHE A O 1
ATOM 2846 N N . ASN A 1 350 ? 1.782 0.135 7.126 1.00 83.88 350 ASN A N 1
ATOM 2847 C CA . ASN A 1 350 ? 2.674 -0.008 5.972 1.00 83.88 350 ASN A CA 1
ATOM 2848 C C . ASN A 1 350 ? 4.126 0.380 6.292 1.00 83.88 350 ASN A C 1
ATOM 2850 O O . ASN A 1 350 ? 4.792 1.061 5.513 1.00 83.88 350 ASN A O 1
ATOM 2854 N N . ALA A 1 351 ? 4.604 -0.038 7.465 1.00 84.19 351 ALA A N 1
ATOM 2855 C CA . ALA A 1 351 ? 5.804 0.518 8.076 1.00 84.19 351 ALA A CA 1
ATOM 2856 C C . ALA A 1 351 ? 7.082 0.241 7.268 1.00 84.19 351 ALA A C 1
ATOM 2858 O O . ALA A 1 351 ? 8.057 0.980 7.401 1.00 84.19 351 ALA A O 1
ATOM 2859 N N . GLY A 1 352 ? 7.094 -0.815 6.445 1.00 83.00 352 GLY A N 1
ATOM 2860 C CA . GLY A 1 352 ? 8.239 -1.172 5.610 1.00 83.00 352 GLY A CA 1
ATOM 2861 C C . GLY A 1 352 ? 9.507 -1.355 6.442 1.00 83.00 352 GLY A C 1
ATOM 2862 O O . GLY A 1 352 ? 10.543 -0.763 6.132 1.00 83.00 352 GLY A O 1
ATOM 2863 N N . LEU A 1 353 ? 9.422 -2.133 7.529 1.00 87.00 353 LEU A N 1
ATOM 2864 C CA . LEU A 1 353 ? 10.462 -2.207 8.564 1.00 87.00 353 LEU A CA 1
ATOM 2865 C C . LEU A 1 353 ? 11.839 -2.569 7.992 1.00 87.00 353 LEU A C 1
ATOM 2867 O O . LEU A 1 353 ? 12.848 -2.029 8.436 1.00 87.00 353 LEU A O 1
ATOM 2871 N N . ALA A 1 354 ? 11.884 -3.437 6.980 1.00 84.75 354 ALA A N 1
ATOM 2872 C CA . ALA A 1 354 ? 13.126 -3.797 6.298 1.00 84.75 354 ALA A CA 1
ATOM 2873 C C . ALA A 1 354 ? 13.622 -2.750 5.289 1.00 84.75 354 ALA A C 1
ATOM 2875 O O . ALA A 1 354 ? 14.828 -2.633 5.062 1.00 84.75 354 ALA A O 1
ATOM 2876 N N . ALA A 1 355 ? 12.712 -1.992 4.677 1.00 81.00 355 ALA A N 1
ATOM 2877 C CA . ALA A 1 355 ? 13.052 -0.971 3.691 1.00 81.00 355 ALA A CA 1
ATOM 2878 C C . ALA A 1 355 ? 13.595 0.301 4.362 1.00 81.00 355 ALA A C 1
ATOM 2880 O O . ALA A 1 355 ? 14.532 0.929 3.864 1.00 81.00 355 ALA A O 1
ATOM 2881 N N . TYR A 1 356 ? 13.048 0.661 5.525 1.00 84.56 356 TYR A N 1
ATOM 2882 C CA . TYR A 1 356 ? 13.337 1.921 6.199 1.00 84.56 356 TYR A CA 1
ATOM 2883 C C . TYR A 1 356 ? 14.081 1.698 7.517 1.00 84.56 356 TYR A C 1
ATOM 2885 O O . TYR A 1 356 ? 13.495 1.577 8.592 1.00 84.56 356 TYR A O 1
ATOM 2893 N N . LYS A 1 357 ? 15.419 1.757 7.450 1.00 85.56 357 LYS A N 1
ATOM 2894 C CA . LYS A 1 357 ? 16.316 1.599 8.615 1.00 85.56 357 LYS A CA 1
ATOM 2895 C C . LYS A 1 357 ? 16.002 2.543 9.783 1.00 85.56 357 LYS A C 1
ATOM 2897 O O . LYS A 1 357 ? 16.371 2.241 10.919 1.00 85.56 357 LYS A O 1
ATOM 2902 N N . SER A 1 358 ? 15.331 3.667 9.524 1.00 87.19 358 SER A N 1
ATOM 2903 C CA . SER A 1 358 ? 14.865 4.620 10.537 1.00 87.19 358 SER A CA 1
ATOM 2904 C C . SER A 1 358 ? 13.963 3.980 11.605 1.00 87.19 358 SER A C 1
ATOM 2906 O O . SER A 1 358 ? 13.972 4.442 12.747 1.00 87.19 358 SER A O 1
ATOM 2908 N N . TRP A 1 359 ? 13.259 2.881 11.302 1.00 91.44 359 TRP A N 1
ATOM 2909 C CA . TRP A 1 359 ? 12.456 2.141 12.285 1.00 91.44 359 TRP A CA 1
ATOM 2910 C C . TRP A 1 359 ? 13.274 1.454 13.376 1.00 91.44 359 TRP A C 1
ATOM 2912 O O . TRP A 1 359 ? 12.754 1.256 14.471 1.00 91.44 359 TRP A O 1
ATOM 2922 N N . THR A 1 360 ? 14.555 1.156 13.136 1.00 91.81 360 THR A N 1
ATOM 2923 C CA . THR A 1 360 ? 15.412 0.410 14.077 1.00 91.81 360 THR A CA 1
ATOM 2924 C C . THR A 1 360 ? 15.390 1.005 15.488 1.00 91.81 360 THR A C 1
ATOM 2926 O O . THR A 1 360 ? 15.260 0.282 16.472 1.00 91.81 360 THR A O 1
ATOM 2929 N N . GLN A 1 361 ? 15.492 2.333 15.604 1.00 92.44 361 GLN A N 1
ATOM 2930 C CA . GLN A 1 361 ? 15.482 3.014 16.904 1.00 92.44 361 GLN A CA 1
ATOM 2931 C C . GLN A 1 361 ? 14.107 2.950 17.580 1.00 92.44 361 GLN A C 1
ATOM 2933 O O . GLN A 1 361 ? 14.030 2.807 18.796 1.00 92.44 361 GLN A O 1
ATOM 2938 N N . THR A 1 362 ? 13.021 3.015 16.804 1.00 92.69 362 THR A N 1
ATOM 2939 C CA . THR A 1 362 ? 11.661 2.824 17.330 1.00 92.69 362 THR A CA 1
ATOM 2940 C C . THR A 1 362 ? 11.472 1.412 17.860 1.00 92.69 362 THR A C 1
ATOM 2942 O O . THR A 1 362 ? 10.978 1.262 18.968 1.00 92.69 362 THR A O 1
ATOM 2945 N N . LEU A 1 363 ? 11.888 0.393 17.105 1.00 92.44 363 LEU A N 1
ATOM 2946 C CA . LEU A 1 363 ? 11.732 -1.012 17.488 1.00 92.44 363 LEU A CA 1
ATOM 2947 C C . LEU A 1 363 ? 12.484 -1.334 18.785 1.00 92.44 363 LEU A C 1
ATOM 2949 O O . LEU A 1 363 ? 11.907 -1.927 19.689 1.00 92.44 363 LEU A O 1
ATOM 2953 N N . LYS A 1 364 ? 13.726 -0.854 18.919 1.00 91.44 364 LYS A N 1
ATOM 2954 C CA . LYS A 1 364 ? 14.503 -0.981 20.164 1.00 91.44 364 LYS A CA 1
ATOM 2955 C C . LYS A 1 364 ? 13.852 -0.257 21.342 1.00 91.44 364 LYS A C 1
ATOM 2957 O O . LYS A 1 364 ? 13.859 -0.765 22.453 1.00 91.44 364 LYS A O 1
ATOM 2962 N N . LYS A 1 365 ? 13.263 0.921 21.112 1.00 91.62 365 LYS A N 1
ATOM 2963 C CA . LYS A 1 365 ? 12.536 1.659 22.156 1.00 91.62 365 LYS A CA 1
ATOM 2964 C C . LYS A 1 365 ? 11.249 0.933 22.573 1.00 91.62 365 LYS A C 1
ATOM 2966 O O . LYS A 1 365 ? 10.920 0.940 23.752 1.00 91.62 365 LYS A O 1
ATOM 2971 N N . LEU A 1 366 ? 10.523 0.322 21.629 1.00 90.75 366 LEU A N 1
ATOM 2972 C CA . LEU A 1 366 ? 9.342 -0.512 21.911 1.00 90.75 366 LEU A CA 1
ATOM 2973 C C . LEU A 1 366 ? 9.718 -1.726 22.758 1.00 90.75 366 LEU A C 1
ATOM 2975 O O . LEU A 1 366 ? 9.045 -1.985 23.748 1.00 90.75 366 LEU A O 1
ATOM 2979 N N . GLU A 1 367 ? 10.826 -2.387 22.428 1.00 88.00 367 GLU A N 1
ATOM 2980 C CA . GLU A 1 367 ? 11.384 -3.481 23.223 1.00 88.00 367 GLU A CA 1
ATOM 2981 C C . GLU A 1 367 ? 11.766 -3.037 24.638 1.00 88.00 367 GLU A C 1
ATOM 2983 O O . GLU A 1 367 ? 11.298 -3.623 25.607 1.00 88.00 367 GLU A O 1
ATOM 2988 N N . GLU A 1 368 ? 12.577 -1.981 24.767 1.00 89.19 368 GLU A N 1
ATOM 2989 C CA . GLU A 1 368 ? 13.055 -1.465 26.060 1.00 89.19 368 GLU A CA 1
ATOM 2990 C C . GLU A 1 368 ? 11.899 -1.108 27.004 1.00 89.19 368 GLU A C 1
ATOM 2992 O O . GLU A 1 368 ? 12.015 -1.213 28.223 1.00 89.19 368 GLU A O 1
ATOM 2997 N N . LYS A 1 369 ? 10.784 -0.640 26.436 1.00 87.31 369 LYS A N 1
ATOM 2998 C CA . LYS A 1 369 ? 9.584 -0.251 27.179 1.00 87.31 369 LYS A CA 1
ATOM 2999 C C . LYS A 1 369 ? 8.526 -1.354 27.242 1.00 87.31 369 LYS A C 1
ATOM 3001 O O . LYS A 1 369 ? 7.458 -1.090 27.784 1.00 87.31 369 LYS A O 1
ATOM 3006 N N . GLU A 1 370 ? 8.809 -2.532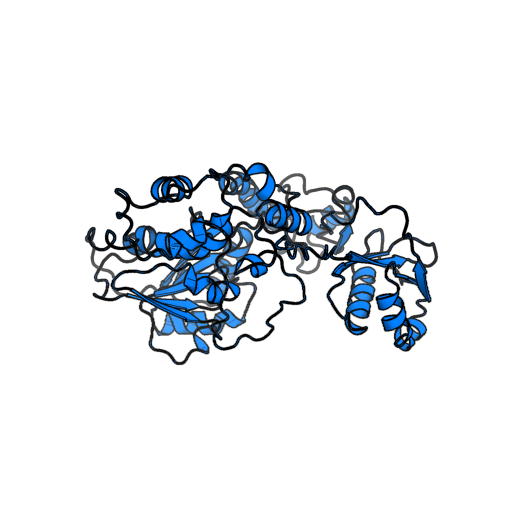 26.688 1.00 84.62 370 GLU A N 1
ATOM 3007 C CA . GLU A 1 370 ? 7.899 -3.681 26.606 1.00 84.62 370 GLU A CA 1
ATOM 3008 C C . GLU A 1 370 ? 6.520 -3.318 26.022 1.00 84.62 370 GLU A C 1
ATOM 3010 O O . GLU A 1 370 ? 5.478 -3.815 26.446 1.00 84.62 370 GLU A O 1
ATOM 3015 N N . ILE A 1 371 ? 6.502 -2.419 25.033 1.00 85.69 371 ILE A N 1
ATOM 3016 C CA . ILE A 1 371 ? 5.269 -1.933 24.414 1.00 85.69 371 ILE A CA 1
ATOM 3017 C C . ILE A 1 371 ? 4.871 -2.854 23.259 1.00 85.69 371 ILE A C 1
ATOM 3019 O O . ILE A 1 371 ? 5.622 -2.944 22.284 1.00 85.69 371 ILE A O 1
ATOM 3023 N N . PRO A 1 372 ? 3.682 -3.482 23.279 1.00 86.31 372 PRO A N 1
ATOM 3024 C CA . PRO A 1 372 ? 3.183 -4.210 22.115 1.00 86.31 372 PRO A CA 1
ATOM 3025 C C . PRO A 1 372 ? 3.034 -3.337 20.888 1.00 86.31 372 PRO A C 1
ATOM 3027 O O . PRO A 1 372 ? 2.626 -2.175 20.981 1.00 86.31 372 PRO A O 1
ATOM 3030 N N . ALA A 1 373 ? 3.232 -3.950 19.723 1.00 89.06 373 ALA A N 1
ATOM 3031 C CA . ALA A 1 373 ? 3.043 -3.240 18.478 1.00 89.06 373 ALA A CA 1
ATOM 3032 C C . ALA A 1 373 ? 2.427 -4.101 17.373 1.00 89.06 373 ALA A C 1
ATOM 3034 O O . ALA A 1 373 ? 2.881 -5.212 17.108 1.00 89.06 373 ALA A O 1
ATOM 3035 N N . TYR A 1 374 ? 1.418 -3.560 16.690 1.00 90.31 374 TYR A N 1
ATOM 3036 C CA . TYR A 1 374 ? 0.954 -4.095 15.409 1.00 90.31 374 TYR A CA 1
ATOM 3037 C C . TYR A 1 374 ? 1.573 -3.319 14.264 1.00 90.31 374 TYR A C 1
ATOM 3039 O O . TYR A 1 374 ? 1.749 -2.103 14.338 1.00 90.31 374 TYR A O 1
ATOM 3047 N N . PHE A 1 375 ? 1.843 -4.022 13.178 1.00 90.06 375 PHE A N 1
ATOM 3048 C CA . PHE A 1 375 ? 2.322 -3.419 11.953 1.00 90.06 375 PHE A CA 1
ATOM 3049 C C . PHE A 1 375 ? 1.568 -4.000 10.768 1.00 90.06 375 PHE A C 1
ATOM 3051 O O . PHE A 1 375 ? 1.161 -5.163 10.788 1.00 90.06 375 PHE A O 1
ATOM 3058 N N . THR A 1 376 ? 1.382 -3.191 9.730 1.00 87.75 376 THR A N 1
ATOM 3059 C CA . THR A 1 376 ? 0.945 -3.704 8.432 1.00 87.75 376 THR A CA 1
ATOM 3060 C C . THR A 1 376 ? 2.052 -3.590 7.398 1.00 87.75 376 THR A C 1
ATOM 3062 O O . THR A 1 376 ? 2.919 -2.718 7.489 1.00 87.75 376 THR A O 1
ATOM 3065 N N . ASP A 1 377 ? 2.023 -4.487 6.417 1.00 83.81 377 ASP A N 1
ATOM 3066 C CA . ASP A 1 377 ? 2.921 -4.496 5.265 1.00 83.81 377 ASP A CA 1
ATOM 3067 C C . ASP A 1 377 ? 2.122 -4.607 3.958 1.00 83.81 377 ASP A C 1
ATOM 3069 O O . ASP A 1 377 ? 1.005 -5.133 3.907 1.00 83.81 377 ASP A O 1
ATOM 3073 N N . TYR A 1 378 ? 2.724 -4.117 2.874 1.00 76.31 378 TYR A N 1
ATOM 3074 C CA . TYR A 1 378 ? 2.084 -4.058 1.558 1.00 76.31 378 TYR A CA 1
ATOM 3075 C C . TYR A 1 378 ? 1.825 -5.431 0.929 1.00 76.31 378 TYR A C 1
ATOM 3077 O O . TYR A 1 378 ? 0.941 -5.558 0.089 1.00 76.31 378 TYR A O 1
ATOM 3085 N N . CYS A 1 379 ? 2.621 -6.445 1.267 1.00 78.38 379 CYS A N 1
ATOM 3086 C CA . CYS A 1 379 ? 2.502 -7.790 0.709 1.00 78.38 379 CYS A CA 1
ATOM 3087 C C . CYS A 1 379 ? 3.351 -8.797 1.497 1.00 78.38 379 CYS A C 1
ATOM 3089 O O . CYS A 1 379 ? 4.214 -8.412 2.290 1.00 78.38 379 CYS A O 1
ATOM 3091 N N . HIS A 1 380 ? 3.160 -10.092 1.215 1.00 80.94 380 HIS A N 1
ATOM 3092 C CA . HIS A 1 380 ? 3.918 -11.196 1.828 1.00 80.94 380 HIS A CA 1
ATOM 3093 C C . HIS A 1 380 ? 5.429 -11.060 1.646 1.00 80.94 380 HIS A C 1
ATOM 3095 O O . HIS A 1 380 ? 6.192 -11.336 2.566 1.00 80.94 380 HIS A O 1
ATOM 3101 N N . TYR A 1 381 ? 5.863 -10.569 0.485 1.00 80.75 381 TYR A N 1
ATOM 3102 C CA . TYR A 1 381 ? 7.274 -10.308 0.233 1.00 80.75 381 TYR A CA 1
ATOM 3103 C C . TYR A 1 381 ? 7.838 -9.270 1.212 1.00 80.75 381 TYR A C 1
ATOM 3105 O O . TYR A 1 381 ? 8.849 -9.535 1.853 1.00 80.75 381 TYR A O 1
ATOM 3113 N N . SER A 1 382 ? 7.174 -8.117 1.370 1.00 81.06 382 SER A N 1
ATOM 3114 C CA . SER A 1 382 ? 7.608 -7.068 2.310 1.00 81.06 382 SER A CA 1
ATOM 3115 C C . SER A 1 382 ? 7.610 -7.571 3.753 1.00 81.06 382 SER A C 1
ATOM 3117 O O . SER A 1 382 ? 8.587 -7.371 4.470 1.00 81.06 382 SER A O 1
ATOM 3119 N N . HIS A 1 383 ? 6.561 -8.303 4.139 1.00 84.62 383 HIS A N 1
ATOM 3120 C CA . HIS A 1 383 ? 6.460 -8.925 5.456 1.00 84.62 383 HIS A CA 1
ATOM 3121 C C . HIS A 1 383 ? 7.652 -9.839 5.759 1.00 84.62 383 HIS A C 1
ATOM 3123 O O . HIS A 1 383 ? 8.248 -9.737 6.827 1.00 84.62 383 HIS A O 1
ATOM 3129 N N . ASP A 1 384 ? 8.031 -10.722 4.834 1.00 84.75 384 ASP A N 1
ATOM 3130 C CA . ASP A 1 384 ? 9.114 -11.671 5.095 1.00 84.75 384 ASP A CA 1
ATOM 3131 C C . ASP A 1 384 ? 10.471 -10.975 5.211 1.00 84.75 384 ASP A C 1
ATOM 3133 O O . ASP A 1 384 ? 11.289 -11.361 6.042 1.00 84.75 384 ASP A O 1
ATOM 3137 N N . TRP A 1 385 ? 10.686 -9.894 4.457 1.00 85.94 385 TRP A N 1
ATOM 3138 C CA . TRP A 1 385 ? 11.844 -9.030 4.674 1.00 85.94 385 TRP A CA 1
ATOM 3139 C C . TRP A 1 385 ? 11.800 -8.354 6.043 1.00 85.94 385 TRP A C 1
ATOM 3141 O O . TRP A 1 385 ? 12.825 -8.304 6.724 1.00 85.94 385 TRP A O 1
ATOM 3151 N N . SER A 1 386 ? 10.638 -7.845 6.466 1.00 85.50 386 SER A N 1
ATOM 3152 C CA . SER A 1 386 ? 10.443 -7.293 7.812 1.00 85.50 386 SER A CA 1
ATOM 3153 C C . SER A 1 386 ? 10.757 -8.345 8.885 1.00 85.50 386 SER A C 1
ATOM 3155 O O . SER A 1 386 ? 11.460 -8.037 9.846 1.00 85.50 386 SER A O 1
ATOM 3157 N N . ALA A 1 387 ? 10.324 -9.594 8.702 1.00 84.44 387 ALA A N 1
ATOM 3158 C CA . ALA A 1 387 ? 10.605 -10.710 9.601 1.00 84.44 387 ALA A CA 1
ATOM 3159 C C . ALA A 1 387 ? 12.107 -11.016 9.703 1.00 84.44 387 ALA A C 1
ATOM 3161 O O . ALA A 1 387 ? 12.648 -11.083 10.810 1.00 84.44 387 ALA A O 1
ATOM 3162 N N . ASP A 1 388 ? 12.793 -11.134 8.564 1.00 86.25 388 ASP A N 1
ATOM 3163 C CA . ASP A 1 388 ? 14.240 -11.355 8.512 1.00 86.25 388 ASP A CA 1
ATOM 3164 C C . ASP A 1 388 ? 14.995 -10.175 9.155 1.00 86.25 388 ASP A C 1
ATOM 3166 O O . ASP A 1 388 ? 15.936 -10.368 9.930 1.00 86.25 388 ASP A O 1
ATOM 3170 N N . HIS A 1 389 ? 14.551 -8.936 8.910 1.00 87.94 389 HIS A N 1
ATOM 3171 C CA . HIS A 1 389 ? 15.136 -7.742 9.519 1.00 87.94 389 HIS A CA 1
ATOM 3172 C C . HIS A 1 389 ? 15.012 -7.750 11.048 1.00 87.94 389 HIS A C 1
ATOM 3174 O O . HIS A 1 389 ? 15.982 -7.454 11.745 1.00 87.94 389 HIS A O 1
ATOM 3180 N N . LEU A 1 390 ? 13.851 -8.129 11.584 1.00 86.38 390 LEU A N 1
ATOM 3181 C CA . LEU A 1 390 ? 13.629 -8.226 13.027 1.00 86.38 390 LEU A CA 1
ATOM 3182 C C . LEU A 1 390 ? 14.514 -9.295 13.681 1.00 86.38 390 LEU A C 1
ATOM 3184 O O . LEU A 1 390 ? 15.064 -9.048 14.754 1.00 86.38 390 LEU A O 1
ATOM 3188 N N . GLN A 1 391 ? 14.714 -10.442 13.021 1.00 86.12 391 GLN A N 1
ATOM 3189 C CA . GLN A 1 391 ? 15.644 -11.476 13.494 1.00 86.12 391 GLN A CA 1
ATOM 3190 C C . GLN A 1 391 ? 17.090 -10.964 13.534 1.00 86.12 391 GLN A C 1
ATOM 3192 O O . GLN A 1 391 ? 17.804 -11.202 14.508 1.00 86.12 391 GLN A O 1
ATOM 3197 N N . LEU A 1 392 ? 17.514 -10.207 12.516 1.00 88.62 392 LEU A N 1
ATOM 3198 C CA . LEU A 1 392 ? 18.845 -9.590 12.473 1.00 88.62 392 LEU A CA 1
ATOM 3199 C C . LEU A 1 392 ? 19.063 -8.563 13.590 1.00 88.62 392 LEU A C 1
ATOM 3201 O O . LEU A 1 392 ? 20.190 -8.401 14.057 1.00 88.62 392 LEU A O 1
ATOM 3205 N N . LEU A 1 393 ? 18.005 -7.872 14.021 1.00 88.56 393 LEU A N 1
ATOM 3206 C CA . LEU A 1 393 ? 18.070 -6.941 15.146 1.00 88.56 393 LEU A CA 1
ATOM 3207 C C . LEU A 1 393 ? 18.195 -7.641 16.506 1.00 88.56 393 LEU A C 1
ATOM 3209 O O . LEU A 1 393 ? 18.522 -6.961 17.477 1.00 88.56 393 LEU A O 1
ATOM 3213 N N . GLN A 1 394 ? 17.975 -8.962 16.565 1.00 87.44 394 GLN A N 1
ATOM 3214 C CA . GLN A 1 394 ? 18.030 -9.776 17.786 1.00 87.44 394 GLN A CA 1
ATOM 3215 C C . GLN A 1 394 ? 17.135 -9.236 18.909 1.00 87.44 394 GLN A C 1
ATOM 3217 O O . GLN A 1 394 ? 17.487 -9.312 20.083 1.00 87.44 394 GLN A O 1
ATOM 3222 N N . LEU A 1 395 ? 15.978 -8.681 18.540 1.00 83.06 395 LEU A N 1
ATOM 3223 C CA . LEU A 1 395 ? 14.995 -8.227 19.517 1.00 83.06 395 LEU A CA 1
ATOM 3224 C C . LEU A 1 395 ? 14.389 -9.444 20.228 1.00 83.06 395 LEU A C 1
ATOM 3226 O O . LEU A 1 395 ? 14.090 -10.457 19.594 1.00 83.06 395 LEU A O 1
ATOM 3230 N N . ASN A 1 396 ? 14.099 -9.316 21.516 1.00 79.06 396 ASN A N 1
ATOM 3231 C CA . ASN A 1 396 ? 13.280 -10.215 22.324 1.00 79.06 396 ASN A CA 1
ATOM 3232 C C . ASN A 1 396 ? 11.779 -10.092 21.968 1.00 79.06 396 ASN A C 1
ATOM 3234 O O . ASN A 1 396 ? 10.887 -10.069 22.821 1.00 79.06 396 ASN A O 1
ATOM 3238 N N . ALA A 1 397 ? 11.501 -9.968 20.671 1.00 71.31 397 ALA A N 1
ATOM 3239 C CA . ALA A 1 397 ? 10.180 -9.855 20.088 1.00 71.31 397 ALA A CA 1
ATOM 3240 C C . ALA A 1 397 ? 9.842 -11.150 19.357 1.00 71.31 397 ALA A C 1
ATOM 3242 O O . ALA A 1 397 ? 10.622 -11.654 18.548 1.00 71.31 397 ALA A O 1
ATOM 3243 N N . ARG A 1 398 ? 8.639 -11.665 19.585 1.00 72.19 398 ARG A N 1
ATOM 3244 C CA . ARG A 1 398 ? 8.051 -12.719 18.773 1.00 72.19 398 ARG A CA 1
ATOM 3245 C C . ARG A 1 398 ? 7.162 -12.087 17.712 1.00 72.19 398 ARG A C 1
ATOM 3247 O O . ARG A 1 398 ? 6.182 -11.415 18.030 1.00 72.19 398 ARG A O 1
ATOM 3254 N N . LEU A 1 399 ? 7.493 -12.360 16.455 1.00 77.62 399 LEU A N 1
ATOM 3255 C CA . LEU A 1 399 ? 6.610 -12.098 15.329 1.00 77.62 399 LEU A CA 1
ATOM 3256 C C . LEU A 1 399 ? 5.529 -13.184 15.276 1.00 77.62 399 LEU A C 1
ATOM 3258 O O . LEU A 1 399 ? 5.834 -14.378 15.200 1.00 77.62 399 LEU A O 1
ATOM 3262 N N . VAL A 1 400 ? 4.268 -12.769 15.353 1.00 78.62 400 VAL A N 1
ATOM 3263 C CA . VAL A 1 400 ? 3.121 -13.647 15.096 1.00 78.62 400 VAL A CA 1
ATOM 3264 C C . VAL A 1 400 ? 2.925 -13.784 13.589 1.00 78.62 400 VAL A C 1
ATOM 3266 O O . VAL A 1 400 ? 3.219 -12.858 12.836 1.00 78.62 400 VAL A O 1
ATOM 3269 N N . GLN A 1 401 ? 2.438 -14.952 13.162 1.00 75.38 401 GLN A N 1
ATOM 3270 C CA . GLN A 1 401 ? 2.129 -15.216 11.758 1.00 75.38 401 GLN A CA 1
ATOM 3271 C C . GLN A 1 401 ? 1.209 -14.123 11.192 1.00 75.38 401 GLN A C 1
ATOM 3273 O O . GLN A 1 401 ? 0.239 -13.751 11.862 1.00 75.38 401 GLN A O 1
ATOM 3278 N N . PRO A 1 402 ? 1.498 -13.604 9.987 1.00 77.94 402 PRO A N 1
ATOM 3279 C CA . PRO A 1 402 ? 0.679 -12.571 9.382 1.00 77.94 402 PRO A CA 1
ATOM 3280 C C . PRO A 1 402 ? -0.715 -13.119 9.078 1.00 77.94 402 PRO A C 1
ATOM 3282 O O . PRO A 1 402 ? -0.889 -14.283 8.714 1.00 77.94 402 PRO A O 1
ATOM 3285 N N . SER A 1 403 ? -1.711 -12.250 9.199 1.00 83.12 403 SER A N 1
ATOM 3286 C CA . SER A 1 403 ? -3.088 -12.525 8.796 1.00 83.12 403 SER A CA 1
ATOM 3287 C C . SER A 1 403 ? -3.526 -11.521 7.738 1.00 83.12 403 SER A C 1
ATOM 3289 O O . SER A 1 403 ? -3.026 -10.391 7.685 1.00 83.12 403 SER A O 1
ATOM 3291 N N . ILE A 1 404 ? -4.457 -11.939 6.882 1.00 84.44 404 ILE A N 1
ATOM 3292 C CA . ILE A 1 404 ? -5.077 -11.030 5.921 1.00 84.44 404 ILE A CA 1
ATOM 3293 C C . ILE A 1 404 ? -5.919 -10.028 6.705 1.00 84.44 404 ILE A C 1
ATOM 3295 O O . ILE A 1 404 ? -6.765 -10.409 7.511 1.00 84.44 404 ILE A O 1
ATOM 3299 N N . ASN A 1 405 ? -5.694 -8.745 6.445 1.00 88.31 405 ASN A N 1
ATOM 3300 C CA . ASN A 1 405 ? -6.544 -7.689 6.964 1.00 88.31 405 ASN A CA 1
ATOM 3301 C C . ASN A 1 405 ? -7.903 -7.710 6.227 1.00 88.31 405 ASN A C 1
ATOM 3303 O O . ASN A 1 405 ? -7.931 -7.474 5.010 1.00 88.31 405 ASN A O 1
ATOM 3307 N N . PRO A 1 406 ? -9.031 -7.967 6.916 1.00 90.94 406 PRO A N 1
ATOM 3308 C CA . PRO A 1 406 ? -10.347 -7.988 6.278 1.00 90.94 406 PRO A CA 1
ATOM 3309 C C . PRO A 1 406 ? -10.787 -6.608 5.770 1.00 90.94 406 PRO A C 1
ATOM 3311 O O . PRO A 1 406 ? -11.604 -6.532 4.857 1.00 90.94 406 PRO A O 1
ATOM 3314 N N . PHE A 1 407 ? -10.198 -5.533 6.303 1.00 91.06 407 PHE A N 1
ATOM 3315 C CA . PHE A 1 407 ? -10.443 -4.145 5.904 1.00 91.06 407 PHE A CA 1
ATOM 3316 C C . PHE A 1 407 ? -9.269 -3.539 5.120 1.00 91.06 407 PHE A C 1
ATOM 3318 O O . PHE A 1 407 ? -9.024 -2.329 5.144 1.00 91.06 407 PHE A O 1
ATOM 3325 N N . ARG A 1 408 ? -8.509 -4.386 4.416 1.00 90.00 408 ARG A N 1
ATOM 3326 C CA . ARG A 1 408 ? -7.482 -3.945 3.462 1.00 90.00 408 ARG A CA 1
ATOM 3327 C C . ARG A 1 408 ? -8.096 -3.082 2.357 1.00 90.00 408 ARG A C 1
ATOM 3329 O O . ARG A 1 408 ? -9.260 -3.268 1.999 1.00 90.00 408 ARG A O 1
ATOM 3336 N N . SER A 1 409 ? -7.303 -2.165 1.806 1.00 88.44 409 SER A N 1
ATOM 3337 C CA . SER A 1 409 ? -7.747 -1.307 0.702 1.00 88.44 409 SER A CA 1
ATOM 3338 C C . SER A 1 409 ? -8.138 -2.148 -0.522 1.00 88.44 409 SER A C 1
ATOM 3340 O O . SER A 1 409 ? -7.368 -3.045 -0.877 1.00 88.44 409 SER A O 1
ATOM 3342 N N . PRO A 1 410 ? -9.277 -1.857 -1.181 1.00 89.56 410 PRO A N 1
ATOM 3343 C CA . PRO A 1 410 ? -9.690 -2.524 -2.417 1.00 89.56 410 PRO A CA 1
ATOM 3344 C C . PRO A 1 410 ? -9.014 -1.964 -3.680 1.00 89.56 410 PRO A C 1
ATOM 3346 O O . PRO A 1 410 ? -9.220 -2.495 -4.769 1.00 89.56 410 PRO A O 1
ATOM 3349 N N . ALA A 1 411 ? -8.204 -0.906 -3.560 1.00 86.31 411 ALA A N 1
ATOM 3350 C CA . ALA A 1 411 ? -7.462 -0.324 -4.674 1.00 86.31 411 ALA A CA 1
ATOM 3351 C C . ALA A 1 411 ? -6.021 -0.845 -4.705 1.00 86.31 411 ALA A C 1
ATOM 3353 O O . ALA A 1 411 ? -5.226 -0.580 -3.794 1.00 86.31 411 ALA A O 1
ATOM 3354 N N . ALA A 1 412 ? -5.673 -1.587 -5.759 1.00 78.94 412 ALA A N 1
ATOM 3355 C CA . ALA A 1 412 ? -4.316 -2.063 -5.971 1.00 78.94 412 ALA A CA 1
ATOM 3356 C C . ALA A 1 412 ? -3.378 -0.887 -6.252 1.00 78.94 412 ALA A C 1
ATOM 3358 O O . ALA A 1 412 ? -3.662 -0.020 -7.074 1.00 78.94 412 ALA A O 1
ATOM 3359 N N . LYS A 1 413 ? -2.210 -0.878 -5.605 1.00 70.88 413 LYS A N 1
ATOM 3360 C CA . LYS A 1 413 ? -1.130 0.042 -5.965 1.00 70.88 413 LYS A CA 1
ATOM 3361 C C . LYS A 1 413 ? -0.114 -0.683 -6.842 1.00 70.88 413 LYS A C 1
ATOM 3363 O O . LYS A 1 413 ? 0.466 -1.695 -6.438 1.00 70.88 413 LYS A O 1
ATOM 3368 N N . ALA A 1 414 ? 0.100 -0.169 -8.050 1.00 54.25 414 ALA A N 1
ATOM 3369 C CA . ALA A 1 414 ? 1.130 -0.668 -8.952 1.00 54.25 414 ALA A CA 1
ATOM 3370 C C . ALA A 1 414 ? 2.520 -0.188 -8.494 1.00 54.25 414 ALA A C 1
ATOM 3372 O O . ALA A 1 414 ? 2.728 0.998 -8.245 1.00 54.25 414 ALA A O 1
ATOM 3373 N N . SER A 1 415 ? 3.487 -1.107 -8.408 1.00 54.47 415 SER A N 1
ATOM 3374 C CA . SER A 1 415 ? 4.905 -0.795 -8.191 1.00 54.47 415 SER A CA 1
ATOM 3375 C C . SER A 1 415 ? 5.705 -1.064 -9.465 1.00 54.47 415 SER A C 1
ATOM 3377 O O . SER A 1 415 ? 5.510 -2.083 -10.127 1.00 54.47 415 SER A O 1
ATOM 3379 N N . LEU A 1 416 ? 6.633 -0.160 -9.795 1.00 45.19 416 LEU A N 1
ATOM 3380 C CA . LEU A 1 416 ? 7.495 -0.244 -10.983 1.00 45.19 416 LEU A CA 1
ATOM 3381 C C . LEU A 1 416 ? 8.515 -1.397 -10.920 1.00 45.19 416 LEU A C 1
ATOM 3383 O O . LEU A 1 416 ? 9.000 -1.844 -11.959 1.00 45.19 416 LEU A O 1
ATOM 3387 N N . SER A 1 417 ? 8.873 -1.865 -9.719 1.00 40.38 417 SER A N 1
ATOM 3388 C CA . SER A 1 417 ? 10.008 -2.778 -9.510 1.00 40.38 417 SER A CA 1
ATOM 3389 C C . SER A 1 417 ? 9.624 -4.188 -9.064 1.00 40.38 417 SER A C 1
ATOM 3391 O O . SER A 1 417 ? 10.379 -5.123 -9.317 1.00 40.38 417 SER A O 1
ATOM 3393 N N . LEU A 1 418 ? 8.469 -4.379 -8.420 1.00 49.50 418 LEU A N 1
ATOM 3394 C CA . LEU A 1 418 ? 8.083 -5.666 -7.839 1.00 49.50 418 LEU A CA 1
ATOM 3395 C C . LEU A 1 418 ? 6.636 -5.996 -8.188 1.00 49.50 418 LEU A C 1
ATOM 3397 O O . LEU A 1 418 ? 5.713 -5.265 -7.839 1.00 49.50 418 LEU A O 1
ATOM 3401 N N . PHE A 1 419 ? 6.445 -7.127 -8.868 1.00 53.94 419 PHE A N 1
ATOM 3402 C CA . PHE A 1 419 ? 5.126 -7.623 -9.233 1.00 53.94 419 PHE A CA 1
ATOM 3403 C C . PHE A 1 419 ? 4.482 -8.398 -8.089 1.00 53.94 419 PHE A C 1
ATOM 3405 O O . PHE A 1 419 ? 4.366 -9.619 -8.128 1.00 53.94 419 PHE A O 1
ATOM 3412 N N . PHE A 1 420 ? 4.061 -7.663 -7.072 1.00 53.91 420 PHE A N 1
ATOM 3413 C CA . PHE A 1 420 ? 2.996 -8.116 -6.196 1.00 53.91 420 PHE A CA 1
ATOM 3414 C C . PHE A 1 420 ? 1.880 -7.092 -6.304 1.00 53.91 420 PHE A C 1
ATOM 3416 O O . PHE A 1 420 ? 2.152 -5.890 -6.305 1.00 53.91 420 PHE A O 1
ATOM 3423 N N . LEU A 1 421 ? 0.635 -7.560 -6.408 1.00 49.38 421 LEU A N 1
ATOM 3424 C CA . LEU A 1 421 ? -0.507 -6.693 -6.156 1.00 49.38 421 LEU A CA 1
ATOM 3425 C C . LEU A 1 421 ? -0.308 -6.137 -4.740 1.00 49.38 421 LEU A C 1
ATOM 3427 O O . LEU A 1 421 ? -0.363 -6.892 -3.769 1.00 49.38 421 LEU A O 1
ATOM 3431 N N . SER A 1 422 ? 0.018 -4.851 -4.623 1.00 52.78 422 SER A N 1
ATOM 3432 C CA . SER A 1 422 ? 0.188 -4.218 -3.320 1.00 52.78 422 SER A CA 1
ATOM 3433 C C . SER A 1 422 ? -1.153 -3.638 -2.892 1.00 52.78 422 SER A C 1
ATOM 3435 O O . SER A 1 422 ? -1.456 -2.459 -3.049 1.00 52.78 422 SER A O 1
ATOM 3437 N N . LEU A 1 423 ? -2.010 -4.529 -2.412 1.00 56.16 423 LEU A N 1
ATOM 3438 C CA . LEU A 1 423 ? -3.119 -4.153 -1.547 1.00 56.16 423 LEU A CA 1
ATOM 3439 C C . LEU A 1 423 ? -2.501 -4.085 -0.153 1.00 56.16 423 LEU A C 1
ATOM 3441 O O . LEU A 1 423 ? -1.785 -5.012 0.200 1.00 56.16 423 LEU A O 1
ATOM 3445 N N . SER A 1 424 ? -2.693 -3.020 0.626 1.00 55.88 424 SER A N 1
ATOM 3446 C CA . SER A 1 424 ? -2.202 -2.969 2.017 1.00 55.88 424 SER A CA 1
ATOM 3447 C C . SER A 1 424 ? -2.855 -4.104 2.818 1.00 55.88 424 SER A C 1
ATOM 3449 O O . SER A 1 424 ? -3.973 -3.962 3.300 1.00 55.88 424 SER A O 1
ATOM 3451 N N . SER A 1 425 ? -2.221 -5.278 2.838 1.00 59.91 425 SER A N 1
ATOM 3452 C CA . SER A 1 425 ? -2.947 -6.557 2.905 1.00 59.91 425 SER A CA 1
ATOM 3453 C C . SER A 1 425 ? -2.593 -7.393 4.114 1.00 59.91 425 SER A C 1
ATOM 3455 O O . SER A 1 425 ? -3.431 -8.183 4.552 1.00 59.91 425 SER A O 1
ATOM 3457 N N . LEU A 1 426 ? -1.389 -7.230 4.661 1.00 59.94 426 LEU A N 1
ATOM 3458 C CA . LEU A 1 426 ? -0.923 -8.070 5.750 1.00 59.94 426 LEU A CA 1
ATOM 3459 C C . LEU A 1 426 ? -0.858 -7.300 7.043 1.00 59.94 426 LEU A C 1
ATOM 3461 O O . LEU A 1 426 ? -0.147 -6.305 7.145 1.00 59.94 426 LEU A O 1
ATOM 3465 N N . LEU A 1 427 ? -1.574 -7.816 8.031 1.00 63.69 427 LEU A N 1
ATOM 3466 C CA . LEU A 1 427 ? -1.463 -7.412 9.415 1.00 63.69 427 LEU A CA 1
ATOM 3467 C C . LEU A 1 427 ? -0.595 -8.429 10.151 1.00 63.69 427 LEU A C 1
ATOM 3469 O O . LEU A 1 427 ? -0.882 -9.628 10.133 1.00 63.69 427 LEU A O 1
ATOM 3473 N N . PHE A 1 428 ? 0.436 -7.944 10.833 1.00 64.19 428 PHE A N 1
ATOM 3474 C CA . PHE A 1 428 ? 1.276 -8.753 11.702 1.00 64.19 428 PHE A CA 1
ATOM 3475 C C . PHE A 1 428 ? 1.474 -8.082 13.059 1.00 64.19 428 PHE A C 1
ATOM 3477 O O . PHE A 1 428 ? 1.281 -6.877 13.239 1.00 64.19 428 PHE A O 1
ATOM 3484 N N . PHE A 1 429 ? 1.829 -8.898 14.045 1.00 61.97 429 PHE A N 1
ATOM 3485 C CA . PHE A 1 429 ? 1.916 -8.480 15.434 1.00 61.97 429 PHE A CA 1
ATOM 3486 C C . PHE A 1 429 ? 3.292 -8.798 16.005 1.00 61.97 429 PHE A C 1
ATOM 3488 O O . PHE A 1 429 ? 3.772 -9.929 15.895 1.00 61.97 429 PHE A O 1
ATOM 3495 N N . LEU A 1 430 ? 3.911 -7.792 16.621 1.00 57.59 430 LEU A N 1
ATOM 3496 C CA . LEU A 1 430 ? 5.111 -7.934 17.431 1.00 57.59 430 LEU A CA 1
ATOM 3497 C C . LEU A 1 430 ? 4.729 -7.942 18.906 1.00 57.59 430 LEU A C 1
ATOM 3499 O O . LEU A 1 430 ? 4.255 -6.945 19.459 1.00 57.59 430 LEU A O 1
ATOM 3503 N N . PHE A 1 431 ? 4.989 -9.084 19.540 1.00 58.41 431 PHE A N 1
ATOM 3504 C CA . PHE A 1 431 ? 4.839 -9.269 20.974 1.00 58.41 431 PHE A CA 1
ATOM 3505 C C . PHE A 1 431 ? 6.207 -9.399 21.635 1.00 58.41 431 PHE A C 1
ATOM 3507 O O . PHE A 1 431 ? 6.970 -10.299 21.290 1.00 58.41 431 PHE A O 1
ATOM 3514 N N . PHE A 1 432 ? 6.516 -8.543 22.603 1.00 59.69 432 PHE A N 1
ATOM 3515 C CA . PHE A 1 432 ? 7.744 -8.657 23.387 1.00 59.69 432 PHE A CA 1
ATOM 3516 C C . PHE A 1 432 ? 7.505 -9.636 24.542 1.00 59.69 432 PHE A C 1
ATOM 3518 O O . PHE A 1 432 ? 6.602 -9.444 25.353 1.00 59.69 432 PHE A O 1
ATOM 3525 N N . LEU A 1 433 ? 8.257 -10.740 24.575 1.00 47.50 433 LEU A N 1
ATOM 3526 C CA . LEU A 1 433 ? 8.088 -11.778 25.594 1.00 47.50 433 LEU A CA 1
ATOM 3527 C C . LEU A 1 433 ? 8.795 -11.346 26.883 1.00 47.50 433 LEU A C 1
ATOM 3529 O O . LEU A 1 433 ? 10.024 -11.356 26.943 1.00 47.50 433 LEU A O 1
ATOM 3533 N N . SER A 1 434 ? 8.035 -11.050 27.938 1.00 41.22 434 SER A N 1
ATOM 3534 C CA . SER A 1 434 ? 8.590 -11.060 29.296 1.00 41.22 434 SER A CA 1
ATOM 3535 C C . SER A 1 434 ? 8.739 -12.515 29.772 1.00 41.22 434 SER A C 1
ATOM 3537 O O . SER A 1 434 ? 7.865 -13.362 29.558 1.00 41.22 434 SER A O 1
ATOM 3539 N N . LEU A 1 435 ? 9.860 -12.822 30.430 1.00 30.94 435 LEU A N 1
ATOM 3540 C CA . LEU A 1 435 ? 10.068 -14.059 31.190 1.00 30.94 435 LEU A CA 1
ATOM 3541 C C . LEU A 1 435 ? 9.203 -14.041 32.463 1.00 30.94 435 LEU A C 1
ATOM 3543 O O . LEU A 1 435 ? 9.714 -13.927 33.570 1.00 30.94 435 LEU A O 1
ATOM 3547 N N . SER A 1 436 ? 7.883 -14.154 32.335 1.00 32.50 436 SER A N 1
ATOM 3548 C CA . SER A 1 436 ? 7.031 -14.653 33.423 1.00 32.50 436 SER A CA 1
ATOM 3549 C C . SER A 1 436 ? 5.708 -15.176 32.87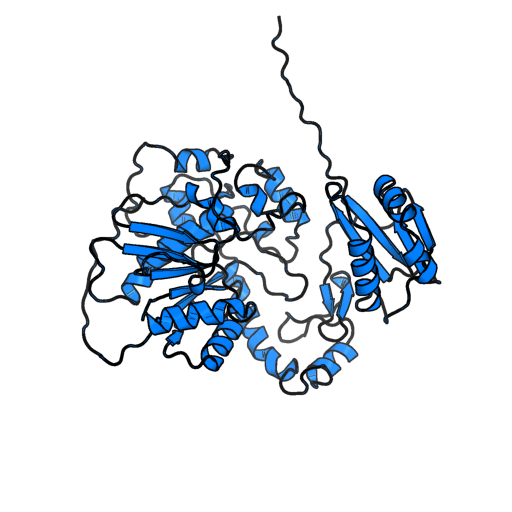0 1.00 32.50 436 SER A C 1
ATOM 3551 O O . SER A 1 436 ? 4.695 -14.499 32.746 1.00 32.50 436 SER A O 1
ATOM 3553 N N . SER A 1 437 ? 5.748 -16.450 32.506 1.00 33.91 437 SER A N 1
ATOM 3554 C CA . SER A 1 437 ? 4.594 -17.270 32.181 1.00 33.91 437 SER A CA 1
ATOM 3555 C C . SER A 1 437 ? 3.662 -17.416 33.383 1.00 33.91 437 SER A C 1
ATOM 3557 O O . SER A 1 437 ? 4.028 -18.106 34.330 1.00 33.91 437 SER A O 1
ATOM 3559 N N . SER A 1 438 ? 2.457 -16.852 33.311 1.00 30.73 438 SER A N 1
ATOM 3560 C CA . SER A 1 438 ? 1.210 -17.483 33.778 1.00 30.73 438 SER A CA 1
ATOM 3561 C C . SER A 1 438 ? 0.066 -16.471 33.730 1.00 30.73 438 SER A C 1
ATOM 3563 O O . SER A 1 438 ? 0.187 -15.419 34.344 1.00 30.73 438 SER A O 1
ATOM 3565 N N . PHE A 1 439 ? -1.020 -16.803 33.029 1.00 33.56 439 PHE A N 1
ATOM 3566 C CA . PHE A 1 439 ? -2.412 -16.801 33.515 1.00 33.56 439 PHE A CA 1
ATOM 3567 C C . PHE A 1 439 ? -3.415 -16.577 32.369 1.00 33.56 439 PHE A C 1
ATOM 3569 O O . PHE A 1 439 ? -3.470 -15.532 31.731 1.00 33.56 439 PHE A O 1
ATOM 3576 N N . LEU A 1 440 ? -4.210 -17.624 32.128 1.00 33.31 440 LEU A N 1
ATOM 3577 C CA . LEU A 1 440 ? -5.404 -17.668 31.284 1.00 33.31 440 LEU A CA 1
ATOM 3578 C C . LEU A 1 440 ? -6.616 -17.208 32.115 1.00 33.31 440 LEU A C 1
ATOM 3580 O O . LEU A 1 440 ? -6.821 -17.790 33.177 1.00 33.31 440 LEU A O 1
ATOM 3584 N N . LEU A 1 441 ? -7.414 -16.235 31.647 1.00 29.47 441 LEU A N 1
ATOM 3585 C CA . LEU A 1 441 ? -8.863 -16.359 31.349 1.00 29.47 441 LEU A CA 1
ATOM 3586 C C . LEU A 1 441 ? -9.554 -14.989 31.114 1.00 29.47 441 LEU A C 1
ATOM 3588 O O . LEU A 1 441 ? -9.516 -14.108 31.963 1.00 29.47 441 LEU A O 1
ATOM 3592 N N . SER A 1 442 ? -10.282 -14.928 29.990 1.00 31.44 442 SER A N 1
ATOM 3593 C CA . SER A 1 442 ? -11.528 -14.197 29.658 1.00 31.44 442 SER A CA 1
ATOM 3594 C C . SER A 1 442 ? -11.726 -12.707 30.000 1.00 31.44 442 SER A C 1
ATOM 3596 O O . SER A 1 442 ? -11.898 -12.346 31.162 1.00 31.44 442 SER A O 1
ATOM 3598 N N . PHE A 1 443 ? -12.003 -11.904 28.958 1.00 36.28 443 PHE A N 1
ATOM 3599 C CA . PHE A 1 443 ? -12.984 -10.811 29.032 1.00 36.28 443 PHE A CA 1
ATOM 3600 C C . PHE A 1 443 ? -13.670 -10.560 27.671 1.00 36.28 443 PHE A C 1
ATOM 3602 O O . PHE A 1 443 ? -13.033 -10.154 26.704 1.00 36.28 443 PHE A O 1
ATOM 3609 N N . PHE A 1 444 ? -14.985 -10.783 27.612 1.00 36.34 444 PHE A N 1
ATOM 3610 C CA . PHE A 1 444 ? -15.896 -10.343 26.549 1.00 36.34 444 PHE A CA 1
ATOM 3611 C C . PHE A 1 444 ? -16.905 -9.427 27.237 1.00 36.34 444 PHE A C 1
ATOM 3613 O O . PHE A 1 444 ? -17.748 -9.949 27.954 1.00 36.34 444 PHE A O 1
ATOM 3620 N N . LEU A 1 445 ? -16.766 -8.100 27.099 1.00 34.31 445 LEU A N 1
ATOM 3621 C CA . LEU A 1 445 ? -17.849 -7.115 27.331 1.00 34.31 445 LEU A CA 1
ATOM 3622 C C . LEU A 1 445 ? -17.451 -5.639 27.120 1.00 34.31 445 LEU A C 1
ATOM 3624 O O . LEU A 1 445 ? -18.312 -4.778 27.248 1.00 34.31 445 LEU A O 1
ATOM 3628 N N . LEU A 1 446 ? -16.207 -5.308 26.743 1.00 38.00 446 LEU A N 1
ATOM 3629 C CA . LEU A 1 446 ? -15.799 -3.901 26.560 1.00 38.00 446 LEU A CA 1
ATOM 3630 C C . LEU A 1 446 ? -15.856 -3.371 25.111 1.00 38.00 446 LEU A C 1
ATOM 3632 O O . LEU A 1 446 ? -15.528 -2.215 24.879 1.00 38.00 446 LEU A O 1
ATOM 3636 N N . ILE A 1 447 ? -16.251 -4.193 24.133 1.00 41.78 447 ILE A N 1
ATOM 3637 C CA . ILE A 1 447 ? -16.109 -3.874 22.696 1.00 41.78 447 ILE A CA 1
ATOM 3638 C C . ILE A 1 447 ? -17.415 -3.358 22.052 1.00 41.78 447 ILE A C 1
ATOM 3640 O O . ILE A 1 447 ? -17.396 -2.832 20.945 1.00 41.78 447 ILE A O 1
ATOM 3644 N N . LEU A 1 448 ? -18.552 -3.413 22.752 1.00 34.81 448 LEU A N 1
ATOM 3645 C CA . LEU A 1 448 ? -19.868 -3.079 22.178 1.00 34.81 448 LEU A CA 1
ATOM 3646 C C . LEU A 1 448 ? -20.228 -1.578 22.177 1.00 34.81 448 LEU A C 1
ATOM 3648 O O . LEU A 1 448 ? -21.347 -1.233 21.817 1.00 34.81 448 LEU A O 1
ATOM 3652 N N . LEU A 1 449 ? -19.309 -0.684 22.562 1.00 34.22 449 LEU A N 1
ATOM 3653 C CA . LEU A 1 449 ? -19.550 0.770 22.597 1.00 34.22 449 LEU A CA 1
ATOM 3654 C C . LEU A 1 449 ? -18.755 1.572 21.551 1.00 34.22 449 LEU A C 1
ATOM 3656 O O . LEU A 1 449 ? -18.673 2.788 21.666 1.00 34.22 449 LEU A O 1
ATOM 3660 N N . PHE A 1 450 ? -18.178 0.921 20.539 1.00 41.84 450 PHE A N 1
ATOM 3661 C CA . PHE A 1 450 ? -17.360 1.592 19.523 1.00 41.84 450 PHE A CA 1
ATOM 3662 C C . PHE A 1 450 ? -18.049 1.614 18.172 1.00 41.84 450 PHE A C 1
ATOM 3664 O O . PHE A 1 450 ? -17.862 0.664 17.410 1.00 41.84 450 PHE A O 1
ATOM 3671 N N . ILE A 1 451 ? -18.806 2.686 17.913 1.00 39.44 451 ILE A N 1
ATOM 3672 C CA . ILE A 1 451 ? -19.374 3.087 16.619 1.00 39.44 451 ILE A CA 1
ATOM 3673 C C . ILE A 1 451 ? -19.552 4.601 16.570 1.00 39.44 451 ILE A C 1
ATOM 3675 O O . ILE A 1 451 ? -20.081 5.149 17.562 1.00 39.44 451 ILE A O 1
#

Secondary structure (DSSP, 8-state):
----------------EEEEEE-TTS-EEEEEEE-TT----HHHHHHHHHHHHHS-SSSS-----EEEES-HHHHHHHHTT-HHHHHTT-EEEE-S--TT-TTTTTPPPEE-TTT--EE-GGG-EE-TTTS--EESSHHHHHHHHTT-STT-GGGSHHHHHHHHHHHHHTSGGGG----TTHHHHTSTT--HHHHHHHHHHTT-TTSGGGGGTS--GGG------PPP-------SHHHHHHT-SSPPPPPSS---SHHHHHHHHT--TT-TTHHHHHHHHHHHHIIIIIHHHH--S---SSEEEEEES-SGGGTTGGG----SSEEEEEESS-GGG--SPPPSEEEETT--TTT-TTHHHHHHHHHHTT--EEEEESSHHHHHHHHHHHHHTT-SEEEPPPEE-TT--SSPBP-SS--S-B-S-EEEEEEE--S---------SSSTT--

Radius of gyration: 24.96 Å; chains: 1; bounding box: 63×59×69 Å